Protein AF-A0A8I1SYQ8-F1 (afdb_monomer_lite)

Radius of gyration: 30.35 Å; chains: 1; bounding box: 49×100×115 Å

Sequence (509 aa):
MSGQTAGELPPHRWAMCGLIFFILLAAAALLSGCGGGGAAPLALASPTSTQTFALAVSTSGNGSVTSSSGGIQCGSSCDGRFSSGSQVSLQATPATGYFFTGWSGACSGFAASCTVTMGQAQSVSATFSTQPAGVAVVSGRLLVAGTRTPFVPEGFNTNGVLYPEAYAATLCPLATPLSAQVVQWLEQAQAALTAPPLPGLAYNASFQAMVQDWHANTVRIHVSQGALQYEYAHGLSSYTDMARSVIAQARAAGLMVIVDMQAEIYGCTPDENGKMQKLPDINTEQAWKQILDPALTSDPGIILGIFNEPDASLACNLGSYTQPDWAAWETGCGAQPDQGMLTVGQYLRSLAPNNVLFFNGQGVDFGFDGFTVPNGMPSNAAYAVHPFSYVANSSESASISRWDAEFGSFEQSGHAVVATAWDEDFECPDDPNQTITDEFLQTYLPQHSMGMIAYAWDGPYFGGGYLVNSYDYTGNTANYQLVDPDPSGCPQNGARELQQLFLTQSAAQ

InterPro domains:
  IPR001547 Glycoside hydrolase, family 5 [PF00150] (205-457)
  IPR017853 Glycoside hydrolase superfamily [SSF51445] (138-478)
  IPR044060 Bacterial repeat domain [PF18998] (55-130)

Secondary structure (DSSP, 8-state):
---------------------------------------------------EEEEEEEEESSEEEEETTSS-EETTB-EEEEETT-EEEEEEEEPTTEEEEEEEES--BS-SEEEEE-SS-EEEEEEEEEPPS-EEEETTEEEETTSS-B---EEEEESTTTS-GGGHHHHGGGSSPPPHHHHHHHHHHHHHHTSPPPTTSSS-HHHHHHHHTS---EEEEEEEHHHHHHHHHHT--HHHHHHHHHHHHHHHHT-EEEEEEE-SGGGTPPPBTTB---S--HHHHHHHHHH--HHHHH-TTEEEE--SS--HHHHTT-SS--S--HHHHHH-BTTBTT-SHHHHHHHHHHH-SSSEEEEE--SGGG--TT--PPTT--TTEEEEE--TT--STT-HHHHHHHHIIIIIHHHHTT--EEEEEE-----SS--TTHHHHHIIIIIIHHHTT-EEEES-TTPPP-SS--S---S--TT--S------S-TTS---HHHHHHHHHHHHHHTT-

pLDDT: mean 79.86, std 19.46, range [28.05, 98.69]

Foldseek 3Di:
DDDDDDDDDDDDDDDDDDDDDDDDDDDDDDDDDDDDDDPPDPPPPDPPPQDKAKEFEAEAAAWWKAWPVGADTRVPGRMGIDGAQDKIKMAIGGAFQKFWQFKDWQFTDQARITIHGDNHHTYMYTYIDGFQQFWFADQQFIARPPDPHGDAAAAAEALLLLAPVVCCVPQQVLFDHDDPVQVVLSPVSLCQLQDQDDVNARAGPLLVCGCRVLVGQAYEYEHQLQVLLVCLVVVHCPSLVSSVSSVVRNVRSVHQYEDAYEQDNNNSHHADVNHGDQFFAVSLLSSCVRNDDCVQLVRNSYEYESHPAHELCRQAVVDDCDDDDVQCQQQNHDPGRRGHQNNSQVVVCVRRVGYAYEYFAYDAQSFQQVHDDDPNRRSSYAYEGANQVQQDPLDLVRSLVVCCRRHLVVLVVRHHYEHQEYKDQPPWPCDSNVVSLCCVLVPVCVVSSYHHHYYHQSGDDDDGIDLHDQDPDPPDDSDSPPDPVDPPDTPPPSNVSSSVSSSVVSVVD

Organism: Thiomonas arsenitoxydans (strain DSM 22701 / CIP 110005 / 3As) (NCBI:txid426114)

Structure (mmCIF, N/CA/C/O backbone):
data_AF-A0A8I1SYQ8-F1
#
_entry.id   AF-A0A8I1SYQ8-F1
#
loop_
_atom_site.group_PDB
_atom_site.id
_atom_site.type_symbol
_atom_site.label_atom_id
_atom_site.label_alt_id
_atom_site.label_comp_id
_atom_site.label_asym_id
_atom_site.label_entity_id
_atom_site.label_seq_id
_atom_site.pdbx_PDB_ins_code
_atom_site.Cartn_x
_atom_site.Cartn_y
_atom_site.Cartn_z
_atom_site.occupancy
_atom_site.B_iso_or_equiv
_atom_site.auth_seq_id
_atom_site.auth_comp_id
_atom_site.auth_asym_id
_atom_site.auth_atom_id
_atom_site.pdbx_PDB_model_num
ATOM 1 N N . MET A 1 1 ? 4.248 -71.287 13.952 1.00 38.56 1 MET A N 1
ATOM 2 C CA . MET A 1 1 ? 5.424 -70.715 14.641 1.00 38.56 1 MET A CA 1
ATOM 3 C C . MET A 1 1 ? 5.042 -69.276 14.986 1.00 38.56 1 MET A C 1
ATOM 5 O O . MET A 1 1 ? 4.951 -68.479 14.071 1.00 38.56 1 MET A O 1
ATOM 9 N N . SER A 1 2 ? 4.343 -69.028 16.102 1.00 36.94 2 SER A N 1
ATOM 10 C CA . SER A 1 2 ? 4.886 -68.679 17.439 1.00 36.94 2 SER A CA 1
ATOM 11 C C . SER A 1 2 ? 5.841 -67.469 17.384 1.00 36.94 2 SER A C 1
ATOM 13 O O . SER A 1 2 ? 6.863 -67.576 16.723 1.00 36.94 2 SER A O 1
ATOM 15 N N . GLY A 1 3 ? 5.607 -66.333 18.050 1.00 35.28 3 GLY A N 1
ATOM 16 C CA . GLY A 1 3 ? 4.666 -66.069 19.137 1.00 35.28 3 GLY A CA 1
ATOM 17 C C . GLY A 1 3 ? 4.433 -64.579 19.429 1.00 35.28 3 GLY A C 1
ATOM 18 O O . GLY A 1 3 ? 5.048 -63.696 18.840 1.00 35.28 3 GLY A O 1
ATOM 19 N N . GLN A 1 4 ? 3.469 -64.379 20.327 1.00 40.06 4 GLN A N 1
ATOM 20 C CA . GLN A 1 4 ? 2.938 -63.137 20.889 1.00 40.06 4 GLN A CA 1
ATOM 21 C C . GLN A 1 4 ? 3.864 -62.529 21.955 1.00 40.06 4 GLN A C 1
ATOM 23 O O . GLN A 1 4 ? 4.548 -63.285 22.635 1.00 40.06 4 GLN A O 1
ATOM 28 N N . THR A 1 5 ? 3.707 -61.228 22.229 1.00 39.19 5 THR A N 1
ATOM 29 C CA . THR A 1 5 ? 3.418 -60.718 23.590 1.00 39.19 5 THR A CA 1
ATOM 30 C C . THR A 1 5 ? 2.649 -59.397 23.515 1.00 39.19 5 THR A C 1
ATOM 32 O O . THR A 1 5 ? 2.922 -58.561 22.659 1.00 39.19 5 THR A O 1
ATOM 35 N N . ALA A 1 6 ? 1.671 -59.266 24.411 1.00 38.72 6 ALA A N 1
ATOM 36 C CA . ALA A 1 6 ? 0.659 -58.221 24.520 1.00 38.72 6 ALA A CA 1
ATOM 37 C C . ALA A 1 6 ? 0.980 -57.199 25.629 1.00 38.72 6 ALA A C 1
ATOM 39 O O . ALA A 1 6 ? 1.792 -57.482 26.510 1.00 38.72 6 ALA A O 1
ATOM 40 N N . GLY A 1 7 ? 0.265 -56.067 25.628 1.00 31.98 7 GLY A N 1
ATOM 41 C CA . GLY A 1 7 ? 0.209 -55.130 26.753 1.00 31.98 7 GLY A CA 1
ATOM 42 C C . GLY A 1 7 ? -0.634 -53.878 26.478 1.00 31.98 7 GLY A C 1
ATOM 43 O O . GLY A 1 7 ? -0.073 -52.804 26.308 1.00 31.98 7 GLY A O 1
ATOM 44 N N . GLU A 1 8 ? -1.965 -54.015 26.454 1.00 33.97 8 GLU A N 1
ATOM 45 C CA . GLU A 1 8 ? -2.935 -52.910 26.578 1.00 33.97 8 GLU A CA 1
ATOM 46 C C . GLU A 1 8 ? -3.493 -52.861 28.015 1.00 33.97 8 GLU A C 1
ATOM 48 O O . GLU A 1 8 ? -3.765 -53.907 28.608 1.00 33.97 8 GLU A O 1
ATOM 53 N N . LEU A 1 9 ? -3.723 -51.656 28.553 1.00 36.47 9 LEU A N 1
ATOM 54 C CA . LEU A 1 9 ? -4.536 -51.409 29.754 1.00 36.47 9 LEU A CA 1
ATOM 55 C C . LEU A 1 9 ? -5.575 -50.298 29.469 1.00 36.47 9 LEU A C 1
ATOM 57 O O . LEU A 1 9 ? -5.178 -49.231 28.998 1.00 36.47 9 LEU A O 1
ATOM 61 N N . PRO A 1 10 ? -6.878 -50.514 29.758 1.00 41.03 10 PRO A N 1
ATOM 62 C CA . PRO A 1 10 ? -7.958 -49.536 29.583 1.00 41.03 10 PRO A CA 1
ATOM 63 C C . PRO A 1 10 ? -8.425 -48.915 30.940 1.00 41.03 10 PRO A C 1
ATOM 65 O O . PRO A 1 10 ? -7.805 -49.171 31.974 1.00 41.03 10 PRO A O 1
ATOM 68 N N . PRO A 1 11 ? -9.467 -48.046 30.959 1.00 51.75 11 PRO A N 1
ATOM 69 C CA . PRO A 1 11 ? -9.603 -46.926 31.898 1.00 51.75 11 PRO A CA 1
ATOM 70 C C . PRO A 1 11 ? -10.519 -47.199 33.105 1.00 51.75 11 PRO A C 1
ATOM 72 O O . PRO A 1 11 ? -11.376 -48.080 33.075 1.00 51.75 11 PRO A O 1
ATOM 75 N N . HIS A 1 12 ? -10.424 -46.354 34.140 1.00 33.47 12 HIS A N 1
ATOM 76 C CA . HIS A 1 12 ? -11.338 -46.371 35.288 1.00 33.47 12 HIS A CA 1
ATOM 77 C C . HIS A 1 12 ? -12.078 -45.039 35.494 1.00 33.47 12 HIS A C 1
ATOM 79 O O . HIS A 1 12 ? -11.480 -43.989 35.705 1.00 33.47 12 HIS A O 1
ATOM 85 N N . ARG A 1 13 ? -13.415 -45.139 35.482 1.00 40.19 13 ARG A N 1
ATOM 86 C CA . ARG A 1 13 ? -14.410 -44.214 36.049 1.00 40.19 13 ARG A CA 1
ATOM 87 C C . ARG A 1 13 ? -14.991 -44.840 37.325 1.00 40.19 13 ARG A C 1
ATOM 89 O O . ARG A 1 13 ? -15.405 -45.986 37.230 1.00 40.19 13 ARG A O 1
ATOM 96 N N . TRP A 1 14 ? -15.133 -44.078 38.416 1.00 32.50 14 TRP A N 1
ATOM 97 C CA . TRP A 1 14 ? -16.116 -44.225 39.523 1.00 32.50 14 TRP A CA 1
ATOM 98 C C . TRP A 1 14 ? -16.230 -42.825 40.178 1.00 32.50 14 TRP A C 1
ATOM 100 O O . TRP A 1 14 ? -15.202 -42.218 40.445 1.00 32.50 14 TRP A O 1
ATOM 110 N N . ALA A 1 15 ? -17.360 -42.109 40.178 1.00 31.75 15 ALA A N 1
ATOM 111 C CA . ALA A 1 15 ? -18.638 -42.279 40.892 1.00 31.75 15 ALA A CA 1
ATOM 112 C C . ALA A 1 15 ? -18.628 -41.828 42.379 1.00 31.75 15 ALA A C 1
ATOM 114 O O . ALA A 1 15 ? -17.816 -42.268 43.182 1.00 31.75 15 ALA A O 1
ATOM 115 N N . MET A 1 16 ? -19.582 -40.926 42.649 1.00 32.91 16 MET A N 1
ATOM 116 C CA . MET A 1 16 ? -20.016 -40.158 43.835 1.00 32.91 16 MET A CA 1
ATOM 117 C C . MET A 1 16 ? -19.995 -40.788 45.247 1.00 32.91 16 MET A C 1
ATOM 119 O O . MET A 1 16 ? -20.219 -41.983 45.396 1.00 32.91 16 MET A O 1
ATOM 123 N N . CYS A 1 17 ? -19.893 -39.906 46.262 1.00 28.17 17 CYS A N 1
ATOM 124 C CA . CYS A 1 17 ? -20.686 -39.772 47.520 1.00 28.17 17 CYS A CA 1
ATOM 125 C C . CYS A 1 17 ? -19.871 -38.858 48.474 1.00 28.17 17 CYS A C 1
ATOM 127 O O . CYS A 1 17 ? -18.682 -39.084 48.633 1.00 28.17 17 CYS A O 1
ATOM 129 N N . GLY A 1 18 ? -20.326 -37.758 49.084 1.00 32.12 18 GLY A N 1
ATOM 130 C CA . GLY A 1 18 ? -21.606 -37.460 49.719 1.00 32.12 18 GLY A CA 1
ATOM 131 C C . GLY A 1 18 ? -21.468 -37.626 51.242 1.00 32.12 18 GLY A C 1
ATOM 132 O O . GLY A 1 18 ? -21.542 -38.758 51.693 1.00 32.12 18 GLY A O 1
ATOM 133 N N . LEU A 1 19 ? -21.250 -36.544 52.011 1.00 31.09 19 LEU A N 1
ATOM 134 C CA . LEU A 1 19 ? -22.015 -36.202 53.230 1.00 31.09 19 LEU A CA 1
ATOM 135 C C . LEU A 1 19 ? -21.476 -34.953 53.963 1.00 31.09 19 LEU A C 1
ATOM 137 O O . LEU A 1 19 ? -20.301 -34.839 54.296 1.00 31.09 19 LEU A O 1
ATOM 141 N N . ILE A 1 20 ? -22.419 -34.064 54.260 1.00 38.88 20 ILE A N 1
ATOM 142 C CA . ILE A 1 20 ? -22.391 -32.949 55.212 1.00 38.88 20 ILE A CA 1
ATOM 143 C C . ILE A 1 20 ? -22.628 -33.510 56.623 1.00 38.88 20 ILE A C 1
ATOM 145 O O . ILE A 1 20 ? -23.515 -34.345 56.750 1.00 38.88 20 ILE A O 1
ATOM 149 N N . PHE A 1 21 ? -21.958 -33.005 57.671 1.00 29.23 21 PHE A N 1
ATOM 150 C CA . PHE A 1 21 ? -22.567 -32.853 59.008 1.00 29.23 21 PHE A CA 1
ATOM 151 C C . PHE A 1 21 ? -21.810 -31.844 59.898 1.00 29.23 21 PHE A C 1
ATOM 153 O O . PHE A 1 21 ? -20.596 -31.914 60.066 1.00 29.23 21 PHE A O 1
ATOM 160 N N . PHE A 1 22 ? -22.579 -30.909 60.465 1.00 38.12 22 PHE A N 1
ATOM 161 C CA . PHE A 1 22 ? -22.246 -30.013 61.581 1.00 38.12 22 PHE A CA 1
ATOM 162 C C . PHE A 1 22 ? -22.040 -30.798 62.890 1.00 38.12 22 PHE A C 1
ATOM 164 O O . PHE A 1 22 ? -22.678 -31.831 63.049 1.00 38.12 22 PHE A O 1
ATOM 171 N N . ILE A 1 23 ? -21.281 -30.248 63.855 1.00 32.75 23 ILE A N 1
ATOM 172 C CA . ILE A 1 23 ? -21.649 -30.162 65.291 1.00 32.75 23 ILE A CA 1
ATOM 173 C C . ILE A 1 23 ? -20.675 -29.222 66.038 1.00 32.75 23 ILE A C 1
ATOM 175 O O . ILE A 1 23 ? -19.459 -29.390 66.014 1.00 32.75 23 ILE A O 1
ATOM 179 N N . LEU A 1 24 ? -21.265 -28.229 66.711 1.00 38.53 24 LEU A N 1
ATOM 180 C CA . LEU A 1 24 ? -20.707 -27.399 67.784 1.00 38.53 24 LEU A CA 1
ATOM 181 C C . LEU A 1 24 ? -20.687 -28.186 69.102 1.00 38.53 24 LEU A C 1
ATOM 183 O O . LEU A 1 24 ? -21.690 -28.822 69.414 1.00 38.53 24 LEU A O 1
ATOM 187 N N . LEU A 1 25 ? -19.655 -28.021 69.939 1.00 34.00 25 LEU A N 1
ATOM 188 C CA . LEU A 1 25 ? -19.829 -27.970 71.399 1.00 34.00 25 LEU A CA 1
ATOM 189 C C . LEU A 1 25 ? -18.604 -27.379 72.111 1.00 34.00 25 LEU A C 1
ATOM 191 O O . LEU A 1 25 ? -17.455 -27.664 71.788 1.00 34.00 25 LEU A O 1
ATOM 195 N N . ALA A 1 26 ? -18.919 -26.514 73.070 1.00 37.50 26 ALA A N 1
ATOM 196 C CA . ALA A 1 26 ? -18.028 -25.706 73.882 1.00 37.50 26 ALA A CA 1
ATOM 197 C C . ALA A 1 26 ? -17.372 -26.492 75.029 1.00 37.50 26 ALA A C 1
ATOM 199 O O . ALA A 1 26 ? -17.959 -27.433 75.560 1.00 37.50 26 ALA A O 1
ATOM 200 N N . ALA A 1 27 ? -16.222 -26.005 75.500 1.00 36.09 27 ALA A N 1
ATOM 201 C CA . ALA A 1 27 ? -15.746 -26.257 76.855 1.00 36.09 27 ALA A CA 1
ATOM 202 C C . ALA A 1 27 ? -15.050 -25.004 77.405 1.00 36.09 27 ALA A C 1
ATOM 204 O O . ALA A 1 27 ? -14.107 -24.480 76.815 1.00 36.09 27 ALA A O 1
ATOM 205 N N . ALA A 1 28 ? -15.564 -24.524 78.536 1.00 39.91 28 ALA A N 1
ATOM 206 C CA . ALA A 1 28 ? -15.007 -23.446 79.335 1.00 39.91 28 ALA A CA 1
ATOM 207 C C . ALA A 1 28 ? -13.883 -23.972 80.241 1.00 39.91 28 ALA A C 1
ATOM 209 O O . ALA A 1 28 ? -14.021 -25.039 80.839 1.00 39.91 28 ALA A O 1
ATOM 210 N N . ALA A 1 29 ? -12.825 -23.182 80.417 1.00 38.41 29 ALA A N 1
ATOM 211 C CA . ALA A 1 29 ? -11.901 -23.315 81.537 1.00 38.41 29 ALA A CA 1
ATOM 212 C C . ALA A 1 29 ? -11.542 -21.918 82.064 1.00 38.41 29 ALA A C 1
ATOM 214 O O . ALA A 1 29 ? -10.911 -21.113 81.383 1.00 38.41 29 ALA A O 1
ATOM 215 N N . LEU A 1 30 ? -12.002 -21.644 83.286 1.00 41.25 30 LEU A N 1
ATOM 216 C CA . LEU A 1 30 ? -11.589 -20.533 84.138 1.00 41.25 30 LEU A CA 1
ATOM 217 C C . LEU A 1 30 ? -10.181 -20.809 84.666 1.00 41.25 30 LEU A C 1
ATOM 219 O O . LEU A 1 30 ? -9.977 -21.858 85.268 1.00 41.25 30 LEU A O 1
ATOM 223 N N . LEU A 1 31 ? -9.265 -19.847 84.543 1.00 39.88 31 LEU A N 1
ATOM 224 C CA . LEU A 1 31 ? -8.139 -19.679 85.463 1.00 39.88 31 LEU A CA 1
ATOM 225 C C . LEU A 1 31 ? -7.791 -18.189 85.573 1.00 39.88 31 LEU A C 1
ATOM 227 O O . LEU A 1 31 ? -7.632 -17.468 84.592 1.00 39.88 31 LEU A O 1
ATOM 231 N N . SER A 1 32 ? -7.760 -17.754 86.824 1.00 45.62 32 SER A N 1
ATOM 232 C CA . SER A 1 32 ? -7.561 -16.410 87.348 1.00 45.62 32 SER A CA 1
ATOM 233 C C . SER A 1 32 ? -6.145 -15.873 87.131 1.00 45.62 32 SER A C 1
ATOM 235 O O . SER A 1 32 ? -5.176 -16.530 87.508 1.00 45.62 32 SER A O 1
ATOM 237 N N . GLY A 1 33 ? -6.041 -14.629 86.661 1.00 36.66 33 GLY A N 1
ATOM 238 C CA . GLY A 1 33 ? -4.808 -13.842 86.675 1.00 36.66 33 GLY A CA 1
ATOM 239 C C . GLY A 1 33 ? -5.122 -12.348 86.624 1.00 36.66 33 GLY A C 1
ATOM 240 O O . GLY A 1 33 ? -5.523 -11.830 85.589 1.00 36.66 33 GLY A O 1
ATOM 241 N N . CYS A 1 34 ? -4.980 -11.672 87.764 1.00 45.97 34 CYS A N 1
ATOM 242 C CA . CYS A 1 34 ? -5.089 -10.221 87.907 1.00 45.97 34 CYS A CA 1
ATOM 243 C C . CYS A 1 34 ? -3.946 -9.520 87.153 1.00 45.97 34 CYS A C 1
ATOM 245 O O . CYS A 1 34 ? -2.781 -9.834 87.383 1.00 45.97 34 CYS A O 1
ATOM 247 N N . GLY A 1 35 ? -4.268 -8.523 86.329 1.00 36.66 35 GLY A N 1
ATOM 248 C CA . GLY A 1 35 ? -3.289 -7.633 85.706 1.00 36.66 35 GLY A CA 1
ATOM 249 C C . GLY A 1 35 ? -3.997 -6.524 84.941 1.00 36.66 35 GLY A C 1
ATOM 250 O O . GLY A 1 35 ? -4.502 -6.748 83.849 1.00 36.66 35 GLY A O 1
ATOM 251 N N . GLY A 1 36 ? -4.102 -5.346 85.557 1.00 52.09 36 GLY A N 1
ATOM 252 C CA . GLY A 1 36 ? -4.782 -4.189 84.990 1.00 52.09 36 GLY A CA 1
ATOM 253 C C . GLY A 1 36 ? -4.110 -3.666 83.720 1.00 52.09 36 GLY A C 1
ATOM 254 O O . GLY A 1 36 ? -2.901 -3.465 83.674 1.00 52.09 36 GLY A O 1
ATOM 255 N N . GLY A 1 37 ? -4.932 -3.396 82.715 1.00 43.00 37 GLY A N 1
ATOM 256 C CA . GLY A 1 37 ? -4.594 -2.672 81.497 1.00 43.00 37 GLY A CA 1
ATOM 257 C C . GLY A 1 37 ? -5.902 -2.423 80.762 1.00 43.00 37 GLY A C 1
ATOM 258 O O . GLY A 1 37 ? -6.629 -3.374 80.489 1.00 43.00 37 GLY A O 1
ATOM 259 N N . GLY A 1 38 ? -6.264 -1.154 80.569 1.00 45.66 38 GLY A N 1
ATOM 260 C CA . GLY A 1 38 ? -7.577 -0.748 80.075 1.00 45.66 38 GLY A CA 1
ATOM 261 C C . GLY A 1 38 ? -7.993 -1.514 78.821 1.00 45.66 38 GLY A C 1
ATOM 262 O O . GLY A 1 38 ? -7.244 -1.582 77.849 1.00 45.66 38 GLY A O 1
ATOM 263 N N . ALA A 1 39 ? -9.201 -2.074 78.849 1.00 45.78 39 ALA A N 1
ATOM 264 C CA . ALA A 1 39 ? -9.848 -2.567 77.649 1.00 45.78 39 ALA A CA 1
ATOM 265 C C . ALA A 1 39 ? -10.083 -1.368 76.722 1.00 45.78 39 ALA A C 1
ATOM 267 O O . ALA A 1 39 ? -11.024 -0.596 76.910 1.00 45.78 39 ALA A O 1
ATOM 268 N N . ALA A 1 40 ? -9.210 -1.196 75.728 1.00 59.28 40 ALA A N 1
ATOM 269 C CA . ALA A 1 40 ? -9.610 -0.507 74.517 1.00 59.28 40 ALA A CA 1
ATOM 270 C C . ALA A 1 40 ? -10.809 -1.290 73.957 1.00 59.28 40 ALA A C 1
ATOM 272 O O . ALA A 1 40 ? -10.735 -2.523 73.883 1.00 59.28 40 ALA A O 1
ATOM 273 N N . PRO A 1 41 ? -11.930 -0.633 73.621 1.00 54.59 41 PRO A N 1
ATOM 274 C CA . PRO A 1 41 ? -13.026 -1.336 72.987 1.00 54.59 41 PRO A CA 1
ATOM 275 C C . PRO A 1 41 ? -12.478 -1.998 71.722 1.00 54.59 41 PRO A C 1
ATOM 277 O O . PRO A 1 41 ? -11.809 -1.346 70.918 1.00 54.59 41 PRO A O 1
ATOM 280 N N . LEU A 1 42 ? -12.743 -3.296 71.558 1.00 51.69 42 LEU A N 1
ATOM 281 C CA . LEU A 1 42 ? -12.664 -3.945 70.257 1.00 51.69 42 LEU A CA 1
ATOM 282 C C . LEU A 1 42 ? -13.645 -3.192 69.359 1.00 51.69 42 LEU A C 1
ATOM 284 O O . LEU A 1 42 ? -14.845 -3.464 69.359 1.00 51.69 42 LEU A O 1
ATOM 288 N N . ALA A 1 43 ? -13.141 -2.184 68.651 1.00 56.97 43 ALA A N 1
ATOM 289 C CA . ALA A 1 43 ? -13.848 -1.588 67.546 1.00 56.97 43 ALA A CA 1
ATOM 290 C C . ALA A 1 43 ? -14.017 -2.714 66.528 1.00 56.97 43 ALA A C 1
ATOM 292 O O . ALA A 1 43 ? -13.070 -3.103 65.847 1.00 56.97 43 ALA A O 1
ATOM 293 N N . LEU A 1 44 ? -15.224 -3.274 66.462 1.00 54.91 44 LEU A N 1
ATOM 294 C CA . LEU A 1 44 ? -15.691 -3.915 65.247 1.00 54.91 44 LEU A CA 1
ATOM 295 C C . LEU A 1 44 ? -15.524 -2.849 64.166 1.00 54.91 44 LEU A C 1
ATOM 297 O O . LEU A 1 44 ? -16.308 -1.900 64.109 1.00 54.91 44 LEU A O 1
ATOM 301 N N . ALA A 1 45 ? -14.453 -2.949 63.377 1.00 56.97 45 ALA A N 1
ATOM 302 C CA . ALA A 1 45 ? -14.358 -2.204 62.141 1.00 56.97 45 ALA A CA 1
ATOM 303 C C . ALA A 1 45 ? -15.630 -2.569 61.377 1.00 56.97 45 ALA A C 1
ATOM 305 O O . ALA A 1 45 ? -15.818 -3.718 60.976 1.00 56.97 45 ALA A O 1
ATOM 306 N N . SER A 1 46 ? -16.560 -1.617 61.292 1.00 59.91 46 SER A N 1
ATOM 307 C CA . SER A 1 46 ? -17.703 -1.764 60.402 1.00 59.91 46 SER A CA 1
ATOM 308 C C . SER A 1 46 ? -17.109 -2.074 59.032 1.00 59.91 46 SER A C 1
ATOM 310 O O . SER A 1 46 ? -16.152 -1.382 58.669 1.00 59.91 46 SER A O 1
ATOM 312 N N . PRO A 1 47 ? -17.577 -3.099 58.295 1.00 58.69 47 PRO A N 1
ATOM 313 C CA . PRO A 1 47 ? -17.094 -3.297 56.942 1.00 58.69 47 PRO A CA 1
ATOM 314 C C . PRO A 1 47 ? -17.337 -1.978 56.218 1.00 58.69 47 PRO A C 1
ATOM 316 O O . PRO A 1 47 ? -18.480 -1.539 56.076 1.00 58.69 47 PRO A O 1
ATOM 319 N N . THR A 1 48 ? -16.259 -1.286 55.861 1.00 60.72 48 THR A N 1
ATOM 320 C CA . THR A 1 48 ? -16.329 -0.099 55.028 1.00 60.72 48 THR A CA 1
ATOM 321 C C . THR A 1 48 ? -16.918 -0.581 53.718 1.00 60.72 48 THR A C 1
ATOM 323 O O . THR A 1 48 ? -16.236 -1.215 52.919 1.00 60.72 48 THR A O 1
ATOM 326 N N . SER A 1 49 ? -18.220 -0.360 53.537 1.00 67.81 49 SER A N 1
ATOM 327 C CA . SER A 1 49 ? -18.901 -0.632 52.280 1.00 67.81 49 SER A CA 1
ATOM 328 C C . SER A 1 49 ? -18.234 0.243 51.231 1.00 67.81 49 SER A C 1
ATOM 330 O O . SER A 1 49 ? -18.526 1.435 51.142 1.00 67.81 49 SER A O 1
ATOM 332 N N . THR A 1 50 ? -17.303 -0.328 50.471 1.00 81.00 50 THR A N 1
ATOM 333 C CA . THR A 1 50 ? -16.681 0.363 49.350 1.00 81.00 50 THR A CA 1
ATOM 334 C C . THR A 1 50 ? -17.795 0.689 48.368 1.00 81.00 50 THR A C 1
ATOM 336 O O . THR A 1 50 ? -18.432 -0.210 47.820 1.00 81.00 50 THR A O 1
ATOM 339 N N . GLN A 1 51 ? -18.101 1.976 48.209 1.00 92.38 51 GLN A N 1
ATOM 340 C CA . GLN A 1 51 ? -19.124 2.393 47.264 1.00 92.38 51 GLN A CA 1
ATOM 341 C C . GLN A 1 51 ? -18.693 1.956 45.864 1.00 92.38 51 GLN A C 1
ATOM 343 O O . GLN A 1 51 ? -17.566 2.231 45.457 1.00 92.38 51 GLN A O 1
ATOM 348 N N . THR A 1 52 ? -19.578 1.259 45.150 1.00 94.25 52 THR A N 1
ATOM 349 C CA . THR A 1 52 ? -19.338 0.826 43.772 1.00 94.25 52 THR A CA 1
ATOM 350 C C . THR A 1 52 ? -20.325 1.479 42.819 1.00 94.25 52 THR A C 1
ATOM 352 O O . THR A 1 52 ? -21.499 1.678 43.147 1.00 94.25 52 THR A O 1
ATOM 355 N N . PHE A 1 53 ? -19.851 1.766 41.614 1.00 96.38 53 PHE A N 1
ATOM 356 C CA . PHE A 1 53 ? -20.635 2.325 40.526 1.00 96.38 53 PHE A CA 1
ATOM 357 C C . PHE A 1 53 ? -20.678 1.366 39.342 1.00 96.38 53 PHE A C 1
ATOM 359 O O . PHE A 1 53 ? -19.724 0.629 39.099 1.00 96.38 53 PHE A O 1
ATOM 366 N N . ALA A 1 54 ? -21.806 1.360 38.633 1.00 96.25 54 ALA A N 1
ATOM 367 C CA . ALA A 1 54 ? -21.978 0.555 37.431 1.00 96.25 54 ALA A CA 1
ATOM 368 C C . ALA A 1 54 ? -21.311 1.241 36.232 1.00 96.25 54 ALA A C 1
ATOM 370 O O . ALA A 1 54 ? -21.499 2.439 36.028 1.00 96.25 54 ALA A O 1
ATOM 371 N N . LEU A 1 55 ? -20.574 0.475 35.439 1.00 96.81 55 LEU A N 1
ATOM 372 C CA . LEU A 1 55 ? -20.089 0.866 34.123 1.00 96.81 55 LEU A CA 1
ATOM 373 C C . LEU A 1 55 ? -20.754 -0.048 33.100 1.00 96.81 55 LEU A C 1
ATOM 375 O O . LEU A 1 55 ? -20.571 -1.263 33.158 1.00 96.81 55 LEU A O 1
ATOM 379 N N . ALA A 1 56 ? -21.533 0.538 32.197 1.00 96.31 56 ALA A N 1
ATOM 380 C CA . ALA A 1 56 ? -22.127 -0.168 31.068 1.00 96.31 56 ALA A CA 1
ATOM 381 C C . ALA A 1 56 ? -21.338 0.143 29.795 1.00 96.31 56 ALA A C 1
ATOM 383 O O . ALA A 1 56 ? -21.047 1.304 29.508 1.00 96.31 56 ALA A O 1
ATOM 384 N N . VAL A 1 57 ? -21.015 -0.883 29.024 1.00 96.62 57 VAL A N 1
ATOM 385 C CA . VAL A 1 57 ? -20.352 -0.765 27.731 1.00 96.62 57 VAL A CA 1
ATOM 386 C C . VAL A 1 57 ? -21.304 -1.256 26.650 1.00 96.62 57 VAL A C 1
ATOM 388 O O . VAL A 1 57 ? -22.020 -2.240 26.815 1.00 96.62 57 VAL A O 1
ATOM 391 N N . SER A 1 58 ? -21.334 -0.544 25.536 1.00 94.38 58 SER A N 1
ATOM 392 C CA . SER A 1 58 ? -22.049 -0.949 24.331 1.00 94.38 58 SER A CA 1
ATOM 393 C C . SER A 1 58 ? -21.086 -0.990 23.156 1.00 94.38 58 SER A C 1
ATOM 395 O O . SER A 1 58 ? -20.057 -0.315 23.157 1.00 94.38 58 SER A O 1
ATOM 397 N N . THR A 1 59 ? -21.404 -1.825 22.176 1.00 94.00 59 THR A N 1
ATOM 398 C CA . THR A 1 59 ? -20.644 -1.968 20.939 1.00 94.00 59 THR A CA 1
ATOM 399 C C . THR A 1 59 ? -21.582 -1.734 19.758 1.00 94.00 59 THR A C 1
ATOM 401 O O . THR A 1 59 ? -22.722 -2.203 19.759 1.00 94.00 59 THR A O 1
ATOM 404 N N . SER A 1 60 ? -21.122 -0.981 18.763 1.00 91.56 60 SER A N 1
ATOM 405 C CA . SER A 1 60 ? -21.771 -0.822 17.460 1.00 91.56 60 SER A CA 1
ATOM 406 C C . SER A 1 60 ? -20.850 -1.402 16.393 1.00 91.56 60 SER A C 1
ATOM 408 O O . SER A 1 60 ? -19.651 -1.151 16.440 1.00 91.56 60 SER A O 1
ATOM 410 N N . GLY A 1 61 ? -21.381 -2.184 15.455 1.00 88.31 61 GLY A N 1
ATOM 411 C CA . GLY A 1 61 ? -20.562 -2.990 14.545 1.00 88.31 61 GLY A CA 1
ATOM 412 C C . GLY A 1 61 ? -20.009 -4.255 15.208 1.00 88.31 61 GLY A C 1
ATOM 413 O O . GLY A 1 61 ? -20.542 -4.712 16.221 1.00 88.31 61 GLY A O 1
ATOM 414 N N . ASN A 1 62 ? -18.976 -4.858 14.613 1.00 87.31 62 ASN A N 1
ATOM 415 C CA . ASN A 1 62 ? -18.428 -6.133 15.074 1.00 87.31 62 ASN A CA 1
ATOM 416 C C . ASN A 1 62 ? -17.035 -5.958 15.694 1.00 87.31 62 ASN A C 1
ATOM 418 O O . ASN A 1 62 ? -16.082 -5.534 15.042 1.00 87.31 62 ASN A O 1
ATOM 422 N N . GLY A 1 63 ? -16.938 -6.297 16.973 1.00 88.38 63 GLY A N 1
ATOM 423 C CA . GLY A 1 63 ? -15.740 -6.165 17.785 1.00 88.38 63 GLY A CA 1
ATOM 424 C C . GLY A 1 63 ? -16.037 -6.504 19.241 1.00 88.38 63 GLY A C 1
ATOM 425 O O . GLY A 1 63 ? -17.180 -6.777 19.620 1.00 88.38 63 GLY A O 1
ATOM 426 N N . SER A 1 64 ? -14.999 -6.494 20.065 1.00 90.62 64 SER A N 1
ATOM 427 C CA . SER A 1 64 ? -15.082 -6.779 21.496 1.00 90.62 64 SER A CA 1
ATOM 428 C C . SER A 1 64 ? -14.470 -5.649 22.315 1.00 90.62 64 SER A C 1
ATOM 430 O O . SER A 1 64 ? -13.655 -4.872 21.820 1.00 90.62 64 SER A O 1
ATOM 432 N N . VAL A 1 65 ? -14.897 -5.548 23.574 1.00 93.44 65 VAL A N 1
ATOM 433 C CA . VAL A 1 65 ? -14.324 -4.617 24.549 1.00 93.44 65 VAL A CA 1
ATOM 434 C C . VAL A 1 65 ? -14.054 -5.361 25.845 1.00 93.44 65 VAL A C 1
ATOM 436 O O . VAL A 1 65 ? -14.968 -5.972 26.400 1.00 93.44 65 VAL A O 1
ATOM 439 N N . THR A 1 66 ? -12.827 -5.283 26.349 1.00 93.06 66 THR A N 1
ATOM 440 C CA . THR A 1 66 ? -12.414 -5.915 27.612 1.00 93.06 66 THR A CA 1
ATOM 441 C C . THR A 1 66 ? -11.898 -4.891 28.614 1.00 93.06 66 THR A C 1
ATOM 443 O O . THR A 1 66 ? -11.259 -3.926 28.208 1.00 93.06 66 THR A O 1
ATOM 446 N N . SER A 1 67 ? -12.116 -5.105 29.914 1.00 92.69 67 SER A N 1
ATOM 447 C CA . SER A 1 67 ? -11.482 -4.304 30.972 1.00 92.69 67 SER A CA 1
ATOM 448 C C . SER A 1 67 ? -10.233 -4.977 31.552 1.00 92.69 67 SER A C 1
ATOM 450 O O . SER A 1 67 ? -10.235 -6.177 31.830 1.00 92.69 67 SER A O 1
ATOM 452 N N . SER A 1 68 ? -9.183 -4.197 31.828 1.00 79.75 68 SER A N 1
ATOM 453 C CA . SER A 1 68 ? -7.931 -4.701 32.422 1.00 79.75 68 SER A CA 1
ATOM 454 C C . SER A 1 68 ? -8.098 -5.252 33.846 1.00 79.75 68 SER A C 1
ATOM 456 O O . SER A 1 68 ? -7.384 -6.165 34.252 1.00 79.75 68 SER A O 1
ATOM 458 N N . SER A 1 69 ? -9.067 -4.732 34.605 1.00 78.19 69 SER A N 1
ATOM 459 C CA . SER A 1 69 ? -9.419 -5.188 35.957 1.00 78.19 69 SER A CA 1
ATOM 460 C C . SER A 1 69 ? -10.336 -6.420 35.978 1.00 78.19 69 SER A C 1
ATOM 462 O O . SER A 1 69 ? -10.692 -6.900 37.057 1.00 78.19 69 SER A O 1
ATOM 464 N N . GLY A 1 70 ? -10.722 -6.941 34.806 1.00 70.50 70 GLY A N 1
ATOM 465 C CA . GLY A 1 70 ? -11.772 -7.946 34.667 1.00 70.50 70 GLY A CA 1
ATOM 466 C C . GLY A 1 70 ? -13.173 -7.368 34.901 1.00 70.50 70 GLY A C 1
ATOM 467 O O . GLY A 1 70 ? -13.346 -6.220 35.312 1.00 70.50 70 GLY A O 1
ATOM 468 N N . GLY A 1 71 ? -14.205 -8.155 34.595 1.00 80.69 71 GLY A N 1
ATOM 469 C CA . GLY A 1 71 ? -15.608 -7.785 34.824 1.00 80.69 71 GLY A CA 1
ATOM 470 C C . GLY A 1 71 ? -16.348 -7.199 33.619 1.00 80.69 71 GLY A C 1
ATOM 471 O O . GLY A 1 71 ? -17.572 -7.247 33.622 1.00 80.69 71 GLY A O 1
ATOM 472 N N . ILE A 1 72 ? -15.653 -6.726 32.579 1.00 89.50 72 ILE A N 1
ATOM 473 C CA . ILE A 1 72 ? -16.259 -6.390 31.282 1.00 89.50 72 ILE A CA 1
ATOM 474 C C . ILE A 1 72 ? -15.570 -7.204 30.186 1.00 89.50 72 ILE A C 1
ATOM 476 O O . ILE A 1 72 ? -14.351 -7.142 30.030 1.00 89.50 72 ILE A O 1
ATOM 480 N N . GLN A 1 73 ? -16.372 -7.948 29.426 1.00 90.56 73 GLN A N 1
ATOM 481 C CA . GLN A 1 73 ? -15.986 -8.649 28.206 1.00 90.56 73 GLN A CA 1
ATOM 482 C C . GLN A 1 73 ? -17.183 -8.624 27.250 1.00 90.56 73 GLN A C 1
ATOM 484 O O . GLN A 1 73 ? -18.030 -9.525 27.237 1.00 90.56 73 GLN A O 1
ATOM 489 N N . CYS A 1 74 ? -17.277 -7.547 26.474 1.00 86.19 74 CYS A N 1
ATOM 490 C CA . CYS A 1 74 ? -18.373 -7.343 25.540 1.00 86.19 74 CYS A CA 1
ATOM 491 C C . CYS A 1 74 ? -18.337 -8.432 24.466 1.00 86.19 74 CYS A C 1
ATOM 493 O O . CYS A 1 74 ? -17.352 -8.577 23.746 1.00 86.19 74 CYS A O 1
ATOM 495 N N . GLY A 1 75 ? -19.401 -9.232 24.439 1.00 71.12 75 GLY A N 1
ATOM 496 C CA . GLY A 1 75 ? -19.474 -10.543 23.791 1.00 71.12 75 GLY A CA 1
ATOM 497 C C . GLY A 1 75 ? -20.140 -11.574 24.710 1.00 71.12 75 GLY A C 1
ATOM 498 O O . GLY A 1 75 ? -20.929 -12.392 24.245 1.00 71.12 75 GLY A O 1
ATOM 499 N N . SER A 1 76 ? -19.901 -11.477 26.025 1.00 76.88 76 SER A N 1
ATOM 500 C CA . SER A 1 76 ? -20.558 -12.290 27.062 1.00 76.88 76 SER A CA 1
ATOM 501 C C . SER A 1 76 ? -21.156 -11.460 28.207 1.00 76.88 76 SER A C 1
ATOM 503 O O . SER A 1 76 ? -22.276 -11.743 28.624 1.00 76.88 76 SER A O 1
ATOM 505 N N . SER A 1 77 ? -20.452 -10.428 28.692 1.00 87.19 77 SER A N 1
ATOM 506 C CA . SER A 1 77 ? -20.925 -9.492 29.726 1.00 87.19 77 SER A CA 1
ATOM 507 C C . SER A 1 77 ? -20.446 -8.077 29.423 1.00 87.19 77 SER A C 1
ATOM 509 O O . SER A 1 77 ? -19.243 -7.809 29.425 1.00 87.19 77 SER A O 1
ATOM 511 N N . CYS A 1 78 ? -21.385 -7.165 29.176 1.00 93.50 78 CYS A N 1
ATOM 512 C CA . CYS A 1 78 ? -21.083 -5.794 28.762 1.00 93.50 78 CYS A CA 1
ATOM 513 C C . CYS A 1 78 ? -21.221 -4.767 29.898 1.00 93.50 78 CYS A C 1
ATOM 515 O O . CYS A 1 78 ? -21.134 -3.569 29.656 1.00 93.50 78 CYS A O 1
ATOM 517 N N . ASP A 1 79 ? -21.434 -5.202 31.138 1.00 93.69 79 ASP A N 1
ATOM 518 C CA . ASP A 1 79 ? -21.516 -4.325 32.303 1.00 93.69 79 ASP A CA 1
ATOM 519 C C . ASP A 1 79 ? -20.749 -4.894 33.502 1.00 93.69 79 ASP A C 1
ATOM 521 O O . ASP A 1 79 ? -20.567 -6.104 33.634 1.00 93.69 79 ASP A O 1
ATOM 525 N N . GLY A 1 80 ? -20.275 -3.996 34.370 1.00 93.12 80 GLY A N 1
ATOM 526 C CA . GLY A 1 80 ? -19.541 -4.336 35.587 1.00 93.12 80 GLY A CA 1
ATOM 527 C C . GLY A 1 80 ? -19.713 -3.286 36.684 1.00 93.12 80 GLY A C 1
ATOM 528 O O . GLY A 1 80 ? -20.163 -2.165 36.433 1.00 93.12 80 GLY A O 1
ATOM 529 N N . ARG A 1 81 ? -19.362 -3.632 37.931 1.00 94.12 81 ARG A N 1
ATOM 530 C CA . ARG A 1 81 ? -19.353 -2.690 39.064 1.00 94.12 81 ARG A CA 1
ATOM 531 C C . ARG A 1 81 ? -17.941 -2.489 39.587 1.00 94.12 81 ARG A C 1
ATOM 533 O O . ARG A 1 81 ? -17.255 -3.456 39.899 1.00 94.12 81 ARG A O 1
ATOM 540 N N . PHE A 1 82 ? -17.558 -1.231 39.756 1.00 93.38 82 PHE A N 1
ATOM 541 C CA . PHE A 1 82 ? -16.200 -0.836 40.119 1.00 93.38 82 PHE A CA 1
ATOM 542 C C . PHE A 1 82 ? -16.215 0.138 41.294 1.00 93.38 82 PHE A C 1
ATOM 544 O O . PHE A 1 82 ? -17.157 0.916 41.453 1.00 93.38 82 PHE A O 1
ATOM 551 N N . SER A 1 83 ? -15.189 0.082 42.142 1.00 94.06 83 SER A N 1
ATOM 552 C CA . SER A 1 83 ? -15.074 0.938 43.326 1.00 94.06 83 SER A CA 1
ATOM 553 C C . SER A 1 83 ? -14.997 2.419 42.954 1.00 94.06 83 SER A C 1
ATOM 555 O O . SER A 1 83 ? -14.366 2.793 41.966 1.00 94.06 83 SER A O 1
ATOM 557 N N . SER A 1 84 ? -15.599 3.274 43.774 1.00 94.81 84 SER A N 1
ATOM 558 C CA . SER A 1 84 ? -1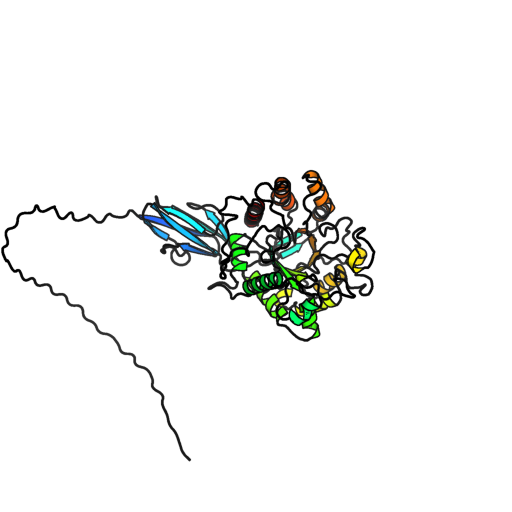5.495 4.727 43.646 1.00 94.81 84 SER A CA 1
ATOM 559 C C . SER A 1 84 ? -14.030 5.173 43.608 1.00 94.81 84 SER A C 1
ATOM 561 O O . SER A 1 84 ? -13.229 4.742 44.435 1.00 94.81 84 SER A O 1
ATOM 563 N N . GLY A 1 85 ? -13.689 6.049 42.665 1.00 91.50 85 GLY A N 1
ATOM 564 C CA . GLY A 1 85 ? -12.337 6.564 42.439 1.00 91.50 85 GLY A CA 1
ATOM 565 C C . GLY A 1 85 ? -11.401 5.613 41.688 1.00 91.50 85 GLY A C 1
ATOM 566 O O . GLY A 1 85 ? -10.274 6.002 41.396 1.00 91.50 85 GLY A O 1
ATOM 567 N N . SER A 1 86 ? -11.836 4.391 41.358 1.00 92.94 86 SER A N 1
ATOM 568 C CA . SER A 1 86 ? -11.027 3.483 40.538 1.00 92.94 86 SER A CA 1
ATOM 569 C C . SER A 1 86 ? -10.974 3.936 39.078 1.00 92.94 86 SER A C 1
ATOM 571 O O . SER A 1 86 ? -11.924 4.529 38.560 1.00 92.94 86 SER A O 1
ATOM 573 N N . GLN A 1 87 ? -9.854 3.638 38.424 1.00 93.56 87 GLN A N 1
ATOM 574 C CA . GLN A 1 87 ? -9.680 3.785 36.985 1.00 93.56 87 GLN A CA 1
ATOM 575 C C . GLN A 1 87 ? -9.876 2.420 36.323 1.00 93.56 87 GLN A C 1
ATOM 577 O O . GLN A 1 87 ? -9.208 1.450 36.682 1.00 93.56 87 GLN A O 1
ATOM 582 N N . VAL A 1 88 ? -10.806 2.341 35.377 1.00 93.81 88 VAL A N 1
ATOM 583 C CA . VAL A 1 88 ? -11.072 1.145 34.575 1.00 93.81 88 VAL A CA 1
ATOM 584 C C . VAL A 1 88 ? -10.522 1.397 33.181 1.00 93.81 88 VAL A C 1
ATOM 586 O O . VAL A 1 88 ? -11.034 2.262 32.476 1.00 93.81 88 VAL A O 1
ATOM 589 N N . SER A 1 89 ? -9.483 0.660 32.790 1.00 93.31 89 SER A N 1
ATOM 590 C CA . SER A 1 89 ? -8.974 0.704 31.418 1.00 93.31 89 SER A CA 1
ATOM 591 C C . SER A 1 89 ? -9.733 -0.309 30.566 1.00 93.31 89 SER A C 1
ATOM 593 O O . SER A 1 89 ? -9.763 -1.499 30.890 1.00 93.31 89 SER A O 1
ATOM 595 N N . LEU A 1 90 ? -10.399 0.188 29.529 1.00 94.19 90 LEU A N 1
ATOM 596 C CA . LEU A 1 90 ? -11.111 -0.560 28.504 1.00 94.19 90 LEU A CA 1
ATOM 597 C C . LEU A 1 90 ? -10.227 -0.670 27.265 1.00 94.19 90 LEU A C 1
ATOM 599 O O . LEU A 1 90 ? -9.604 0.309 26.869 1.00 94.19 90 LEU A O 1
ATOM 603 N N . GLN A 1 91 ? -10.232 -1.835 26.632 1.00 90.94 91 GLN A N 1
ATOM 604 C CA . GLN A 1 91 ? -9.552 -2.100 25.371 1.00 90.94 91 GLN A CA 1
ATOM 605 C C . GLN A 1 91 ? -10.582 -2.543 24.337 1.00 90.94 91 GLN A C 1
ATOM 607 O O . GLN A 1 91 ? -11.260 -3.547 24.555 1.00 90.94 91 GLN A O 1
ATOM 612 N N . ALA A 1 92 ? -10.692 -1.814 23.229 1.00 88.44 92 ALA A N 1
ATOM 613 C CA . ALA A 1 92 ? -11.430 -2.237 22.049 1.00 88.44 92 ALA A CA 1
ATOM 614 C C . ALA A 1 92 ? -10.558 -3.157 21.185 1.00 88.44 92 ALA A C 1
ATOM 616 O O . ALA A 1 92 ? -9.350 -2.961 21.040 1.00 88.44 92 ALA A O 1
ATOM 617 N N . THR A 1 93 ? -11.177 -4.180 20.609 1.00 85.31 93 THR A N 1
ATOM 618 C CA . THR A 1 93 ? -10.543 -5.086 19.650 1.00 85.31 93 THR A CA 1
ATOM 619 C C . THR A 1 93 ? -11.548 -5.380 18.545 1.00 85.31 93 THR A C 1
ATOM 621 O O . THR A 1 93 ? -12.522 -6.101 18.795 1.00 85.31 93 THR A O 1
ATOM 624 N N . PRO A 1 94 ? -11.369 -4.807 17.345 1.00 82.81 94 PRO A N 1
ATOM 625 C CA . PRO A 1 94 ? -12.231 -5.085 16.206 1.00 82.81 94 PRO A CA 1
ATOM 626 C C . PRO A 1 94 ? -12.206 -6.559 15.823 1.00 82.81 94 PRO A C 1
ATOM 628 O O . PRO A 1 94 ? -11.210 -7.257 16.020 1.00 82.81 94 PRO A O 1
ATOM 631 N N . ALA A 1 95 ? -13.319 -7.032 15.272 1.00 83.12 95 ALA A N 1
ATOM 632 C CA . ALA A 1 95 ? -13.344 -8.332 14.623 1.00 83.12 95 ALA A CA 1
ATOM 633 C C . ALA A 1 95 ? -12.567 -8.284 13.294 1.00 83.12 95 ALA A C 1
ATOM 635 O O . ALA A 1 95 ? -12.322 -7.217 12.736 1.00 83.12 95 ALA A O 1
ATOM 636 N N . THR A 1 96 ? -12.221 -9.449 12.748 1.00 73.38 96 THR A N 1
ATOM 637 C CA . THR A 1 96 ? -11.616 -9.560 11.411 1.00 73.38 96 THR A CA 1
ATOM 638 C C . THR A 1 96 ? -12.460 -8.840 10.352 1.00 73.38 96 THR A C 1
ATOM 640 O O . THR A 1 96 ? -13.667 -9.071 10.268 1.00 73.38 96 THR A O 1
ATOM 643 N N . GLY A 1 97 ? -11.821 -7.989 9.540 1.00 72.12 97 GLY A N 1
ATOM 644 C CA . GLY A 1 97 ? -12.485 -7.167 8.520 1.00 72.12 97 GLY A CA 1
ATOM 645 C C . GLY A 1 97 ? -13.188 -5.917 9.065 1.00 72.12 97 GLY A C 1
ATOM 646 O O . GLY A 1 97 ? -13.927 -5.267 8.326 1.00 72.12 97 GLY A O 1
ATOM 647 N N . TYR A 1 98 ? -12.984 -5.585 10.342 1.00 78.75 98 TYR A N 1
ATOM 648 C CA . TYR A 1 98 ? -13.475 -4.364 10.974 1.00 78.75 98 TYR A CA 1
ATOM 649 C C . TYR A 1 98 ? -12.316 -3.544 11.546 1.00 78.75 98 TYR A C 1
ATOM 651 O O . TYR A 1 98 ? -11.274 -4.083 11.913 1.00 78.75 98 TYR A O 1
ATOM 659 N N . PHE A 1 99 ? -12.534 -2.243 11.699 1.00 75.81 99 PHE A N 1
ATOM 660 C CA . PHE A 1 99 ? -11.640 -1.330 12.406 1.00 75.81 99 PHE A CA 1
ATOM 661 C C . PHE A 1 99 ? -12.404 -0.553 13.481 1.00 75.81 99 PHE A C 1
ATOM 663 O O . PHE A 1 99 ? -13.630 -0.427 13.425 1.00 75.81 99 PHE A O 1
ATOM 670 N N . PHE A 1 100 ? -11.683 -0.081 14.498 1.00 79.25 100 PHE A N 1
ATOM 671 C CA . PHE A 1 100 ? -12.252 0.708 15.583 1.00 79.25 100 PHE A CA 1
ATOM 672 C C . PHE A 1 100 ? -12.351 2.174 15.154 1.00 79.25 100 PHE A C 1
ATOM 674 O O . PHE A 1 100 ? -11.357 2.766 14.746 1.00 79.25 100 PHE A O 1
ATOM 681 N N . THR A 1 101 ? -13.543 2.761 15.256 1.00 78.88 101 THR A N 1
ATOM 682 C CA . THR A 1 101 ? -13.806 4.145 14.826 1.00 78.88 101 THR A CA 1
ATOM 683 C C . THR A 1 101 ? -13.974 5.114 15.988 1.00 78.88 101 THR A C 1
ATOM 685 O O . THR A 1 101 ? -14.293 6.281 15.773 1.00 78.88 101 THR A O 1
ATOM 688 N N . GLY A 1 102 ? -13.796 4.651 17.226 1.00 80.94 102 GLY A N 1
ATOM 689 C CA . GLY A 1 102 ? -13.735 5.514 18.398 1.00 80.94 102 GLY A CA 1
ATOM 690 C C . GLY A 1 102 ? -14.762 5.229 19.489 1.00 80.94 102 GLY A C 1
ATOM 691 O O . GLY A 1 102 ? -15.705 4.437 19.357 1.00 80.94 102 GLY A O 1
ATOM 692 N N . TRP A 1 103 ? -14.526 5.907 20.609 1.00 90.88 103 TRP A N 1
ATOM 693 C CA . TRP A 1 103 ? -15.328 5.865 21.820 1.00 90.88 103 TRP A CA 1
ATOM 694 C C . TRP A 1 103 ? -16.324 7.025 21.892 1.00 90.88 103 TRP A C 1
ATOM 696 O O . TRP A 1 103 ? -16.050 8.138 21.443 1.00 90.88 103 TRP A O 1
ATOM 706 N N . SER A 1 104 ? -17.454 6.794 22.558 1.00 91.44 104 SER A N 1
ATOM 707 C CA . SER A 1 104 ? -18.378 7.849 22.993 1.00 91.44 104 SER A CA 1
ATOM 708 C C . SER A 1 104 ? -18.953 7.577 24.391 1.00 91.44 104 SER A C 1
ATOM 710 O O . SER A 1 104 ? -18.817 6.477 24.939 1.00 91.44 104 SER A O 1
ATOM 712 N N . GLY A 1 105 ? -19.600 8.585 24.988 1.00 93.94 105 GLY A N 1
ATOM 713 C CA . GLY A 1 105 ? -20.154 8.524 26.344 1.00 93.94 105 GLY A CA 1
ATOM 714 C C . GLY A 1 105 ? -19.167 9.043 27.391 1.00 93.94 105 GLY A C 1
ATOM 715 O O . GLY A 1 105 ? -18.698 10.171 27.295 1.00 93.94 105 GLY A O 1
ATOM 716 N N . ALA A 1 106 ? -18.869 8.234 28.409 1.00 92.19 106 ALA A N 1
ATOM 717 C CA . ALA A 1 106 ? -17.872 8.563 29.433 1.00 92.19 106 ALA A CA 1
ATOM 718 C C . ALA A 1 106 ? -16.415 8.462 28.938 1.00 92.19 106 ALA A C 1
ATOM 720 O O . ALA A 1 106 ? -15.493 8.870 29.640 1.00 92.19 106 ALA A O 1
ATOM 721 N N . CYS A 1 107 ? -16.237 7.932 27.728 1.00 88.50 107 CYS A N 1
ATOM 722 C CA . CYS A 1 107 ? -15.008 7.936 26.953 1.00 88.50 107 CYS A CA 1
ATOM 723 C C . CYS A 1 107 ? -15.214 8.755 25.680 1.00 88.50 107 CYS A C 1
ATOM 725 O O . CYS A 1 107 ? -16.323 8.814 25.148 1.00 88.50 107 CYS A O 1
ATOM 727 N N . SER A 1 108 ? -14.131 9.309 25.150 1.00 82.62 108 SER A N 1
ATOM 728 C CA . SER A 1 108 ? -14.088 9.931 23.828 1.00 82.62 108 SER A CA 1
ATOM 729 C C . SER A 1 108 ? -12.711 9.731 23.212 1.00 82.62 108 SER A C 1
ATOM 731 O O . SER A 1 108 ? -11.731 9.580 23.942 1.00 82.62 108 SER A O 1
ATOM 733 N N . GLY A 1 109 ? -12.636 9.795 21.888 1.00 73.69 109 GLY A N 1
ATOM 734 C CA . GLY A 1 109 ? -11.389 9.661 21.141 1.00 73.69 109 GLY A CA 1
ATOM 735 C C . GLY A 1 109 ? -11.262 8.305 20.460 1.00 73.69 109 GLY A C 1
ATOM 736 O O . GLY A 1 109 ? -12.142 7.449 20.570 1.00 73.69 109 GLY A O 1
ATOM 737 N N . PHE A 1 110 ? -10.168 8.141 19.728 1.00 66.31 110 PHE A N 1
ATOM 738 C CA . PHE A 1 110 ? -10.010 7.064 18.752 1.00 66.31 110 PHE A CA 1
ATOM 739 C C . PHE A 1 110 ? -8.993 6.000 19.156 1.00 66.31 110 PHE A C 1
ATOM 741 O O . PHE A 1 110 ? -8.987 4.920 18.576 1.00 66.31 110 PHE A O 1
ATOM 748 N N . ALA A 1 111 ? -8.198 6.268 20.196 1.00 70.19 111 ALA A N 1
ATOM 749 C CA . ALA A 1 111 ? -7.285 5.283 20.753 1.00 70.19 111 ALA A CA 1
ATOM 750 C C . ALA A 1 111 ? -8.050 4.015 21.154 1.00 70.19 111 ALA A C 1
ATOM 752 O O . ALA A 1 111 ? -9.080 4.082 21.835 1.00 70.19 111 ALA A O 1
ATOM 753 N N . ALA A 1 112 ? -7.527 2.850 20.771 1.00 76.44 112 ALA A N 1
ATOM 754 C CA . ALA A 1 112 ? -8.160 1.568 21.068 1.00 76.44 112 ALA A CA 1
ATOM 755 C C . ALA A 1 112 ? -8.312 1.319 22.583 1.00 76.44 112 ALA A C 1
ATOM 757 O O . ALA A 1 112 ? -9.196 0.571 23.000 1.00 76.44 112 ALA A O 1
ATOM 758 N N . SER A 1 113 ? -7.504 1.980 23.420 1.00 84.44 113 SER A N 1
ATOM 759 C CA . SER A 1 113 ? -7.670 2.001 24.874 1.00 84.44 113 SER A CA 1
ATOM 760 C C . SER A 1 113 ? -8.429 3.243 25.358 1.00 84.44 113 SER A C 1
ATOM 762 O O . SER A 1 113 ? -8.109 4.357 24.947 1.00 84.44 113 SER A O 1
ATOM 764 N N . CYS A 1 114 ? -9.348 3.085 26.314 1.00 89.50 114 CYS A N 1
ATOM 765 C CA . CYS A 1 114 ? -9.943 4.198 27.057 1.00 89.50 114 CYS A CA 1
ATOM 766 C C . CYS A 1 114 ? -9.889 3.965 28.570 1.00 89.50 114 CYS A C 1
ATOM 768 O O . CYS A 1 114 ? -10.303 2.916 29.055 1.00 89.50 114 CYS A O 1
ATOM 770 N N . THR A 1 115 ? -9.465 4.974 29.336 1.00 93.31 115 THR A N 1
ATOM 771 C CA . THR A 1 115 ? -9.521 4.932 30.805 1.00 93.31 115 THR A CA 1
ATOM 772 C C . THR A 1 115 ? -10.717 5.710 31.345 1.00 93.31 115 THR A C 1
ATOM 774 O O . THR A 1 115 ? -10.841 6.915 31.142 1.00 93.31 115 THR A O 1
ATOM 777 N N . VAL A 1 116 ? -11.561 5.024 32.111 1.00 94.31 116 VAL A N 1
ATOM 778 C CA . VAL A 1 116 ? -12.758 5.573 32.752 1.00 94.31 116 VAL A CA 1
ATOM 779 C C . VAL A 1 116 ? -12.523 5.734 34.252 1.00 94.31 116 VAL A C 1
ATOM 781 O O . VAL A 1 116 ? -12.231 4.760 34.943 1.00 94.31 116 VAL A O 1
ATOM 784 N N . THR A 1 117 ? -12.687 6.947 34.790 1.00 94.88 117 THR A N 1
ATOM 785 C CA . THR A 1 117 ? -12.623 7.182 36.246 1.00 94.88 117 THR A CA 1
ATOM 786 C C . THR A 1 117 ? -14.013 7.082 36.876 1.00 94.88 117 THR A C 1
ATOM 788 O O . THR A 1 117 ? -14.913 7.872 36.580 1.00 94.88 117 THR A O 1
ATOM 791 N N . MET A 1 118 ? -14.187 6.132 37.795 1.00 95.25 118 MET A N 1
ATOM 792 C CA . MET A 1 118 ? -15.488 5.761 38.353 1.00 95.25 118 MET A CA 1
ATOM 793 C C . MET A 1 118 ? -15.876 6.624 39.558 1.00 95.25 118 MET A C 1
ATOM 795 O O . MET A 1 118 ? -15.637 6.255 40.702 1.00 95.25 118 MET A O 1
ATOM 799 N N . GLY A 1 119 ? -16.507 7.773 39.317 1.00 94.69 119 GLY A N 1
ATOM 800 C CA . GLY A 1 119 ? -17.109 8.617 40.370 1.00 94.69 119 GLY A CA 1
ATOM 801 C C . GLY A 1 119 ? -18.634 8.503 40.490 1.00 94.69 119 GLY A C 1
ATOM 802 O O . GLY A 1 119 ? -19.224 9.028 41.429 1.00 94.69 119 GLY A O 1
ATOM 803 N N . GLN A 1 120 ? -19.270 7.849 39.520 1.00 95.56 120 GLN A N 1
ATOM 804 C CA . GLN A 1 120 ? -20.717 7.664 39.399 1.00 95.56 120 GLN A CA 1
ATOM 805 C C . GLN A 1 120 ? -21.002 6.532 38.407 1.00 95.56 120 GLN A C 1
ATOM 807 O O . GLN A 1 120 ? -20.070 6.002 37.799 1.00 95.56 120 GLN A O 1
ATOM 812 N N . ALA A 1 121 ? -22.273 6.157 38.232 1.00 97.31 121 ALA A N 1
ATOM 813 C CA . ALA A 1 121 ? -22.641 5.235 37.160 1.00 97.31 121 ALA A CA 1
ATOM 814 C C . ALA A 1 121 ? -22.351 5.873 35.793 1.00 97.31 121 ALA A C 1
ATOM 816 O O . ALA A 1 121 ? -22.666 7.045 35.582 1.00 97.31 121 ALA A O 1
ATOM 817 N N . GLN A 1 122 ? -21.737 5.118 34.887 1.00 97.56 122 GLN A N 1
ATOM 818 C CA . GLN A 1 122 ? -21.269 5.622 33.598 1.00 97.56 122 GLN A CA 1
ATOM 819 C C . GLN A 1 122 ? -21.603 4.655 32.464 1.00 97.56 122 GLN A C 1
ATOM 821 O O . GLN A 1 122 ? -21.876 3.470 32.679 1.00 97.56 122 GLN A O 1
ATOM 826 N N . SER A 1 123 ? -21.603 5.179 31.241 1.00 96.56 123 SER A N 1
ATOM 827 C CA . SER A 1 123 ? -21.825 4.393 30.032 1.00 96.56 123 SER A CA 1
ATOM 828 C C . SER A 1 123 ? -20.834 4.791 28.951 1.00 96.56 123 SER A C 1
ATOM 830 O O . SER A 1 123 ? -20.573 5.977 28.757 1.00 96.56 123 SER A O 1
ATOM 832 N N . VAL A 1 124 ? -20.290 3.794 28.263 1.00 96.62 124 VAL A N 1
ATOM 833 C CA . VAL A 1 124 ? -19.321 3.943 27.177 1.00 96.62 124 VAL A CA 1
ATOM 834 C C . VAL A 1 124 ? -19.825 3.173 25.961 1.00 96.62 124 VAL A C 1
ATOM 836 O O . VAL A 1 124 ? -20.412 2.100 26.098 1.00 96.62 124 VAL A O 1
ATOM 839 N N . SER A 1 125 ? -19.608 3.707 24.765 1.00 95.19 125 SER A N 1
ATOM 840 C CA . SER A 1 125 ? -19.868 2.997 23.514 1.00 95.19 125 SER A CA 1
ATOM 841 C C . SER A 1 125 ? -18.602 2.925 22.671 1.00 95.19 125 SER A C 1
ATOM 843 O O . SER A 1 125 ? -17.944 3.946 22.479 1.00 95.19 125 SER A O 1
ATOM 845 N N . ALA A 1 126 ? -18.275 1.727 22.188 1.00 93.06 126 ALA A N 1
ATOM 846 C CA . ALA A 1 126 ? -17.258 1.470 21.174 1.00 93.06 126 ALA A CA 1
ATOM 847 C C . ALA A 1 126 ? -17.925 1.312 19.808 1.00 93.06 126 ALA A C 1
ATOM 849 O O . ALA A 1 126 ? -18.871 0.533 19.674 1.00 93.06 126 ALA A O 1
ATOM 850 N N . THR A 1 127 ? -17.409 1.991 18.787 1.00 89.81 127 THR A N 1
ATOM 851 C CA . THR A 1 127 ? -17.904 1.835 17.414 1.00 89.81 127 THR A CA 1
ATOM 852 C C . THR A 1 127 ? -16.864 1.135 16.547 1.00 89.81 127 THR A C 1
ATOM 854 O O . THR A 1 127 ? -15.674 1.429 16.622 1.00 89.81 127 THR A O 1
ATOM 857 N N . PHE A 1 128 ? -17.330 0.180 15.750 1.00 86.44 128 PHE A N 1
ATOM 858 C CA . PHE A 1 128 ? -16.553 -0.598 14.799 1.00 86.44 128 PHE A CA 1
ATOM 859 C C . PHE A 1 128 ? -17.198 -0.492 13.415 1.00 86.44 128 PHE A C 1
ATOM 861 O O . PHE A 1 128 ? -18.411 -0.673 13.286 1.00 86.44 128 PHE A O 1
ATOM 868 N N . SER A 1 129 ? -16.392 -0.277 12.380 1.00 81.12 129 SER A N 1
ATOM 869 C CA . SER A 1 129 ? -16.845 -0.205 10.984 1.00 81.12 129 SER A CA 1
ATOM 870 C C . SER A 1 129 ? -16.177 -1.285 10.145 1.00 81.12 129 SER A C 1
ATOM 872 O O . SER A 1 129 ? -15.067 -1.712 10.449 1.00 81.12 129 SER A O 1
ATOM 874 N N . THR A 1 130 ? -16.865 -1.769 9.111 1.00 79.38 130 THR A N 1
ATOM 875 C CA . THR A 1 130 ? -16.301 -2.738 8.159 1.00 79.38 130 THR A CA 1
ATOM 876 C C . THR A 1 130 ? -15.267 -2.061 7.274 1.00 79.38 130 THR A C 1
ATOM 878 O O . THR A 1 130 ? -15.555 -0.995 6.734 1.00 79.38 130 THR A O 1
ATOM 881 N N . GLN A 1 131 ? -14.127 -2.706 7.037 1.00 76.12 131 GLN A N 1
ATOM 882 C CA . GLN A 1 131 ? -13.257 -2.301 5.936 1.00 76.12 131 GLN A CA 1
ATOM 883 C C . GLN A 1 131 ? -13.878 -2.723 4.590 1.00 76.12 131 GLN A C 1
ATOM 885 O O . GLN A 1 131 ? -14.549 -3.762 4.520 1.00 76.12 131 GLN A O 1
ATOM 890 N N . PRO A 1 132 ? -13.700 -1.931 3.515 1.00 81.31 132 PRO A N 1
ATOM 891 C CA . PRO A 1 132 ? -14.131 -2.312 2.176 1.00 81.31 132 PRO A CA 1
ATOM 892 C C . PRO A 1 132 ? -13.603 -3.692 1.775 1.00 81.31 132 PRO A C 1
ATOM 894 O O . PRO A 1 132 ? -12.452 -4.028 2.025 1.00 81.31 132 PRO A O 1
ATOM 897 N N . ALA A 1 133 ? -14.424 -4.496 1.096 1.00 84.06 133 ALA A N 1
ATOM 898 C CA . ALA A 1 133 ? -13.968 -5.795 0.594 1.00 84.06 133 ALA A CA 1
ATOM 899 C C . ALA A 1 133 ? -13.017 -5.661 -0.612 1.00 84.06 133 ALA A C 1
ATOM 901 O O . ALA A 1 133 ? -12.272 -6.593 -0.903 1.00 84.06 133 ALA A O 1
ATOM 902 N N . GLY A 1 134 ? -13.035 -4.515 -1.303 1.00 92.81 134 GLY A N 1
ATOM 903 C CA . GLY A 1 134 ? -12.165 -4.230 -2.436 1.00 92.81 134 GLY A CA 1
ATOM 904 C C . GLY A 1 134 ? -12.376 -2.841 -3.031 1.00 92.81 134 GLY A C 1
ATOM 905 O O . GLY A 1 134 ? -13.257 -2.089 -2.600 1.00 92.81 134 GLY A O 1
ATOM 906 N N . VAL A 1 135 ? -11.596 -2.535 -4.064 1.00 95.81 135 VAL A N 1
ATOM 907 C CA . VAL A 1 135 ? -11.563 -1.246 -4.761 1.00 95.81 135 VAL A CA 1
ATOM 908 C C . VAL A 1 135 ? -11.738 -1.413 -6.266 1.00 95.81 135 VAL A C 1
ATOM 910 O O . VAL A 1 135 ? -11.465 -2.467 -6.837 1.00 95.81 135 VAL A O 1
ATOM 913 N N . ALA A 1 136 ? -12.216 -0.364 -6.927 1.00 96.44 136 ALA A N 1
ATOM 914 C CA . ALA A 1 136 ? -12.335 -0.316 -8.377 1.00 96.44 136 ALA A CA 1
ATOM 915 C C . ALA A 1 136 ? -12.110 1.105 -8.893 1.00 96.44 136 ALA A C 1
ATOM 917 O O . ALA A 1 136 ? -12.453 2.077 -8.220 1.00 96.44 136 ALA A O 1
ATOM 918 N N . VAL A 1 137 ? -11.607 1.223 -10.122 1.00 96.25 137 VAL A N 1
ATOM 919 C CA . VAL A 1 137 ? -11.593 2.503 -10.837 1.00 96.25 137 VAL A CA 1
ATOM 920 C C . VAL A 1 137 ? -12.857 2.621 -11.678 1.00 96.25 137 VAL A C 1
ATOM 922 O O . VAL A 1 137 ? -13.152 1.758 -12.507 1.00 96.25 137 VAL A O 1
ATOM 925 N N . VAL A 1 138 ? -13.608 3.702 -11.480 1.00 93.75 138 VAL A N 1
ATOM 926 C CA . VAL A 1 138 ? -14.811 4.017 -12.257 1.00 93.75 138 VAL A CA 1
ATOM 927 C C . VAL A 1 138 ? -14.740 5.469 -12.690 1.00 93.75 138 VAL A C 1
ATOM 929 O O . VAL A 1 138 ? -14.654 6.363 -11.853 1.00 93.75 138 VAL A O 1
ATOM 932 N N . SER A 1 139 ? -14.784 5.703 -14.004 1.00 90.38 139 SER A N 1
ATOM 933 C CA . SER A 1 139 ? -14.694 7.053 -14.582 1.00 90.38 139 SER A CA 1
ATOM 934 C C . SER A 1 139 ? -13.491 7.841 -14.046 1.00 90.38 139 SER A C 1
ATOM 936 O O . SER A 1 139 ? -13.624 9.012 -13.707 1.00 90.38 139 SER A O 1
ATOM 938 N N . GLY A 1 140 ? -12.344 7.159 -13.927 1.00 90.00 140 GLY A N 1
ATOM 939 C CA . GLY A 1 140 ? -11.093 7.752 -13.460 1.00 90.00 140 GLY A CA 1
ATOM 940 C C . GLY A 1 140 ? -11.077 8.134 -11.979 1.00 90.00 140 GLY A C 1
ATOM 941 O O . GLY A 1 140 ? -10.275 8.961 -11.584 1.00 90.00 140 GLY A O 1
ATOM 942 N N . ARG A 1 141 ? -11.939 7.541 -11.146 1.00 92.81 141 ARG A N 1
ATOM 943 C CA . ARG A 1 141 ? -11.915 7.699 -9.684 1.00 92.81 141 ARG A CA 1
ATOM 944 C C . ARG A 1 141 ? -11.752 6.358 -8.997 1.00 92.81 141 ARG A C 1
ATOM 946 O O . ARG A 1 141 ? -12.344 5.378 -9.451 1.00 92.81 141 ARG A O 1
ATOM 953 N N . LEU A 1 142 ? -11.013 6.331 -7.892 1.00 94.88 142 LEU A N 1
ATOM 954 C CA . LEU A 1 142 ? -10.891 5.151 -7.044 1.00 94.88 142 LEU A CA 1
ATOM 955 C C . LEU A 1 142 ? -12.075 5.089 -6.074 1.00 94.88 142 LEU A C 1
ATOM 957 O O . LEU A 1 142 ? -12.330 6.027 -5.321 1.00 94.88 142 LEU A O 1
ATOM 961 N N . LEU A 1 143 ? -12.839 4.001 -6.137 1.00 94.25 143 LEU A N 1
ATOM 962 C CA . LEU A 1 143 ? -14.064 3.804 -5.367 1.00 94.25 143 LEU A CA 1
ATOM 963 C C . LEU A 1 143 ? -14.023 2.473 -4.622 1.00 94.25 143 LEU A C 1
ATOM 965 O O . LEU A 1 143 ? -13.391 1.514 -5.071 1.00 94.25 143 LEU A O 1
ATOM 969 N N . VAL A 1 144 ? -14.803 2.376 -3.547 1.00 92.81 144 VAL A N 1
ATOM 970 C CA . VAL A 1 144 ? -15.132 1.086 -2.937 1.00 92.81 144 VAL A CA 1
ATOM 971 C C . VAL A 1 144 ? -15.875 0.234 -3.969 1.00 92.81 144 VAL A C 1
ATOM 973 O O . VAL A 1 144 ? -16.897 0.660 -4.527 1.00 92.81 144 VAL A O 1
ATOM 976 N N . ALA A 1 145 ? -15.365 -0.971 -4.230 1.00 91.88 145 ALA A N 1
ATOM 977 C CA . ALA A 1 145 ? -15.842 -1.840 -5.300 1.00 91.88 145 ALA A CA 1
ATOM 978 C C . ALA A 1 145 ? -17.358 -2.083 -5.212 1.00 91.88 145 ALA A C 1
ATOM 980 O O . ALA A 1 145 ? -17.901 -2.437 -4.167 1.00 91.88 145 ALA A O 1
ATOM 981 N N . GLY A 1 146 ? -18.054 -1.896 -6.338 1.00 89.19 146 GLY A N 1
ATOM 982 C CA . GLY A 1 146 ? -19.508 -2.075 -6.428 1.00 89.19 146 GLY A CA 1
ATOM 983 C C . GLY A 1 146 ? -20.344 -0.919 -5.866 1.00 89.19 146 GLY A C 1
ATOM 984 O O . GLY A 1 146 ? -21.572 -1.017 -5.852 1.00 89.19 146 GLY A O 1
ATOM 985 N N . THR A 1 147 ? -19.721 0.181 -5.437 1.00 90.81 147 THR A N 1
ATOM 986 C CA . THR A 1 147 ? -20.412 1.344 -4.861 1.00 90.81 147 THR A CA 1
ATOM 987 C C . THR A 1 147 ? -20.073 2.642 -5.606 1.00 90.81 147 THR A C 1
ATOM 989 O O . THR A 1 147 ? -19.400 2.636 -6.636 1.00 90.81 147 THR A O 1
ATOM 992 N N . ARG A 1 148 ? -20.583 3.773 -5.100 1.00 89.56 148 ARG A N 1
ATOM 993 C CA . ARG A 1 148 ? -20.184 5.127 -5.520 1.00 89.56 148 ARG A CA 1
ATOM 994 C C . ARG A 1 148 ? -19.366 5.858 -4.453 1.00 89.56 148 ARG A C 1
ATOM 996 O O . ARG A 1 148 ? -19.122 7.051 -4.605 1.00 89.56 148 ARG A O 1
ATOM 1003 N N . THR A 1 149 ? -19.009 5.166 -3.376 1.00 89.62 149 THR A N 1
ATOM 1004 C CA . THR A 1 149 ? -18.250 5.736 -2.267 1.00 89.62 149 THR A CA 1
ATOM 1005 C C . THR A 1 149 ? -16.794 5.878 -2.704 1.00 89.62 149 THR A C 1
ATOM 1007 O O . THR A 1 149 ? -16.215 4.875 -3.133 1.00 89.62 149 THR A O 1
ATOM 1010 N N . PRO A 1 150 ? -16.210 7.090 -2.657 1.00 90.69 150 PRO A N 1
ATOM 1011 C CA . PRO A 1 150 ? -14.784 7.277 -2.887 1.00 90.69 150 PRO A CA 1
ATOM 1012 C C . PRO A 1 150 ? -13.961 6.399 -1.950 1.00 90.69 150 PRO A C 1
ATOM 1014 O O . PRO A 1 150 ? -14.328 6.216 -0.793 1.00 90.69 150 PRO A O 1
ATOM 1017 N N . PHE A 1 151 ? -12.863 5.857 -2.457 1.00 92.50 151 PHE A N 1
ATOM 1018 C CA . PHE A 1 151 ? -11.873 5.178 -1.639 1.00 92.50 151 PHE A CA 1
ATOM 1019 C C . PHE A 1 151 ? -10.579 5.978 -1.690 1.00 92.50 151 PHE A C 1
ATOM 1021 O O . PHE A 1 151 ? -10.041 6.191 -2.777 1.00 92.50 151 PHE A O 1
ATOM 1028 N N . VAL A 1 152 ? -10.098 6.401 -0.523 1.00 93.62 152 VAL A N 1
ATOM 1029 C CA . VAL A 1 152 ? -8.845 7.144 -0.388 1.00 93.62 152 VAL A CA 1
ATOM 1030 C C . VAL A 1 152 ? -7.828 6.242 0.319 1.00 93.62 152 VAL A C 1
ATOM 1032 O O . VAL A 1 152 ? -8.048 5.912 1.486 1.00 93.62 152 VAL A O 1
ATOM 1035 N N . PRO A 1 153 ? -6.773 5.774 -0.380 1.00 94.56 153 PRO A N 1
ATOM 1036 C CA . PRO A 1 153 ? -5.756 4.912 0.212 1.00 94.56 153 PRO A CA 1
ATOM 1037 C C . PRO A 1 153 ? -4.963 5.632 1.300 1.00 94.56 153 PRO A C 1
ATOM 1039 O O . PRO A 1 153 ? -4.434 6.713 1.066 1.00 94.56 153 PRO A O 1
ATOM 1042 N N . GLU A 1 154 ? -4.846 5.011 2.465 1.00 92.31 154 GLU A N 1
ATOM 1043 C CA . GLU A 1 154 ? -4.158 5.570 3.625 1.00 92.31 154 GLU A CA 1
ATOM 1044 C C . GLU A 1 154 ? -3.358 4.481 4.324 1.00 92.31 154 GLU A C 1
ATOM 1046 O O . GLU A 1 154 ? -3.917 3.461 4.746 1.00 92.31 154 GLU A O 1
ATOM 1051 N N . GLY A 1 155 ? -2.050 4.685 4.446 1.00 91.69 155 GLY A N 1
ATOM 1052 C CA . GLY A 1 155 ? -1.205 3.793 5.225 1.00 91.69 155 GLY A CA 1
ATOM 1053 C C . GLY A 1 155 ? 0.263 3.892 4.870 1.00 91.69 155 GLY A C 1
ATOM 1054 O O . GLY A 1 155 ? 0.798 4.991 4.760 1.00 91.69 155 GLY A O 1
ATOM 1055 N N . PHE A 1 156 ? 0.925 2.741 4.744 1.00 88.88 156 PHE A N 1
ATOM 1056 C CA . PHE A 1 156 ? 2.387 2.673 4.734 1.00 88.88 156 PHE A CA 1
ATOM 1057 C C . PHE A 1 156 ? 2.957 1.714 3.697 1.00 88.88 156 PHE A C 1
ATOM 1059 O O . PHE A 1 156 ? 2.330 0.715 3.333 1.00 88.88 156 PHE A O 1
ATOM 1066 N N . ASN A 1 157 ? 4.194 1.999 3.298 1.00 87.62 157 ASN A N 1
ATOM 1067 C CA . ASN A 1 157 ? 5.058 1.081 2.567 1.00 87.62 157 ASN A CA 1
ATOM 1068 C C . ASN A 1 157 ? 5.763 0.109 3.525 1.00 87.62 157 ASN A C 1
ATOM 1070 O O . ASN A 1 157 ? 6.118 0.487 4.646 1.00 87.62 157 ASN A O 1
ATOM 1074 N N . THR A 1 158 ? 6.041 -1.110 3.053 1.00 84.75 158 THR A N 1
ATOM 1075 C CA . THR A 1 158 ? 6.898 -2.084 3.749 1.00 84.75 158 THR A CA 1
ATOM 1076 C C . THR A 1 158 ? 8.124 -2.472 2.921 1.00 84.75 158 THR A C 1
ATOM 1078 O O . THR A 1 158 ? 7.981 -2.882 1.767 1.00 84.75 158 THR A O 1
ATOM 1081 N N . ASN A 1 159 ? 9.307 -2.438 3.530 1.00 81.56 159 ASN A N 1
ATOM 1082 C CA . ASN A 1 159 ? 10.599 -2.786 2.942 1.00 81.56 159 ASN A CA 1
ATOM 1083 C C . ASN A 1 159 ? 11.106 -4.175 3.359 1.00 81.56 159 ASN A C 1
ATOM 1085 O O . ASN A 1 159 ? 11.936 -4.745 2.654 1.00 81.56 159 ASN A O 1
ATOM 1089 N N . GLY A 1 160 ? 10.607 -4.765 4.451 1.00 83.12 160 GLY A N 1
ATOM 1090 C CA . GLY A 1 160 ? 11.028 -6.102 4.882 1.00 83.12 160 GLY A CA 1
ATOM 1091 C C . GLY A 1 160 ? 10.742 -7.183 3.834 1.00 83.12 160 GLY A C 1
ATOM 1092 O O . GLY A 1 160 ? 11.548 -8.087 3.632 1.00 83.12 160 GLY A O 1
ATOM 1093 N N . VAL A 1 161 ? 9.628 -7.073 3.101 1.00 90.38 161 VAL A N 1
ATOM 1094 C CA . VAL A 1 161 ? 9.295 -8.011 2.009 1.00 90.38 161 VAL A CA 1
ATOM 1095 C C . VAL A 1 161 ? 10.209 -7.824 0.801 1.00 90.38 161 VAL A C 1
ATOM 1097 O O . VAL A 1 161 ? 10.513 -8.796 0.115 1.00 90.38 161 VAL A O 1
ATOM 1100 N N . LEU A 1 162 ? 10.690 -6.607 0.548 1.00 89.81 162 LEU A N 1
ATOM 1101 C CA . LEU A 1 162 ? 11.552 -6.312 -0.591 1.00 89.81 162 LEU A CA 1
ATOM 1102 C C . LEU A 1 162 ? 12.890 -7.053 -0.501 1.00 89.81 162 LEU A C 1
ATOM 1104 O O . LEU A 1 162 ? 13.402 -7.497 -1.522 1.00 89.81 162 LEU A O 1
ATOM 1108 N N . TYR A 1 163 ? 13.445 -7.225 0.700 1.00 89.94 163 TYR A N 1
ATOM 1109 C CA . TYR A 1 163 ? 14.720 -7.916 0.873 1.00 89.94 163 TYR A CA 1
ATOM 1110 C C . TYR A 1 163 ? 14.586 -9.438 0.692 1.00 89.94 163 TYR A C 1
ATOM 1112 O O . TYR A 1 163 ? 13.875 -10.094 1.457 1.00 89.94 163 TYR A O 1
ATOM 1120 N N . PRO A 1 164 ? 15.278 -10.060 -0.278 1.00 91.50 164 PRO A N 1
ATOM 1121 C CA . PRO A 1 164 ? 15.104 -11.480 -0.547 1.00 91.50 164 PRO A CA 1
ATOM 1122 C C . PRO A 1 164 ? 16.042 -12.341 0.308 1.00 91.50 164 PRO A C 1
ATOM 1124 O O . PRO A 1 164 ? 16.966 -12.954 -0.223 1.00 91.50 164 PRO A O 1
ATOM 1127 N N . GLU A 1 165 ? 15.802 -12.416 1.622 1.00 91.44 165 GLU A N 1
ATOM 1128 C CA . GLU A 1 165 ? 16.661 -13.121 2.596 1.00 91.44 165 GLU A CA 1
ATOM 1129 C C . GLU A 1 165 ? 17.064 -14.532 2.122 1.00 91.44 165 GLU A C 1
ATOM 1131 O O . GLU A 1 165 ? 18.249 -14.871 2.080 1.00 91.44 165 GLU A O 1
ATOM 1136 N N . ALA A 1 166 ? 16.095 -15.324 1.646 1.00 91.38 166 ALA A N 1
ATOM 1137 C CA . ALA A 1 166 ? 16.315 -16.689 1.154 1.00 91.38 166 ALA A CA 1
ATOM 1138 C C . ALA A 1 166 ? 17.333 -16.793 -0.003 1.00 91.38 166 ALA A C 1
ATOM 1140 O O . ALA A 1 166 ? 17.946 -17.845 -0.196 1.00 91.38 166 ALA A O 1
ATOM 1141 N N . TYR A 1 167 ? 17.521 -15.713 -0.765 1.00 91.88 167 TYR A N 1
ATOM 1142 C CA . TYR A 1 167 ? 18.408 -15.642 -1.928 1.00 91.88 167 TYR A CA 1
ATOM 1143 C C . TYR A 1 167 ? 19.485 -14.571 -1.788 1.00 91.88 167 TYR A C 1
ATOM 1145 O O . TYR A 1 167 ? 20.200 -14.288 -2.754 1.00 91.88 167 TYR A O 1
ATOM 1153 N N . ALA A 1 168 ? 19.650 -14.002 -0.592 1.00 88.94 168 ALA A N 1
ATOM 1154 C CA . ALA A 1 168 ? 20.525 -12.866 -0.379 1.00 88.94 168 ALA A CA 1
ATOM 1155 C C . ALA A 1 168 ? 21.965 -13.166 -0.804 1.00 88.94 168 ALA A C 1
ATOM 1157 O O . ALA A 1 168 ? 22.571 -12.384 -1.526 1.00 88.94 168 ALA A O 1
ATOM 1158 N N . ALA A 1 169 ? 22.492 -14.343 -0.456 1.00 87.81 169 ALA A N 1
ATOM 1159 C CA . ALA A 1 169 ? 23.843 -14.763 -0.833 1.00 87.81 169 ALA A CA 1
ATOM 1160 C C . ALA A 1 169 ? 24.039 -14.977 -2.348 1.00 87.81 169 ALA A C 1
ATOM 1162 O O . ALA A 1 169 ? 25.176 -15.005 -2.818 1.00 87.81 169 ALA A O 1
ATOM 1163 N N . THR A 1 170 ? 22.957 -15.152 -3.109 1.00 87.00 170 THR A N 1
ATOM 1164 C CA . THR A 1 170 ? 22.994 -15.367 -4.562 1.00 87.00 170 THR A CA 1
ATOM 1165 C C . THR A 1 170 ? 22.805 -14.063 -5.328 1.00 87.00 170 THR A C 1
ATOM 1167 O O . THR A 1 170 ? 23.505 -13.834 -6.310 1.00 87.00 170 THR A O 1
ATOM 1170 N N . LEU A 1 171 ? 21.878 -13.216 -4.879 1.00 86.25 171 LEU A N 1
ATOM 1171 C CA . LEU A 1 171 ? 21.439 -12.031 -5.614 1.00 86.25 171 LEU A CA 1
ATOM 1172 C C . LEU A 1 171 ? 22.123 -10.747 -5.123 1.00 86.25 171 LEU A C 1
ATOM 1174 O O . LEU A 1 171 ? 22.581 -9.942 -5.929 1.00 86.25 171 LEU A O 1
ATOM 1178 N N . CYS A 1 172 ? 22.281 -10.566 -3.809 1.00 83.31 172 CYS A N 1
ATOM 1179 C CA . CYS A 1 172 ? 22.773 -9.305 -3.244 1.00 83.31 172 CYS A CA 1
ATOM 1180 C C . CYS A 1 172 ? 24.264 -9.010 -3.501 1.00 83.31 172 CYS A C 1
ATOM 1182 O O . CYS A 1 172 ? 24.591 -7.838 -3.668 1.00 83.31 172 CYS A O 1
ATOM 1184 N N . PRO A 1 173 ? 25.189 -9.993 -3.594 1.00 80.50 173 PRO A N 1
ATOM 1185 C CA . PRO A 1 173 ? 26.574 -9.719 -3.987 1.00 80.50 173 PRO A CA 1
ATOM 1186 C C . PRO A 1 173 ? 26.735 -9.166 -5.407 1.00 80.50 173 PRO A C 1
ATOM 1188 O O . PRO A 1 173 ? 27.805 -8.657 -5.734 1.00 80.50 173 PRO A O 1
ATOM 1191 N N . LEU A 1 174 ? 25.713 -9.316 -6.257 1.00 67.50 174 LEU A N 1
ATOM 1192 C CA . LEU A 1 174 ? 25.697 -8.811 -7.631 1.00 67.50 174 LEU A CA 1
ATOM 1193 C C . LEU A 1 174 ? 25.159 -7.374 -7.726 1.00 67.50 174 LEU A C 1
ATOM 1195 O O . LEU A 1 174 ? 25.298 -6.752 -8.776 1.00 67.50 174 LEU A O 1
ATOM 1199 N N . ALA A 1 175 ? 24.561 -6.859 -6.648 1.00 67.62 175 ALA A N 1
ATOM 1200 C CA . ALA A 1 175 ? 24.052 -5.498 -6.531 1.00 67.62 175 ALA A CA 1
ATOM 1201 C C . ALA A 1 175 ? 25.034 -4.604 -5.747 1.00 67.62 175 ALA A C 1
ATOM 1203 O O . ALA A 1 175 ? 26.056 -5.065 -5.230 1.00 67.62 175 ALA A O 1
ATOM 1204 N N . THR A 1 176 ? 24.724 -3.308 -5.626 1.00 69.06 176 THR A N 1
ATOM 1205 C CA . THR A 1 176 ? 25.476 -2.400 -4.740 1.00 69.06 176 THR A CA 1
ATOM 1206 C C . THR A 1 176 ? 25.363 -2.905 -3.290 1.00 69.06 176 THR A C 1
ATOM 1208 O O . THR A 1 176 ? 24.249 -2.936 -2.765 1.00 69.06 176 THR A O 1
ATOM 1211 N N . PRO A 1 177 ? 26.464 -3.322 -2.624 1.00 70.75 177 PRO A N 1
ATOM 1212 C CA . PRO A 1 177 ? 26.365 -4.052 -1.362 1.00 70.75 177 PRO A CA 1
ATOM 1213 C C . PRO A 1 177 ? 25.756 -3.202 -0.245 1.00 70.75 177 PRO A C 1
ATOM 1215 O O . PRO A 1 177 ? 26.292 -2.149 0.107 1.00 70.75 177 PRO A O 1
ATOM 1218 N N . LEU A 1 178 ? 24.669 -3.693 0.353 1.00 79.25 178 LEU A N 1
ATOM 1219 C CA . LEU A 1 178 ? 24.109 -3.125 1.578 1.00 79.25 178 LEU A CA 1
ATOM 1220 C C . LEU A 1 178 ? 25.084 -3.315 2.750 1.00 79.25 178 LEU A C 1
ATOM 1222 O O . LEU A 1 178 ? 25.839 -4.290 2.806 1.00 79.25 178 LEU A O 1
ATOM 1226 N N . SER A 1 179 ? 25.059 -2.394 3.716 1.00 82.12 179 SER A N 1
ATOM 1227 C CA . SER A 1 179 ? 25.824 -2.569 4.953 1.00 82.12 179 SER A CA 1
ATOM 1228 C C . SER A 1 179 ? 25.255 -3.733 5.776 1.00 82.12 179 SER A C 1
ATOM 1230 O O . SER A 1 179 ? 24.061 -4.028 5.717 1.00 82.12 179 SER A O 1
ATOM 1232 N N . ALA A 1 180 ? 26.092 -4.377 6.593 1.00 83.50 180 ALA A N 1
ATOM 1233 C CA . ALA A 1 180 ? 25.647 -5.482 7.449 1.00 83.50 180 ALA A CA 1
ATOM 1234 C C . ALA A 1 180 ? 24.519 -5.071 8.416 1.00 83.50 180 ALA A C 1
ATOM 1236 O O . ALA A 1 180 ? 23.632 -5.866 8.706 1.00 83.50 180 ALA A O 1
ATOM 1237 N N . GLN A 1 181 ? 24.537 -3.821 8.884 1.00 79.94 181 GLN A N 1
ATOM 1238 C CA . GLN A 1 181 ? 23.492 -3.274 9.748 1.00 79.94 181 GLN A CA 1
ATOM 1239 C C . GLN A 1 181 ? 22.148 -3.167 9.018 1.00 79.94 181 GLN A C 1
ATOM 1241 O O . GLN A 1 181 ? 21.109 -3.507 9.568 1.00 79.94 181 GLN A O 1
ATOM 1246 N N . VAL A 1 182 ? 22.178 -2.738 7.759 1.00 78.81 182 VAL A N 1
ATOM 1247 C CA . VAL A 1 182 ? 20.980 -2.575 6.927 1.00 78.81 182 VAL A CA 1
ATOM 1248 C C . VAL A 1 182 ? 20.359 -3.918 6.590 1.00 78.81 182 VAL A C 1
ATOM 1250 O O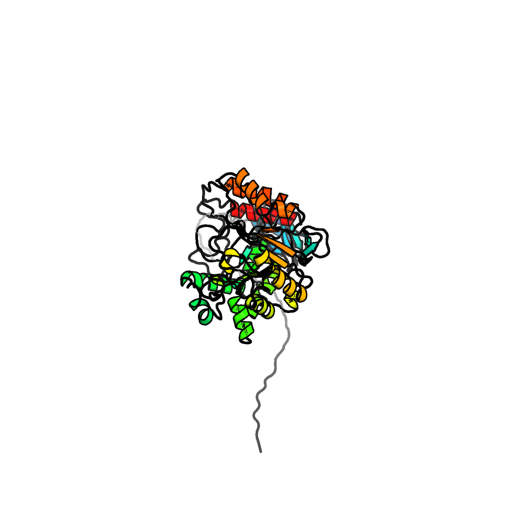 . VAL A 1 182 ? 19.144 -4.060 6.676 1.00 78.81 182 VAL A O 1
ATOM 1253 N N . VAL A 1 183 ? 21.188 -4.918 6.292 1.00 82.25 183 VAL A N 1
ATOM 1254 C CA . VAL A 1 183 ? 20.730 -6.302 6.127 1.00 82.25 183 VAL A CA 1
ATOM 1255 C C . VAL A 1 183 ? 20.030 -6.794 7.393 1.00 82.25 183 VAL A C 1
ATOM 1257 O O . VAL A 1 183 ? 18.895 -7.249 7.317 1.00 82.25 183 VAL A O 1
ATOM 1260 N N . GLN A 1 184 ? 20.653 -6.619 8.561 1.00 81.25 184 GLN A N 1
ATOM 1261 C CA . GLN A 1 184 ? 20.069 -7.049 9.832 1.00 81.25 184 GLN A CA 1
ATOM 1262 C C . GLN A 1 184 ? 18.700 -6.402 10.104 1.00 81.25 184 GLN A C 1
ATOM 1264 O O . GLN A 1 184 ? 17.792 -7.059 10.610 1.00 81.25 184 GLN A O 1
ATOM 1269 N N . TRP A 1 185 ? 18.542 -5.118 9.786 1.00 78.50 185 TRP A N 1
ATOM 1270 C CA . TRP A 1 185 ? 17.266 -4.419 9.935 1.00 78.50 185 TRP A CA 1
ATOM 1271 C C . TRP A 1 185 ? 16.185 -4.968 8.997 1.00 78.50 185 TRP A C 1
ATOM 1273 O O . TRP A 1 185 ? 15.070 -5.229 9.444 1.00 78.50 185 TRP A O 1
ATOM 1283 N N . LEU A 1 186 ? 16.521 -5.219 7.730 1.00 81.25 186 LEU A N 1
ATOM 1284 C CA . LEU A 1 186 ? 15.588 -5.795 6.756 1.00 81.25 186 LEU A CA 1
ATOM 1285 C C . LEU A 1 186 ? 15.164 -7.225 7.132 1.00 81.25 186 LEU A C 1
ATOM 1287 O O . LEU A 1 186 ? 13.986 -7.560 7.023 1.00 81.25 186 LEU A O 1
ATOM 1291 N N . GLU A 1 187 ? 16.089 -8.045 7.635 1.00 84.38 187 GLU A N 1
ATOM 1292 C CA . GLU A 1 187 ? 15.791 -9.389 8.157 1.00 84.38 187 GLU A CA 1
ATOM 1293 C C . GLU A 1 187 ? 14.828 -9.325 9.353 1.00 84.38 187 GLU A C 1
ATOM 1295 O O . GLU A 1 187 ? 13.864 -10.086 9.436 1.00 84.38 187 GLU A O 1
ATOM 1300 N N . GLN A 1 188 ? 15.030 -8.378 10.274 1.00 80.00 188 GLN A N 1
ATOM 1301 C CA . GLN A 1 188 ? 14.118 -8.186 11.404 1.00 80.00 188 GLN A CA 1
ATOM 1302 C C . GLN A 1 188 ? 12.726 -7.737 10.947 1.00 80.00 188 GLN A C 1
ATOM 1304 O O . GLN A 1 188 ? 11.728 -8.213 11.490 1.00 80.00 188 GLN A O 1
ATOM 1309 N N . ALA A 1 189 ? 12.654 -6.839 9.964 1.00 80.69 189 ALA A N 1
ATOM 1310 C CA . ALA A 1 189 ? 11.399 -6.362 9.392 1.00 80.69 189 ALA A CA 1
ATOM 1311 C C . ALA A 1 189 ? 10.619 -7.507 8.737 1.00 80.69 189 ALA A C 1
ATOM 1313 O O . ALA A 1 189 ? 9.438 -7.720 9.030 1.00 80.69 189 ALA A O 1
ATOM 1314 N N . GLN A 1 190 ? 11.307 -8.314 7.926 1.00 87.12 190 GLN A N 1
ATOM 1315 C CA . GLN A 1 190 ? 10.736 -9.504 7.309 1.00 87.12 190 GLN A CA 1
ATOM 1316 C C . GLN A 1 190 ? 10.251 -10.512 8.354 1.00 87.12 190 GLN A C 1
ATOM 1318 O O . GLN A 1 190 ? 9.122 -10.997 8.259 1.00 87.12 190 GLN A O 1
ATOM 1323 N N . ALA A 1 191 ? 11.058 -10.804 9.377 1.00 84.75 191 ALA A N 1
ATOM 1324 C CA . ALA A 1 191 ? 10.688 -11.728 10.448 1.00 84.75 191 ALA A CA 1
ATOM 1325 C C . ALA A 1 191 ? 9.410 -11.289 11.176 1.00 84.75 191 ALA A C 1
ATOM 1327 O O . ALA A 1 191 ? 8.594 -12.118 11.581 1.00 84.75 191 ALA A O 1
ATOM 1328 N N . ALA A 1 192 ? 9.214 -9.984 11.327 1.00 81.00 192 ALA A N 1
ATOM 1329 C CA . ALA A 1 192 ? 8.064 -9.447 12.022 1.00 81.00 192 ALA A CA 1
ATOM 1330 C C . ALA A 1 192 ? 6.794 -9.444 11.142 1.00 81.00 192 ALA A C 1
ATOM 1332 O O . ALA A 1 192 ? 5.730 -9.850 11.610 1.00 81.00 192 ALA A O 1
ATOM 1333 N N . LEU A 1 193 ? 6.913 -9.132 9.844 1.00 85.62 193 LEU A N 1
ATOM 1334 C CA . LEU A 1 193 ? 5.817 -9.262 8.868 1.00 85.62 193 LEU A CA 1
ATOM 1335 C C . LEU A 1 193 ? 5.421 -10.717 8.577 1.00 85.62 193 LEU A C 1
ATOM 1337 O O . LEU A 1 193 ? 4.283 -10.998 8.200 1.00 85.62 193 LEU A O 1
ATOM 1341 N N . THR A 1 194 ? 6.344 -11.657 8.755 1.00 88.88 194 THR A N 1
ATOM 1342 C CA . THR A 1 194 ? 6.105 -13.097 8.563 1.00 88.88 194 THR A CA 1
ATOM 1343 C C . THR A 1 194 ? 5.776 -13.826 9.863 1.00 88.88 194 THR A C 1
ATOM 1345 O O . THR A 1 194 ? 5.559 -15.041 9.851 1.00 88.88 194 THR A O 1
ATOM 1348 N N . ALA A 1 195 ? 5.693 -13.099 10.982 1.00 86.62 195 ALA A N 1
ATOM 1349 C CA . ALA A 1 195 ? 5.362 -13.672 12.273 1.00 86.62 195 ALA A CA 1
ATOM 1350 C C . ALA A 1 195 ? 4.004 -14.403 12.230 1.00 86.62 195 ALA A C 1
ATOM 1352 O O . ALA A 1 195 ? 3.113 -14.030 11.457 1.00 86.62 195 ALA A O 1
ATOM 1353 N N . PRO A 1 196 ? 3.814 -15.440 13.068 1.00 87.19 196 PRO A N 1
ATOM 1354 C CA . PRO A 1 196 ? 2.537 -16.130 13.155 1.00 87.19 196 PRO A CA 1
ATOM 1355 C C . PRO A 1 196 ? 1.386 -15.175 13.510 1.00 87.19 196 PRO A C 1
ATOM 1357 O O . PRO A 1 196 ? 1.597 -14.214 14.259 1.00 87.19 196 PRO A O 1
ATOM 1360 N N . PRO A 1 197 ? 0.155 -15.474 13.057 1.00 86.00 197 PRO A N 1
ATOM 1361 C CA . PRO A 1 197 ? -1.023 -14.723 13.459 1.00 86.00 197 PRO A CA 1
ATOM 1362 C C . PRO A 1 197 ? -1.190 -14.631 14.977 1.00 86.00 197 PRO A C 1
ATOM 1364 O O . PRO A 1 197 ? -0.893 -15.577 15.717 1.00 86.00 197 PRO A O 1
ATOM 1367 N N . LEU A 1 198 ? -1.720 -13.500 15.439 1.00 75.75 198 LEU A N 1
ATOM 1368 C CA . LEU A 1 198 ? -2.050 -13.305 16.846 1.00 75.75 198 LEU A CA 1
ATOM 1369 C C . LEU A 1 198 ? -3.183 -14.247 17.292 1.00 75.75 198 LEU A C 1
ATOM 1371 O O . LEU A 1 198 ? -4.055 -14.594 16.493 1.00 75.75 198 LEU A O 1
ATOM 1375 N N . PRO A 1 199 ? -3.236 -14.648 18.576 1.00 78.75 199 PRO A N 1
ATOM 1376 C CA . PRO A 1 199 ? -4.313 -15.493 19.081 1.00 78.75 199 PRO A CA 1
ATOM 1377 C C . PRO A 1 199 ? -5.703 -14.911 18.789 1.00 78.75 199 PRO A C 1
ATOM 1379 O O . PRO A 1 199 ? -6.043 -13.823 19.247 1.00 78.75 199 PRO A O 1
ATOM 1382 N N . GLY A 1 200 ? -6.522 -15.660 18.047 1.00 75.56 200 GLY A N 1
ATOM 1383 C CA . GLY A 1 200 ? -7.880 -15.246 17.674 1.00 75.56 200 GLY A CA 1
ATOM 1384 C C . GLY A 1 200 ? -7.965 -14.321 16.455 1.00 75.56 200 GLY A C 1
ATOM 1385 O O . GLY A 1 200 ? -9.074 -13.965 16.067 1.00 75.56 200 GLY A O 1
ATOM 1386 N N . LEU A 1 201 ? -6.834 -13.977 15.833 1.00 76.25 201 LEU A N 1
ATOM 1387 C CA . LEU A 1 201 ? -6.754 -13.185 14.608 1.00 76.25 201 LEU A CA 1
ATOM 1388 C C . LEU A 1 201 ? -6.061 -13.987 13.498 1.00 76.25 201 LEU A C 1
ATOM 1390 O O . LEU A 1 201 ? -5.372 -14.974 13.746 1.00 76.25 201 LEU A O 1
ATOM 1394 N N . ALA A 1 202 ? -6.263 -13.561 12.254 1.00 82.88 202 ALA A N 1
ATOM 1395 C CA . ALA A 1 202 ? -5.669 -14.182 11.067 1.00 82.88 202 ALA A CA 1
ATOM 1396 C C . ALA A 1 202 ? -4.407 -13.446 10.566 1.00 82.88 202 ALA A C 1
ATOM 1398 O O . ALA A 1 202 ? -3.901 -13.758 9.493 1.00 82.88 202 ALA A O 1
ATOM 1399 N N . TYR A 1 203 ? -3.907 -12.479 11.337 1.00 85.75 203 TYR A N 1
ATOM 1400 C CA . TYR A 1 203 ? -2.798 -11.597 10.977 1.00 85.75 203 TYR A CA 1
ATOM 1401 C C . TYR A 1 203 ? -1.898 -11.301 12.186 1.00 85.75 203 TYR A C 1
ATOM 1403 O O . TYR A 1 203 ? -2.296 -11.502 13.340 1.00 85.75 203 TYR A O 1
ATOM 1411 N N . ASN A 1 204 ? -0.666 -10.875 11.909 1.00 84.38 204 ASN A N 1
ATOM 1412 C CA . ASN A 1 204 ? 0.365 -10.567 12.901 1.00 84.38 204 ASN A CA 1
ATOM 1413 C C . ASN A 1 204 ? 0.169 -9.198 13.593 1.00 84.38 204 ASN A C 1
ATOM 1415 O O . ASN A 1 204 ? -0.725 -8.414 13.268 1.00 84.38 204 ASN A O 1
ATOM 1419 N N . ALA A 1 205 ? 1.045 -8.903 14.555 1.00 79.12 205 ALA A N 1
ATOM 1420 C CA . ALA A 1 205 ? 1.023 -7.650 15.307 1.00 79.12 205 ALA A CA 1
ATOM 1421 C C . ALA A 1 205 ? 1.318 -6.401 14.459 1.00 79.12 205 ALA A C 1
ATOM 1423 O O . ALA A 1 205 ? 0.786 -5.337 14.763 1.00 79.12 205 ALA A O 1
ATOM 1424 N N . SER A 1 206 ? 2.110 -6.512 13.391 1.00 81.19 206 SER A N 1
ATOM 1425 C CA . SER A 1 206 ? 2.446 -5.392 12.503 1.00 81.19 206 SER A CA 1
ATOM 1426 C C . SER A 1 206 ? 1.192 -4.844 11.824 1.00 81.19 206 SER A C 1
ATOM 1428 O O . SER A 1 206 ? 0.923 -3.647 11.877 1.00 81.19 206 SER A O 1
ATOM 1430 N N . PHE A 1 207 ? 0.373 -5.730 11.249 1.00 84.06 207 PHE A N 1
ATOM 1431 C CA . PHE A 1 207 ? -0.883 -5.327 10.613 1.00 84.06 207 PHE A CA 1
ATOM 1432 C C . PHE A 1 207 ? -1.953 -4.932 11.627 1.00 84.06 207 PHE A C 1
ATOM 1434 O O . PHE A 1 207 ? -2.782 -4.070 11.336 1.00 84.06 207 PHE A O 1
ATOM 1441 N N . GLN A 1 208 ? -1.921 -5.505 12.836 1.00 78.75 208 GLN A N 1
ATOM 1442 C CA . GLN A 1 208 ? -2.762 -5.012 13.921 1.00 78.75 208 GLN A CA 1
ATOM 1443 C C . GLN A 1 208 ? -2.452 -3.545 14.227 1.00 78.75 208 GLN A C 1
ATOM 1445 O O . GLN A 1 208 ? -3.385 -2.753 14.287 1.00 78.75 208 GLN A O 1
ATOM 1450 N N . ALA A 1 209 ? -1.178 -3.180 14.365 1.00 76.31 209 ALA A N 1
ATOM 1451 C CA . ALA A 1 209 ? -0.776 -1.808 14.659 1.00 76.31 209 ALA A CA 1
ATOM 1452 C C . ALA A 1 209 ? -1.168 -0.833 13.536 1.00 76.31 209 ALA A C 1
ATOM 1454 O O . ALA A 1 209 ? -1.735 0.224 13.807 1.00 76.31 209 ALA A O 1
ATOM 1455 N N . MET A 1 210 ? -0.966 -1.210 12.266 1.00 81.69 210 MET A N 1
ATOM 1456 C CA . MET A 1 210 ? -1.396 -0.386 11.125 1.00 81.69 210 MET A CA 1
ATOM 1457 C C . MET A 1 210 ? -2.900 -0.073 11.168 1.00 81.69 210 MET A C 1
ATOM 1459 O O . MET A 1 210 ? -3.300 1.076 11.005 1.00 81.69 210 MET A O 1
ATOM 1463 N N . VAL A 1 211 ? -3.745 -1.076 11.427 1.00 78.69 211 VAL A N 1
ATOM 1464 C CA . VAL A 1 211 ? -5.205 -0.884 11.436 1.00 78.69 211 VAL A CA 1
ATOM 1465 C C . VAL A 1 211 ? -5.694 -0.208 12.719 1.00 78.69 211 VAL A C 1
ATOM 1467 O O . VAL A 1 211 ? -6.580 0.641 12.664 1.00 78.69 211 VAL A O 1
ATOM 1470 N N . GLN A 1 212 ? -5.182 -0.611 13.883 1.00 74.81 212 GLN A N 1
ATOM 1471 C CA . GLN A 1 212 ? -5.723 -0.176 15.177 1.00 74.81 212 GLN A CA 1
ATOM 1472 C C . GLN A 1 212 ? -5.155 1.147 15.654 1.00 74.81 212 GLN A C 1
ATOM 1474 O O . GLN A 1 212 ? -5.897 1.944 16.223 1.00 74.81 212 GLN A O 1
ATOM 1479 N N . ASP A 1 213 ? -3.858 1.350 15.452 1.00 74.31 213 ASP A N 1
ATOM 1480 C CA . ASP A 1 213 ? -3.160 2.499 16.011 1.00 74.31 213 ASP A CA 1
ATOM 1481 C C . ASP A 1 213 ? -3.077 3.611 14.974 1.00 74.31 213 ASP A C 1
ATOM 1483 O O . ASP A 1 213 ? -3.249 4.776 15.307 1.00 74.31 213 ASP A O 1
ATOM 1487 N N . TRP A 1 214 ? -2.868 3.263 13.705 1.00 78.81 214 TRP A N 1
ATOM 1488 C CA . TRP A 1 214 ? -2.747 4.248 12.629 1.00 78.81 214 TRP A CA 1
ATOM 1489 C C . TRP A 1 214 ? -4.014 4.455 11.824 1.00 78.81 214 TRP A C 1
ATOM 1491 O O . TRP A 1 214 ? -4.082 5.409 11.059 1.00 78.81 214 TRP A O 1
ATOM 1501 N N . HIS A 1 215 ? -5.019 3.598 12.007 1.00 79.50 215 HIS A N 1
ATOM 1502 C CA . HIS A 1 215 ? -6.260 3.660 11.239 1.00 79.50 215 HIS A CA 1
ATOM 1503 C C . HIS A 1 215 ? -6.011 3.551 9.727 1.00 79.50 215 HIS A C 1
ATOM 1505 O O . HIS A 1 215 ? -6.795 4.043 8.922 1.00 79.50 215 HIS A O 1
ATOM 1511 N N . ALA A 1 216 ? -4.922 2.876 9.343 1.00 86.88 216 ALA A N 1
ATOM 1512 C CA . ALA A 1 216 ? -4.600 2.623 7.954 1.00 86.88 216 ALA A CA 1
ATOM 1513 C C . ALA A 1 216 ? -5.649 1.694 7.331 1.00 86.88 216 ALA A C 1
ATOM 1515 O O . ALA A 1 216 ? -6.116 0.724 7.942 1.00 86.88 216 ALA A O 1
ATOM 1516 N N . ASN A 1 217 ? -5.979 1.976 6.077 1.00 91.25 217 ASN A N 1
ATOM 1517 C CA . ASN A 1 217 ? -6.869 1.165 5.255 1.00 91.25 217 ASN A CA 1
ATOM 1518 C C . ASN A 1 217 ? -6.121 0.461 4.111 1.00 91.25 217 ASN A C 1
ATOM 1520 O O . ASN A 1 217 ? -6.688 -0.422 3.468 1.00 91.25 217 ASN A O 1
ATOM 1524 N N . THR A 1 218 ? -4.861 0.831 3.866 1.00 95.00 218 THR A N 1
ATOM 1525 C CA . THR A 1 218 ? -4.032 0.321 2.774 1.00 95.00 218 THR A CA 1
ATOM 1526 C C . THR A 1 218 ? -2.613 0.041 3.259 1.00 95.00 218 THR A C 1
ATOM 1528 O O . THR A 1 218 ? -2.054 0.782 4.058 1.00 95.00 218 THR A O 1
ATOM 1531 N N . VAL A 1 219 ? -1.999 -1.021 2.749 1.00 95.19 219 VAL A N 1
ATOM 1532 C CA . VAL A 1 219 ? -0.554 -1.246 2.851 1.00 95.19 219 VAL A CA 1
ATOM 1533 C C . VAL A 1 219 ? 0.018 -1.460 1.461 1.00 95.19 219 VAL A C 1
ATOM 1535 O O . VAL A 1 219 ? -0.581 -2.137 0.623 1.00 95.19 219 VAL A O 1
ATOM 1538 N N . ARG A 1 220 ? 1.187 -0.886 1.206 1.00 96.62 220 ARG A N 1
ATOM 1539 C CA . ARG A 1 220 ? 1.946 -1.121 -0.017 1.00 96.62 220 ARG A CA 1
ATOM 1540 C C . ARG A 1 220 ? 3.140 -2.006 0.293 1.00 96.62 220 ARG A C 1
ATOM 1542 O O . ARG A 1 220 ? 3.984 -1.688 1.124 1.00 96.62 220 ARG A O 1
ATOM 1549 N N . ILE A 1 221 ? 3.176 -3.151 -0.368 1.00 95.69 221 ILE A N 1
ATOM 1550 C CA . ILE A 1 221 ? 4.180 -4.186 -0.181 1.00 95.69 221 ILE A CA 1
ATOM 1551 C C . ILE A 1 221 ? 5.083 -4.179 -1.407 1.00 95.69 221 ILE A C 1
ATOM 1553 O O . ILE A 1 221 ? 4.682 -4.630 -2.483 1.00 95.69 221 ILE A O 1
ATOM 1557 N N . HIS A 1 222 ? 6.306 -3.684 -1.227 1.00 93.12 222 HIS A N 1
ATOM 1558 C CA . HIS A 1 222 ? 7.352 -3.801 -2.234 1.00 93.12 222 HIS A CA 1
ATOM 1559 C C . HIS A 1 222 ? 7.788 -5.262 -2.358 1.00 93.12 222 HIS A C 1
ATOM 1561 O O . HIS A 1 222 ? 8.161 -5.895 -1.365 1.00 93.12 222 HIS A O 1
ATOM 1567 N N . VAL A 1 223 ? 7.780 -5.791 -3.579 1.00 95.31 223 VAL A N 1
ATOM 1568 C CA . VAL A 1 223 ? 8.294 -7.130 -3.885 1.00 95.31 223 VAL A CA 1
ATOM 1569 C C . VAL A 1 223 ? 9.524 -7.039 -4.784 1.00 95.31 223 VAL A C 1
ATOM 1571 O O . VAL A 1 223 ? 9.578 -6.231 -5.709 1.00 95.31 223 VAL A O 1
ATOM 1574 N N . SER A 1 224 ? 10.527 -7.874 -4.511 1.00 94.25 224 SER A N 1
ATOM 1575 C CA . SER A 1 224 ? 11.762 -7.936 -5.292 1.00 94.25 224 SER A CA 1
ATOM 1576 C C . SER A 1 224 ? 11.504 -8.591 -6.637 1.00 94.25 224 SER A C 1
ATOM 1578 O O . SER A 1 224 ? 11.234 -9.794 -6.727 1.00 94.25 224 SER A O 1
ATOM 1580 N N . GLN A 1 225 ? 11.675 -7.810 -7.698 1.00 93.56 225 GLN A N 1
ATOM 1581 C CA . GLN A 1 225 ? 11.658 -8.341 -9.048 1.00 93.56 225 GLN A CA 1
ATOM 1582 C C . GLN A 1 225 ? 12.770 -9.372 -9.253 1.00 93.56 225 GLN A C 1
ATOM 1584 O O . GLN A 1 225 ? 12.512 -10.440 -9.804 1.00 93.56 225 GLN A O 1
ATOM 1589 N N . GLY A 1 226 ? 13.993 -9.079 -8.794 1.00 90.75 226 GLY A N 1
ATOM 1590 C CA . GLY A 1 226 ? 15.144 -9.968 -8.959 1.00 90.75 226 GLY A CA 1
ATOM 1591 C C . GLY A 1 226 ? 14.919 -11.345 -8.334 1.00 90.75 226 GLY A C 1
ATOM 1592 O O . GLY A 1 226 ? 15.218 -12.362 -8.955 1.00 90.75 226 GLY A O 1
ATOM 1593 N N . ALA A 1 227 ? 14.331 -11.403 -7.138 1.00 94.19 227 ALA A N 1
ATOM 1594 C CA . ALA A 1 227 ? 14.030 -12.667 -6.475 1.00 94.19 227 ALA A CA 1
ATOM 1595 C C . ALA A 1 227 ? 12.912 -13.441 -7.176 1.00 94.19 227 ALA A C 1
ATOM 1597 O O . ALA A 1 227 ? 13.075 -14.629 -7.444 1.00 94.19 227 ALA A O 1
ATOM 1598 N N . LEU A 1 228 ? 11.810 -12.777 -7.531 1.00 96.44 228 LEU A N 1
ATOM 1599 C CA . LEU A 1 228 ? 10.699 -13.421 -8.236 1.00 96.44 228 LEU A CA 1
ATOM 1600 C C . LEU A 1 228 ? 11.115 -13.933 -9.618 1.00 96.44 228 LEU A C 1
ATOM 1602 O O . LEU A 1 228 ? 10.762 -15.047 -10.002 1.00 96.44 228 LEU A O 1
ATOM 1606 N N . GLN A 1 229 ? 11.900 -13.153 -10.360 1.00 94.00 229 GLN A N 1
ATOM 1607 C CA . GLN A 1 229 ? 12.442 -13.581 -11.645 1.00 94.00 229 GLN A CA 1
ATOM 1608 C C . GLN A 1 229 ? 13.431 -14.742 -11.480 1.00 94.00 229 GLN A C 1
ATOM 1610 O O . GLN A 1 229 ? 13.378 -15.706 -12.249 1.00 94.00 229 GLN A O 1
ATOM 1615 N N . TYR A 1 230 ? 14.288 -14.703 -10.457 1.00 93.88 230 TYR A N 1
ATOM 1616 C CA . TYR A 1 230 ? 15.188 -15.811 -10.158 1.00 93.88 230 TYR A CA 1
ATOM 1617 C C . TYR A 1 230 ? 14.405 -17.094 -9.863 1.00 93.88 230 TYR A C 1
ATOM 1619 O O . TYR A 1 230 ? 14.709 -18.147 -10.426 1.00 93.88 230 TYR A O 1
ATOM 1627 N N . GLU A 1 231 ? 13.364 -17.020 -9.038 1.00 97.44 231 GLU A N 1
ATOM 1628 C CA . GLU A 1 231 ? 12.509 -18.166 -8.738 1.00 97.44 231 GLU A CA 1
ATOM 1629 C C . GLU A 1 231 ? 11.786 -18.702 -9.974 1.00 97.44 231 GLU A C 1
ATOM 1631 O O . GLU A 1 231 ? 11.792 -19.917 -10.192 1.00 97.44 231 GLU A O 1
ATOM 1636 N N . TYR A 1 232 ? 11.258 -17.811 -10.819 1.00 97.25 232 TYR A N 1
ATOM 1637 C CA . TYR A 1 232 ? 10.625 -18.166 -12.089 1.00 97.25 232 TYR A CA 1
ATOM 1638 C C . TYR A 1 232 ? 11.558 -18.986 -12.983 1.00 97.25 232 TYR A C 1
ATOM 1640 O O . TYR A 1 232 ? 11.187 -20.047 -13.489 1.00 97.25 232 TYR A O 1
ATOM 1648 N N . ALA A 1 233 ? 12.797 -18.516 -13.156 1.00 96.44 233 ALA A N 1
ATOM 1649 C CA . ALA A 1 233 ? 13.781 -19.147 -14.030 1.00 96.44 233 ALA A CA 1
ATOM 1650 C C . ALA A 1 233 ? 14.284 -20.504 -13.503 1.00 96.44 233 ALA A C 1
ATOM 1652 O O . ALA A 1 233 ? 14.759 -21.329 -14.288 1.00 96.44 233 ALA A O 1
ATOM 1653 N N . HIS A 1 234 ? 14.176 -20.749 -12.193 1.00 96.56 234 HIS A N 1
ATOM 1654 C CA . HIS A 1 234 ? 14.727 -21.937 -11.534 1.00 96.56 234 HIS A CA 1
ATOM 1655 C C . HIS A 1 234 ? 13.663 -22.897 -10.978 1.00 96.56 234 HIS A C 1
ATOM 1657 O O . HIS A 1 234 ? 14.020 -23.957 -10.464 1.00 96.56 234 HIS A O 1
ATOM 1663 N N . GLY A 1 235 ? 12.372 -22.567 -11.091 1.00 97.38 235 GLY A N 1
ATOM 1664 C CA . GLY A 1 235 ? 11.280 -23.380 -10.550 1.00 97.38 235 GLY A CA 1
ATOM 1665 C C . GLY A 1 235 ? 11.281 -23.445 -9.019 1.00 97.38 235 GLY A C 1
ATOM 1666 O O . GLY A 1 235 ? 11.063 -24.515 -8.451 1.00 97.38 235 GLY A O 1
ATOM 1667 N N . LEU A 1 236 ? 11.579 -22.320 -8.363 1.00 97.94 236 LEU A N 1
ATOM 1668 C CA . LEU A 1 236 ? 11.595 -22.166 -6.902 1.00 97.94 236 LEU A CA 1
ATOM 1669 C C . LEU A 1 236 ? 10.381 -21.341 -6.428 1.00 97.94 236 LEU A C 1
ATOM 1671 O O . LEU A 1 236 ? 9.637 -20.806 -7.251 1.00 97.94 236 LEU A O 1
ATOM 1675 N N . SER A 1 237 ? 10.154 -21.260 -5.112 1.00 97.94 237 SER A N 1
ATOM 1676 C CA . SER A 1 237 ? 9.022 -20.496 -4.555 1.00 97.94 237 SER A CA 1
ATOM 1677 C C . SER A 1 237 ? 9.195 -19.971 -3.126 1.00 97.94 237 SER A C 1
ATOM 1679 O O . SER A 1 237 ? 8.262 -19.368 -2.612 1.00 97.94 237 SER A O 1
ATOM 1681 N N . SER A 1 238 ? 10.333 -20.175 -2.456 1.00 97.62 238 SER A N 1
ATOM 1682 C CA . SER A 1 238 ? 10.506 -19.788 -1.047 1.00 97.62 238 SER A CA 1
ATOM 1683 C C . SER A 1 238 ? 10.200 -18.307 -0.770 1.00 97.62 238 SER A C 1
ATOM 1685 O O . SER A 1 238 ? 9.530 -17.992 0.212 1.00 97.62 238 SER A O 1
ATOM 1687 N N . TYR A 1 239 ? 10.674 -17.396 -1.623 1.00 97.56 239 TYR A N 1
ATOM 1688 C CA . TYR A 1 239 ? 10.388 -15.964 -1.534 1.00 97.56 239 TYR A CA 1
ATOM 1689 C C . TYR A 1 239 ? 8.946 -15.656 -1.951 1.00 97.56 239 TYR A C 1
ATOM 1691 O O . TYR A 1 239 ? 8.248 -14.929 -1.246 1.00 97.56 239 TYR A O 1
ATOM 1699 N N . THR A 1 240 ? 8.467 -16.253 -3.046 1.00 98.50 240 THR A N 1
ATOM 1700 C CA . THR A 1 240 ? 7.073 -16.118 -3.502 1.00 98.50 240 THR A CA 1
ATOM 1701 C C . THR A 1 240 ? 6.067 -16.504 -2.415 1.00 98.50 240 THR A C 1
ATOM 1703 O O . THR A 1 240 ? 5.104 -15.778 -2.172 1.00 98.50 240 THR A O 1
ATOM 1706 N N . ASP A 1 241 ? 6.288 -17.634 -1.745 1.00 98.06 241 ASP A N 1
ATOM 1707 C CA . ASP A 1 241 ? 5.412 -18.165 -0.702 1.00 98.06 241 ASP A CA 1
ATOM 1708 C C . ASP A 1 241 ? 5.417 -17.251 0.532 1.00 98.06 241 ASP A C 1
ATOM 1710 O O . ASP A 1 241 ? 4.364 -16.998 1.124 1.00 98.06 241 ASP A O 1
ATOM 1714 N N . MET A 1 242 ? 6.580 -16.687 0.877 1.00 97.50 242 MET A N 1
ATOM 1715 C CA . MET A 1 242 ? 6.707 -15.668 1.920 1.00 97.50 242 MET A CA 1
ATOM 1716 C C . MET A 1 242 ? 5.916 -14.403 1.560 1.00 97.50 242 MET A C 1
ATOM 1718 O O . MET A 1 242 ? 5.047 -13.994 2.332 1.00 97.50 242 MET A O 1
ATOM 1722 N N . ALA A 1 243 ? 6.135 -13.829 0.374 1.00 97.94 243 ALA A N 1
ATOM 1723 C CA . ALA A 1 243 ? 5.454 -12.611 -0.061 1.00 97.94 243 ALA A CA 1
ATOM 1724 C C . ALA A 1 243 ? 3.926 -12.798 -0.099 1.00 97.94 243 ALA A C 1
ATOM 1726 O O . ALA A 1 243 ? 3.183 -11.975 0.439 1.00 97.94 243 ALA A O 1
ATOM 1727 N N . ARG A 1 244 ? 3.440 -13.922 -0.647 1.00 98.19 244 ARG A N 1
ATOM 1728 C CA . ARG A 1 244 ? 2.006 -14.266 -0.656 1.00 98.19 244 ARG A CA 1
ATOM 1729 C C . ARG A 1 244 ? 1.433 -14.438 0.750 1.00 98.19 244 ARG A C 1
ATOM 1731 O O . ARG A 1 244 ? 0.305 -14.015 0.990 1.00 98.19 244 ARG A O 1
ATOM 1738 N N . SER A 1 245 ? 2.189 -15.022 1.681 1.00 96.31 245 SER A N 1
ATOM 1739 C CA . SER A 1 245 ? 1.781 -15.134 3.088 1.00 96.31 245 SER A CA 1
ATOM 1740 C C . SER A 1 245 ? 1.593 -13.757 3.731 1.00 96.31 245 SER A C 1
ATOM 1742 O O . SER A 1 245 ? 0.566 -13.512 4.363 1.00 96.31 245 SER A O 1
ATOM 1744 N N . VAL A 1 246 ? 2.530 -12.826 3.518 1.00 95.94 246 VAL A N 1
ATOM 1745 C CA . VAL A 1 246 ? 2.425 -11.454 4.043 1.00 95.94 246 VAL A CA 1
ATOM 1746 C C . VAL A 1 246 ? 1.232 -10.715 3.423 1.00 95.94 246 VAL A C 1
ATOM 1748 O O . VAL A 1 246 ? 0.440 -10.120 4.153 1.00 95.94 246 VAL A O 1
ATOM 1751 N N . ILE A 1 247 ? 1.035 -10.825 2.102 1.00 97.69 247 ILE A N 1
ATOM 1752 C CA . ILE A 1 247 ? -0.130 -10.264 1.393 1.00 97.69 247 ILE A CA 1
ATOM 1753 C C . ILE A 1 247 ? -1.440 -10.816 1.975 1.00 97.69 247 ILE A C 1
ATOM 1755 O O . ILE A 1 247 ? -2.363 -10.054 2.262 1.00 97.69 247 ILE A O 1
ATOM 1759 N N . ALA A 1 248 ? -1.525 -12.129 2.199 1.00 95.00 248 ALA A N 1
ATOM 1760 C CA . ALA A 1 248 ? -2.711 -12.760 2.769 1.00 95.00 248 ALA A CA 1
ATOM 1761 C C . ALA A 1 248 ? -2.996 -12.282 4.201 1.00 95.00 248 ALA A C 1
ATOM 1763 O O . ALA A 1 248 ? -4.155 -12.049 4.544 1.00 95.00 248 ALA A O 1
ATOM 1764 N N . GLN A 1 249 ? -1.964 -12.089 5.028 1.00 92.88 249 GLN A N 1
ATOM 1765 C CA . GLN A 1 249 ? -2.125 -11.533 6.373 1.00 92.88 249 GLN A CA 1
ATOM 1766 C C . GLN A 1 249 ? -2.597 -10.073 6.341 1.00 92.88 249 GLN A C 1
ATOM 1768 O O . GLN A 1 249 ? -3.512 -9.724 7.084 1.00 92.88 249 GLN A O 1
ATOM 1773 N N . ALA A 1 250 ? -2.054 -9.240 5.450 1.00 94.06 250 ALA A N 1
ATOM 1774 C CA . ALA A 1 250 ? -2.523 -7.868 5.266 1.00 94.06 250 ALA A CA 1
ATOM 1775 C C . ALA A 1 250 ? -4.004 -7.822 4.848 1.00 94.06 250 ALA A C 1
ATOM 1777 O O . ALA A 1 250 ? -4.808 -7.114 5.456 1.00 94.06 250 ALA A O 1
ATOM 1778 N N . ARG A 1 251 ? -4.400 -8.654 3.875 1.00 94.31 251 ARG A N 1
ATOM 1779 C CA . ARG A 1 251 ? -5.808 -8.801 3.468 1.00 94.31 251 ARG A CA 1
ATOM 1780 C C . ARG A 1 251 ? -6.694 -9.321 4.592 1.00 94.31 251 ARG A C 1
ATOM 1782 O O . ARG A 1 251 ? -7.822 -8.860 4.737 1.00 94.31 251 ARG A O 1
ATOM 1789 N N . ALA A 1 252 ? -6.195 -10.234 5.422 1.00 89.44 252 ALA A N 1
ATOM 1790 C CA . ALA A 1 252 ? -6.916 -10.733 6.588 1.00 89.44 252 ALA A CA 1
ATOM 1791 C C . ALA A 1 252 ? -7.066 -9.677 7.699 1.00 89.44 252 ALA A C 1
ATOM 1793 O O . ALA A 1 252 ? -8.038 -9.726 8.452 1.00 89.44 252 ALA A O 1
ATOM 1794 N N . ALA A 1 253 ? -6.151 -8.707 7.784 1.00 86.88 253 ALA A N 1
ATOM 1795 C CA . ALA A 1 253 ? -6.325 -7.506 8.603 1.00 86.88 253 ALA A CA 1
ATOM 1796 C C . ALA A 1 253 ? -7.377 -6.541 8.023 1.00 86.88 253 ALA A C 1
ATOM 1798 O O . ALA A 1 253 ? -7.845 -5.661 8.737 1.00 86.88 253 ALA A O 1
ATOM 1799 N N . GLY A 1 254 ? -7.781 -6.771 6.766 1.00 88.25 254 GLY A N 1
ATOM 1800 C CA . GLY A 1 254 ? -8.786 -6.040 5.993 1.00 88.25 254 GLY A CA 1
ATOM 1801 C C . GLY A 1 254 ? -8.210 -4.914 5.119 1.00 88.25 254 GLY A C 1
ATOM 1802 O O . GLY A 1 254 ? -8.949 -4.309 4.340 1.00 88.25 254 GLY A O 1
ATOM 1803 N N . LEU A 1 255 ? -6.897 -4.674 5.196 1.00 92.56 255 LEU A N 1
ATOM 1804 C CA . LEU A 1 255 ? -6.195 -3.646 4.429 1.00 92.56 255 LEU A CA 1
ATOM 1805 C C . LEU A 1 255 ? -6.307 -3.922 2.931 1.00 92.56 255 LEU A C 1
ATOM 1807 O O . LEU A 1 255 ? -6.159 -5.070 2.505 1.00 92.56 255 LEU A O 1
ATOM 1811 N N . MET A 1 256 ? -6.501 -2.890 2.113 1.00 95.75 256 MET A N 1
ATOM 1812 C CA . MET A 1 256 ? -6.184 -2.987 0.688 1.00 95.75 256 MET A CA 1
ATOM 1813 C C . MET A 1 256 ? -4.677 -3.185 0.544 1.00 95.75 256 MET A C 1
ATOM 1815 O O . MET A 1 256 ? -3.899 -2.621 1.313 1.00 95.75 256 MET A O 1
ATOM 1819 N N . VAL A 1 257 ? -4.252 -3.995 -0.420 1.00 98.06 257 VAL A N 1
ATOM 1820 C CA . VAL A 1 257 ? -2.829 -4.287 -0.608 1.00 98.06 257 VAL A CA 1
ATOM 1821 C C . VAL A 1 257 ? -2.400 -3.838 -1.987 1.00 98.06 257 VAL A C 1
ATOM 1823 O O . VAL A 1 257 ? -2.884 -4.362 -2.989 1.00 98.06 257 VAL A O 1
ATOM 1826 N N . ILE A 1 258 ? -1.468 -2.892 -2.030 1.00 98.50 258 ILE A N 1
ATOM 1827 C CA . ILE A 1 258 ? -0.730 -2.554 -3.244 1.00 98.50 258 ILE A CA 1
ATOM 1828 C C . ILE A 1 258 ? 0.473 -3.494 -3.297 1.00 98.50 258 ILE A C 1
ATOM 1830 O O . ILE A 1 258 ? 1.413 -3.339 -2.525 1.00 98.50 258 ILE A O 1
ATOM 1834 N N . VAL A 1 259 ? 0.430 -4.493 -4.175 1.00 98.38 259 VAL A N 1
ATOM 1835 C CA . VAL A 1 259 ? 1.602 -5.316 -4.495 1.00 98.38 259 VAL A CA 1
ATOM 1836 C C . VAL A 1 259 ? 2.380 -4.560 -5.556 1.00 98.38 259 VAL A C 1
ATOM 1838 O O . VAL A 1 259 ? 1.867 -4.374 -6.659 1.00 98.38 259 VAL A O 1
ATOM 1841 N N . ASP A 1 260 ? 3.576 -4.095 -5.222 1.00 96.69 260 ASP A N 1
ATOM 1842 C CA . ASP A 1 260 ? 4.320 -3.165 -6.065 1.00 96.69 260 ASP A CA 1
ATOM 1843 C C . ASP A 1 260 ? 5.684 -3.739 -6.453 1.00 96.69 260 ASP A C 1
ATOM 1845 O O . ASP A 1 260 ? 6.470 -4.154 -5.597 1.00 96.69 260 ASP A O 1
ATOM 1849 N N . MET A 1 261 ? 5.934 -3.833 -7.760 1.00 95.69 261 MET A N 1
ATOM 1850 C CA . MET A 1 261 ? 7.140 -4.465 -8.292 1.00 95.69 261 MET A CA 1
ATOM 1851 C C . MET A 1 261 ? 8.340 -3.518 -8.208 1.00 95.69 261 MET A C 1
ATOM 1853 O O . MET A 1 261 ? 8.346 -2.462 -8.839 1.00 95.69 261 MET A O 1
ATOM 1857 N N . GLN A 1 262 ? 9.390 -3.931 -7.498 1.00 90.62 262 GLN A N 1
ATOM 1858 C CA . GLN A 1 262 ? 10.574 -3.109 -7.247 1.00 90.62 262 GLN A CA 1
ATOM 1859 C C . GLN A 1 262 ? 11.850 -3.772 -7.784 1.00 90.62 262 GLN A C 1
ATOM 1861 O O . GLN A 1 262 ? 12.119 -4.947 -7.518 1.00 90.62 262 GLN A O 1
ATOM 1866 N N . ALA A 1 263 ? 12.698 -2.992 -8.459 1.00 81.00 263 ALA A N 1
ATOM 1867 C CA . ALA A 1 263 ? 14.008 -3.429 -8.956 1.00 81.00 263 ALA A CA 1
ATOM 1868 C C . ALA A 1 263 ? 15.207 -2.770 -8.232 1.00 81.00 263 ALA A C 1
ATOM 1870 O O . ALA A 1 263 ? 16.343 -2.885 -8.680 1.00 81.00 263 ALA A O 1
ATOM 1871 N N . GLU A 1 264 ? 14.975 -2.085 -7.112 1.00 74.31 264 GLU A N 1
ATOM 1872 C CA . GLU A 1 264 ? 15.978 -1.234 -6.458 1.00 74.31 264 GLU A CA 1
ATOM 1873 C C . GLU A 1 264 ? 16.953 -1.967 -5.521 1.00 74.31 264 GLU A C 1
ATOM 1875 O O . GLU A 1 264 ? 16.911 -3.188 -5.362 1.00 74.31 264 GLU A O 1
ATOM 1880 N N . ILE A 1 265 ? 17.836 -1.192 -4.873 1.00 68.38 265 ILE A N 1
ATOM 1881 C CA . ILE A 1 265 ? 18.991 -1.656 -4.090 1.00 68.38 265 ILE A CA 1
ATOM 1882 C C . ILE A 1 265 ? 18.641 -2.686 -3.003 1.00 68.38 265 ILE A C 1
ATOM 1884 O O . ILE A 1 265 ? 19.395 -3.636 -2.802 1.00 68.38 265 ILE A O 1
ATOM 1888 N N . TYR A 1 266 ? 17.488 -2.557 -2.338 1.00 72.25 266 TYR A N 1
ATOM 1889 C CA . TYR A 1 266 ? 17.052 -3.514 -1.312 1.00 72.25 266 TYR A CA 1
ATOM 1890 C C . TYR A 1 266 ? 16.523 -4.823 -1.902 1.00 72.25 266 TYR A C 1
ATOM 1892 O O . TYR A 1 266 ? 16.586 -5.860 -1.248 1.00 72.25 266 TYR A O 1
ATOM 1900 N N . GLY A 1 267 ? 16.044 -4.791 -3.148 1.00 75.62 267 GLY A N 1
ATOM 1901 C CA . GLY A 1 267 ? 15.544 -5.962 -3.860 1.00 75.62 267 GLY A CA 1
ATOM 1902 C C . GLY A 1 267 ? 16.649 -6.895 -4.347 1.00 75.62 267 GLY A C 1
ATOM 1903 O O . GLY A 1 267 ? 16.345 -7.994 -4.807 1.00 75.62 267 GLY A O 1
ATOM 1904 N N . CYS A 1 268 ? 17.917 -6.481 -4.238 1.00 78.12 268 CYS A N 1
ATOM 1905 C CA . CYS A 1 268 ? 19.077 -7.232 -4.714 1.00 78.12 268 CYS A CA 1
ATOM 1906 C C . CYS A 1 268 ? 18.993 -7.604 -6.202 1.00 78.12 268 CYS A C 1
ATOM 1908 O O . CYS A 1 268 ? 19.451 -8.668 -6.617 1.00 78.12 268 CYS A O 1
ATOM 1910 N N . THR A 1 269 ? 18.397 -6.729 -7.010 1.00 76.69 269 THR A N 1
ATOM 1911 C CA . THR A 1 269 ? 18.301 -6.920 -8.458 1.00 76.69 269 THR A CA 1
ATOM 1912 C C . THR A 1 269 ? 19.666 -6.633 -9.095 1.00 76.69 269 THR A C 1
ATOM 1914 O O . THR A 1 269 ? 20.226 -5.564 -8.841 1.00 76.69 269 THR A O 1
ATOM 1917 N N . PRO A 1 270 ? 20.236 -7.560 -9.889 1.00 65.94 270 PRO A N 1
ATOM 1918 C CA . PRO A 1 270 ? 21.485 -7.310 -10.598 1.00 65.94 270 PRO A CA 1
ATOM 1919 C C . PRO A 1 270 ? 21.347 -6.153 -11.588 1.00 65.94 270 PRO A C 1
ATOM 1921 O O . PRO A 1 270 ? 20.331 -6.027 -12.268 1.00 65.94 270 PRO A O 1
ATOM 1924 N N . ASP A 1 271 ? 22.401 -5.355 -11.716 1.00 66.62 271 ASP A N 1
ATOM 1925 C CA . ASP A 1 271 ? 22.482 -4.321 -12.741 1.00 66.62 271 ASP A CA 1
ATOM 1926 C C . ASP A 1 271 ? 22.478 -4.944 -14.153 1.00 66.62 271 ASP A C 1
ATOM 1928 O O . ASP A 1 271 ? 23.355 -5.742 -14.505 1.00 66.62 271 ASP A O 1
ATOM 1932 N N . GLU A 1 272 ? 21.551 -4.530 -15.015 1.00 59.28 272 GLU A N 1
ATOM 1933 C CA . GLU A 1 272 ? 21.563 -4.893 -16.429 1.00 59.28 272 GLU A CA 1
ATOM 1934 C C . GLU A 1 272 ? 22.619 -4.067 -17.172 1.00 59.28 272 GLU A C 1
ATOM 1936 O O . GLU A 1 272 ? 22.562 -2.840 -17.233 1.00 59.28 272 GLU A O 1
ATOM 1941 N N . ASN A 1 273 ? 23.623 -4.730 -17.756 1.00 61.47 273 ASN A N 1
ATOM 1942 C CA . ASN A 1 273 ? 24.755 -4.065 -18.422 1.00 61.47 273 ASN A CA 1
ATOM 1943 C C . ASN A 1 273 ? 25.496 -3.044 -17.527 1.00 61.47 273 ASN A C 1
ATOM 1945 O O . ASN A 1 273 ? 26.078 -2.081 -18.032 1.00 61.47 273 ASN A O 1
ATOM 1949 N N . GLY A 1 274 ? 25.488 -3.252 -16.205 1.00 60.81 274 GLY A N 1
ATOM 1950 C CA . GLY A 1 274 ? 26.105 -2.340 -15.238 1.00 60.81 274 GLY A CA 1
ATOM 1951 C C . GLY A 1 274 ? 25.264 -1.100 -14.910 1.00 60.81 274 GLY A C 1
ATOM 1952 O O . GLY A 1 274 ? 25.825 -0.107 -14.447 1.00 60.81 274 GLY A O 1
ATOM 1953 N N . LYS A 1 275 ? 23.950 -1.129 -15.180 1.00 64.88 275 LYS A N 1
ATOM 1954 C CA . LYS A 1 275 ? 22.982 -0.118 -14.744 1.00 64.88 275 LYS A CA 1
ATOM 1955 C C . LYS A 1 275 ? 21.779 -0.760 -14.055 1.00 64.88 275 LYS A C 1
ATOM 1957 O O . LYS A 1 275 ? 21.282 -1.782 -14.514 1.00 64.88 275 LYS A O 1
ATOM 1962 N N . MET A 1 276 ? 21.276 -0.114 -13.008 1.00 72.38 276 MET A N 1
ATOM 1963 C CA . MET A 1 276 ? 20.032 -0.514 -12.353 1.00 72.38 276 MET A CA 1
ATOM 1964 C C . MET A 1 276 ? 18.872 -0.473 -13.354 1.00 72.38 276 MET A C 1
ATOM 1966 O O . MET A 1 276 ? 18.767 0.463 -14.154 1.00 72.38 276 MET A O 1
ATOM 1970 N N . GLN A 1 277 ? 17.989 -1.467 -13.294 1.00 79.25 277 GLN A N 1
ATOM 1971 C CA . GLN A 1 277 ? 16.775 -1.467 -14.095 1.00 79.25 277 GLN A CA 1
ATOM 1972 C C . GLN A 1 277 ? 15.830 -0.356 -13.626 1.00 79.25 277 GLN A C 1
ATOM 1974 O O . GLN A 1 277 ? 15.455 -0.294 -12.456 1.00 79.25 277 GLN A O 1
ATOM 1979 N N . LYS A 1 278 ? 15.439 0.514 -14.557 1.00 86.81 278 LYS A N 1
ATOM 1980 C CA . LYS A 1 278 ? 14.563 1.667 -14.300 1.00 86.81 278 LYS A CA 1
ATOM 1981 C C . LYS A 1 278 ? 13.366 1.747 -15.250 1.00 86.81 278 LYS A C 1
ATOM 1983 O O . LYS A 1 278 ? 12.660 2.739 -15.264 1.00 86.81 278 LYS A O 1
ATOM 1988 N N . LEU A 1 279 ? 13.103 0.704 -16.029 1.00 89.81 279 LEU A N 1
ATOM 1989 C CA . LEU A 1 279 ? 11.836 0.509 -16.734 1.00 89.81 279 LEU A CA 1
ATOM 1990 C C . LEU A 1 279 ? 11.448 -0.970 -16.642 1.00 89.81 279 LEU A C 1
ATOM 1992 O O . LEU A 1 279 ? 12.346 -1.804 -16.469 1.00 89.81 279 LEU A O 1
ATOM 1996 N N . PRO A 1 280 ? 10.153 -1.309 -16.779 1.00 91.69 280 PRO A N 1
ATOM 1997 C CA . PRO A 1 280 ? 9.743 -2.694 -16.940 1.00 91.69 280 PRO A CA 1
ATOM 1998 C C . PRO A 1 280 ? 10.499 -3.379 -18.079 1.00 91.69 280 PRO A C 1
ATOM 2000 O O . PRO A 1 280 ? 10.884 -2.751 -19.058 1.00 91.69 280 PRO A O 1
ATOM 2003 N N . ASP A 1 281 ? 10.705 -4.677 -17.955 1.00 86.69 281 ASP A N 1
ATOM 2004 C CA . ASP A 1 281 ? 11.331 -5.507 -18.973 1.00 86.69 281 ASP A CA 1
ATOM 2005 C C . ASP A 1 281 ? 10.713 -6.919 -18.969 1.00 86.69 281 ASP A C 1
ATOM 2007 O O . ASP A 1 281 ? 9.761 -7.230 -18.242 1.00 86.69 281 ASP A O 1
ATOM 2011 N N . ILE A 1 282 ? 11.298 -7.826 -19.752 1.00 87.19 282 ILE A N 1
ATOM 2012 C CA . ILE A 1 282 ? 10.870 -9.225 -19.752 1.00 87.19 282 ILE A CA 1
ATOM 2013 C C . ILE A 1 282 ? 11.044 -9.901 -18.379 1.00 87.19 282 ILE A C 1
ATOM 2015 O O . ILE A 1 282 ? 10.302 -10.833 -18.058 1.00 87.19 282 ILE A O 1
ATOM 2019 N N . ASN A 1 283 ? 11.998 -9.455 -17.556 1.00 89.31 283 ASN A N 1
ATOM 2020 C CA . ASN A 1 283 ? 12.194 -9.958 -16.201 1.00 89.31 283 ASN A CA 1
ATOM 2021 C C . ASN A 1 283 ? 11.057 -9.498 -15.277 1.00 89.31 283 ASN A C 1
ATOM 2023 O O . ASN A 1 283 ? 10.588 -10.293 -14.462 1.00 89.31 283 ASN A O 1
ATOM 2027 N N . THR A 1 284 ? 10.537 -8.282 -15.458 1.00 92.81 284 THR A N 1
ATOM 2028 C CA . THR A 1 284 ? 9.325 -7.788 -14.789 1.00 92.81 284 THR A CA 1
ATOM 2029 C C . THR A 1 284 ? 8.123 -8.681 -15.093 1.00 92.81 284 THR A C 1
ATOM 2031 O O . THR A 1 284 ? 7.424 -9.116 -14.177 1.00 92.81 284 THR A O 1
ATOM 2034 N N . GLU A 1 285 ? 7.891 -9.035 -16.362 1.00 93.19 285 GLU A N 1
ATOM 2035 C CA . GLU A 1 285 ? 6.811 -9.968 -16.714 1.00 93.19 285 GLU A CA 1
ATOM 2036 C C . GLU A 1 285 ? 6.978 -11.345 -16.055 1.00 93.19 285 GLU A C 1
ATOM 2038 O O . GLU A 1 285 ? 5.994 -11.953 -15.628 1.00 93.19 285 GLU A O 1
ATOM 2043 N N . GLN A 1 286 ? 8.205 -11.874 -16.011 1.00 94.50 286 GLN A N 1
ATOM 2044 C CA . GLN A 1 286 ? 8.504 -13.162 -15.379 1.00 94.50 286 GLN A CA 1
ATOM 2045 C C . GLN A 1 286 ? 8.265 -13.119 -13.870 1.00 94.50 286 GLN A C 1
ATOM 2047 O O . GLN A 1 286 ? 7.636 -14.027 -13.327 1.00 94.50 286 GLN A O 1
ATOM 2052 N N . ALA A 1 287 ? 8.682 -12.040 -13.210 1.00 96.31 287 ALA A N 1
ATOM 2053 C CA . ALA A 1 287 ? 8.412 -11.811 -11.799 1.00 96.31 287 ALA A CA 1
ATOM 2054 C C . ALA A 1 287 ? 6.901 -11.767 -11.511 1.00 96.31 287 ALA A C 1
ATOM 2056 O O . ALA A 1 287 ? 6.419 -12.422 -10.585 1.00 96.31 287 ALA A O 1
ATOM 2057 N N . TRP A 1 288 ? 6.122 -11.085 -12.356 1.00 97.88 288 TRP A N 1
ATOM 2058 C CA . TRP A 1 288 ? 4.663 -11.091 -12.247 1.00 97.88 288 TRP A CA 1
ATOM 2059 C C . TRP A 1 288 ? 4.048 -12.476 -12.468 1.00 97.88 288 TRP A C 1
ATOM 2061 O O . TRP A 1 288 ? 3.160 -12.874 -11.715 1.00 97.88 288 TRP A O 1
ATOM 2071 N N . LYS A 1 289 ? 4.534 -13.245 -13.453 1.00 96.81 289 LYS A N 1
ATOM 2072 C CA . LYS A 1 289 ? 4.107 -14.643 -13.673 1.00 96.81 289 LYS A CA 1
ATOM 2073 C C . LYS A 1 289 ? 4.372 -15.520 -12.451 1.00 96.81 289 LYS A C 1
ATOM 2075 O O . LYS A 1 289 ? 3.584 -16.421 -12.184 1.00 96.81 289 LYS A O 1
ATOM 2080 N N . GLN A 1 290 ? 5.465 -15.269 -11.737 1.00 98.19 290 GLN A N 1
ATOM 2081 C CA . GLN A 1 290 ? 5.837 -16.022 -10.547 1.00 98.19 290 GLN A CA 1
ATOM 2082 C C . GLN A 1 290 ? 4.898 -15.740 -9.368 1.00 98.19 290 GLN A C 1
ATOM 2084 O O . GLN A 1 290 ? 4.397 -16.681 -8.748 1.00 98.19 290 GLN A O 1
ATOM 2089 N N . ILE A 1 291 ? 4.645 -14.462 -9.054 1.00 98.31 291 ILE A N 1
ATOM 2090 C CA . ILE A 1 291 ? 3.879 -14.089 -7.855 1.00 98.31 291 ILE A CA 1
ATOM 2091 C C . ILE A 1 291 ? 2.363 -14.151 -8.045 1.00 98.31 291 ILE A C 1
ATOM 2093 O O . ILE A 1 291 ? 1.647 -14.447 -7.086 1.00 98.31 291 ILE A O 1
ATOM 2097 N N . LEU A 1 292 ? 1.835 -13.943 -9.252 1.00 98.19 292 LEU A N 1
ATOM 2098 C CA . LEU A 1 292 ? 0.387 -13.965 -9.466 1.00 98.19 292 LEU A CA 1
ATOM 2099 C C . LEU A 1 292 ? -0.187 -15.382 -9.399 1.00 98.19 292 LEU A C 1
ATOM 2101 O O . LEU A 1 292 ? 0.341 -16.329 -9.977 1.00 98.19 292 LEU A O 1
ATOM 2105 N N . ASP A 1 293 ? -1.314 -15.507 -8.707 1.00 96.62 293 ASP A N 1
ATOM 2106 C CA . ASP A 1 293 ? -2.144 -16.705 -8.658 1.00 96.62 293 ASP A CA 1
ATOM 2107 C C . ASP A 1 293 ? -3.640 -16.310 -8.631 1.00 96.62 293 ASP A C 1
ATOM 2109 O O . ASP A 1 293 ? -3.977 -15.117 -8.618 1.00 96.62 293 ASP A O 1
ATOM 2113 N N . PRO A 1 294 ? -4.578 -17.275 -8.640 1.00 96.69 294 PRO A N 1
ATOM 2114 C CA . PRO A 1 294 ? -6.000 -16.964 -8.539 1.00 96.69 294 PRO A CA 1
ATOM 2115 C C . PRO A 1 294 ? -6.399 -16.223 -7.257 1.00 96.69 294 PRO A C 1
ATOM 2117 O O . PRO A 1 294 ? -7.374 -15.477 -7.296 1.00 96.69 294 PRO A O 1
ATOM 2120 N N . ALA A 1 295 ? -5.688 -16.398 -6.137 1.00 94.88 295 ALA A N 1
ATOM 2121 C CA . ALA A 1 295 ? -6.010 -15.695 -4.897 1.00 94.88 295 ALA A CA 1
ATOM 2122 C C . ALA A 1 295 ? -5.752 -14.188 -5.040 1.00 94.88 295 ALA A C 1
ATOM 2124 O O . ALA A 1 295 ? -6.598 -13.393 -4.648 1.00 94.88 295 ALA A O 1
ATOM 2125 N N . LEU A 1 296 ? -4.649 -13.794 -5.684 1.00 97.62 296 LEU A N 1
ATOM 2126 C CA . LEU A 1 296 ? -4.335 -12.383 -5.935 1.00 97.62 296 LEU A CA 1
ATOM 2127 C C . LEU A 1 296 ? -5.183 -11.789 -7.073 1.00 97.62 296 LEU A C 1
ATOM 2129 O O . LEU A 1 296 ? -5.730 -10.695 -6.949 1.00 97.62 296 LEU A O 1
ATOM 2133 N N . THR A 1 297 ? -5.322 -12.512 -8.186 1.00 97.06 297 THR A N 1
ATOM 2134 C CA . THR A 1 297 ? -5.979 -12.005 -9.414 1.00 97.06 297 THR A CA 1
ATOM 2135 C C . THR A 1 297 ? -7.510 -11.969 -9.352 1.00 97.06 297 THR A C 1
ATOM 2137 O O . THR A 1 297 ? -8.156 -11.440 -10.259 1.00 97.06 297 THR A O 1
ATOM 2140 N N . SER A 1 298 ? -8.114 -12.547 -8.309 1.00 94.31 298 SER A N 1
ATOM 2141 C CA . SER A 1 298 ? -9.566 -12.503 -8.090 1.00 94.31 298 SER A CA 1
ATOM 2142 C C . SER A 1 298 ? -9.994 -11.705 -6.858 1.00 94.31 298 SER A C 1
ATOM 2144 O O . SER A 1 298 ? -11.188 -11.437 -6.717 1.00 94.31 298 SER A O 1
ATOM 2146 N N . ASP A 1 299 ? -9.056 -11.291 -6.000 1.00 96.00 299 ASP A N 1
ATOM 2147 C CA . ASP A 1 299 ? -9.350 -10.464 -4.830 1.00 96.00 299 ASP A CA 1
ATOM 2148 C C . ASP A 1 299 ? -9.419 -8.978 -5.233 1.00 96.00 299 ASP A C 1
ATOM 2150 O O . ASP A 1 299 ? -8.403 -8.393 -5.620 1.00 96.00 299 ASP A O 1
ATOM 2154 N N . PRO A 1 300 ? -10.596 -8.331 -5.139 1.00 95.12 300 PRO A N 1
ATOM 2155 C CA . PRO A 1 300 ? -10.753 -6.926 -5.503 1.00 95.12 300 PRO A CA 1
ATOM 2156 C C . PRO A 1 300 ? -10.041 -5.963 -4.539 1.00 95.12 300 PRO A C 1
ATOM 2158 O O . PRO A 1 300 ? -10.005 -4.767 -4.813 1.00 95.12 300 PRO A O 1
ATOM 2161 N N . GLY A 1 301 ? -9.502 -6.435 -3.412 1.00 96.38 301 GLY A N 1
ATOM 2162 C CA . GLY A 1 301 ? -8.652 -5.641 -2.524 1.00 96.38 301 GLY A CA 1
ATOM 2163 C C . GLY A 1 301 ? -7.156 -5.723 -2.822 1.00 96.38 301 GLY A C 1
ATOM 2164 O O . GLY A 1 301 ? -6.364 -5.157 -2.070 1.00 96.38 301 GLY A O 1
ATOM 2165 N N . ILE A 1 302 ? -6.767 -6.408 -3.902 1.00 98.38 302 ILE A N 1
ATOM 2166 C CA . ILE A 1 302 ? -5.399 -6.404 -4.423 1.00 98.38 302 ILE A CA 1
ATOM 2167 C C . ILE A 1 302 ? -5.287 -5.383 -5.559 1.00 98.38 302 ILE A C 1
ATOM 2169 O O . ILE A 1 302 ? -5.980 -5.475 -6.579 1.00 98.38 302 ILE A O 1
ATOM 2173 N N . ILE A 1 303 ? -4.373 -4.435 -5.388 1.00 98.69 303 ILE A N 1
ATOM 2174 C CA . ILE A 1 303 ? -3.943 -3.447 -6.377 1.00 98.69 303 ILE A CA 1
ATOM 2175 C C . ILE A 1 303 ? -2.561 -3.880 -6.877 1.00 98.69 303 ILE A C 1
ATOM 2177 O O . ILE A 1 303 ? -1.705 -4.251 -6.075 1.00 98.69 303 ILE A O 1
ATOM 2181 N N . LEU A 1 304 ? -2.335 -3.857 -8.190 1.00 98.56 304 LEU A N 1
ATOM 2182 C CA . LEU A 1 304 ? -1.060 -4.260 -8.792 1.00 98.56 304 LEU A CA 1
ATOM 2183 C C . LEU A 1 304 ? -0.317 -3.019 -9.294 1.00 98.56 304 LEU A C 1
ATOM 2185 O O . LEU A 1 304 ? -0.731 -2.411 -10.283 1.00 98.56 304 LEU A O 1
ATOM 2189 N N . GLY A 1 305 ? 0.757 -2.634 -8.611 1.00 97.88 305 GLY A N 1
ATOM 2190 C CA . GLY A 1 305 ? 1.645 -1.547 -9.017 1.00 97.88 305 GLY A CA 1
ATOM 2191 C C . GLY A 1 305 ? 2.703 -2.045 -9.988 1.00 97.88 305 GLY A C 1
ATOM 2192 O O . GLY A 1 305 ? 3.585 -2.802 -9.595 1.00 97.88 305 GLY A O 1
ATOM 2193 N N . ILE A 1 306 ? 2.582 -1.654 -11.263 1.00 96.75 306 ILE A N 1
ATOM 2194 C CA . ILE A 1 306 ? 3.278 -2.289 -12.398 1.00 96.75 306 ILE A CA 1
ATOM 2195 C C . ILE A 1 306 ? 4.789 -2.380 -12.176 1.00 96.75 306 ILE A C 1
ATOM 2197 O O . ILE A 1 306 ? 5.375 -3.443 -12.399 1.00 96.75 306 ILE A O 1
ATOM 2201 N N . PHE A 1 307 ? 5.382 -1.254 -11.779 1.00 95.38 307 PHE A N 1
ATOM 2202 C CA . PHE A 1 307 ? 6.804 -1.067 -11.525 1.00 95.38 307 PHE A CA 1
ATOM 2203 C C . PHE A 1 307 ? 7.003 0.253 -10.768 1.00 95.38 307 PHE A C 1
ATOM 2205 O O . PHE A 1 307 ? 6.384 1.264 -11.122 1.00 95.38 307 PHE A O 1
ATOM 2212 N N . ASN A 1 308 ? 7.838 0.235 -9.735 1.00 94.06 308 ASN A N 1
ATOM 2213 C CA . ASN A 1 308 ? 8.190 1.395 -8.923 1.00 94.06 308 ASN A CA 1
ATOM 2214 C C . ASN A 1 308 ? 9.181 2.318 -9.636 1.00 94.06 308 ASN A C 1
ATOM 2216 O O . ASN A 1 308 ? 10.179 1.841 -10.173 1.00 94.06 308 ASN A O 1
ATOM 2220 N N . GLU A 1 309 ? 8.958 3.630 -9.548 1.00 92.06 309 GLU A N 1
ATOM 2221 C CA . GLU A 1 309 ? 9.925 4.663 -9.957 1.00 92.06 309 GLU A CA 1
ATOM 2222 C C . GLU A 1 309 ? 10.563 4.446 -11.340 1.00 92.06 309 GLU A C 1
ATOM 2224 O O . GLU A 1 309 ? 11.794 4.358 -11.464 1.00 92.06 309 GLU A O 1
ATOM 2229 N N . PRO A 1 310 ? 9.746 4.336 -12.405 1.00 91.56 310 PRO A N 1
ATOM 2230 C CA . PRO A 1 310 ? 10.278 4.255 -13.748 1.00 91.56 310 PRO A CA 1
ATOM 2231 C C . PRO A 1 310 ? 11.042 5.542 -14.097 1.00 91.56 310 PRO A C 1
ATOM 2233 O O . PRO A 1 310 ? 10.580 6.653 -13.847 1.00 91.56 310 PRO A O 1
ATOM 2236 N N . ASP A 1 311 ? 12.204 5.391 -14.721 1.00 87.75 311 ASP A N 1
ATOM 2237 C CA . ASP A 1 311 ? 13.028 6.469 -15.255 1.00 87.75 311 ASP A CA 1
ATOM 2238 C C . ASP A 1 311 ? 13.569 6.057 -16.629 1.00 87.75 311 ASP A C 1
ATOM 2240 O O . ASP A 1 311 ? 14.586 5.361 -16.771 1.00 87.75 311 ASP A O 1
ATOM 2244 N N . ALA A 1 312 ? 12.877 6.521 -17.670 1.00 85.38 312 ALA A N 1
ATOM 2245 C CA . ALA A 1 312 ? 13.277 6.272 -19.045 1.00 85.38 312 ALA A CA 1
ATOM 2246 C C . ALA A 1 312 ? 14.610 6.950 -19.407 1.00 85.38 312 ALA A C 1
ATOM 2248 O O . ALA A 1 312 ? 15.354 6.443 -20.248 1.00 85.38 312 ALA A O 1
ATOM 2249 N N . SER A 1 313 ? 14.968 8.066 -18.764 1.00 77.88 313 SER A N 1
ATOM 2250 C CA . SER A 1 313 ? 16.217 8.775 -19.059 1.00 77.88 313 SER A CA 1
ATOM 2251 C C . SER A 1 313 ? 17.444 7.938 -18.676 1.00 77.88 313 SER A C 1
ATOM 2253 O O . SER A 1 313 ? 18.408 7.848 -19.450 1.00 77.88 313 SER A O 1
ATOM 2255 N N . LEU A 1 314 ? 17.368 7.245 -17.532 1.00 76.12 314 LEU A N 1
ATOM 2256 C CA . LEU A 1 314 ? 18.391 6.313 -17.062 1.00 76.12 314 LEU A CA 1
ATOM 2257 C C . LEU A 1 314 ? 18.405 5.017 -17.879 1.00 76.12 314 LEU A C 1
ATOM 2259 O O . LEU A 1 314 ? 19.485 4.570 -18.286 1.00 76.12 314 LEU A O 1
ATOM 2263 N N . ALA A 1 315 ? 17.230 4.443 -18.156 1.00 77.19 315 ALA A N 1
ATOM 2264 C CA . ALA A 1 315 ? 17.100 3.171 -18.867 1.00 77.19 315 ALA A CA 1
ATOM 2265 C C . ALA A 1 315 ? 17.538 3.258 -20.343 1.00 77.19 315 ALA A C 1
ATOM 2267 O O . ALA A 1 315 ? 18.211 2.365 -20.859 1.00 77.19 315 ALA A O 1
ATOM 2268 N N . CYS A 1 316 ? 17.217 4.357 -21.029 1.00 77.06 316 CYS A N 1
ATOM 2269 C CA . CYS A 1 316 ? 17.361 4.464 -22.483 1.00 77.06 316 CYS A CA 1
ATOM 2270 C C . CYS A 1 316 ? 18.681 5.109 -22.945 1.00 77.06 316 CYS A C 1
ATOM 2272 O O . CYS A 1 316 ? 18.840 5.399 -24.131 1.00 77.06 316 CYS A O 1
ATOM 2274 N N . ASN A 1 317 ? 19.655 5.312 -22.044 1.00 67.00 317 ASN A N 1
ATOM 2275 C CA . ASN A 1 317 ? 20.954 5.940 -22.342 1.00 67.00 317 ASN A CA 1
ATOM 2276 C C . ASN A 1 317 ? 20.845 7.340 -22.987 1.00 67.00 317 ASN A C 1
ATOM 2278 O O . ASN A 1 317 ? 21.693 7.712 -23.800 1.00 67.00 317 ASN A O 1
ATOM 2282 N N . LEU A 1 318 ? 19.831 8.131 -22.623 1.00 59.66 318 LEU A N 1
ATOM 2283 C CA . LEU A 1 318 ? 19.563 9.435 -23.252 1.00 59.66 318 LEU A CA 1
ATOM 2284 C C . LEU A 1 318 ? 20.494 10.570 -22.773 1.00 59.66 318 LEU A C 1
ATOM 2286 O O . LEU A 1 318 ? 20.441 11.674 -23.310 1.00 59.66 318 LEU A O 1
ATOM 2290 N N . GLY A 1 319 ? 21.393 10.309 -21.818 1.00 63.41 319 GLY A N 1
ATOM 2291 C CA . GLY A 1 319 ? 22.315 11.302 -21.254 1.00 63.41 319 GLY A CA 1
ATOM 2292 C C . GLY A 1 319 ? 21.868 11.781 -19.870 1.00 63.41 319 GLY A C 1
ATOM 2293 O O . GLY A 1 319 ? 21.442 10.969 -19.057 1.00 63.41 319 GLY A O 1
ATOM 2294 N N . SER A 1 320 ? 22.018 13.078 -19.574 1.00 58.06 320 SER A N 1
ATOM 2295 C CA . SER A 1 320 ? 21.508 13.686 -18.334 1.00 58.06 320 SER A CA 1
ATOM 2296 C C . SER A 1 320 ? 19.987 13.835 -18.378 1.00 58.06 320 SER A C 1
ATOM 2298 O O . SER A 1 320 ? 19.446 14.164 -19.437 1.00 58.06 320 SER A O 1
ATOM 2300 N N . TYR A 1 321 ? 19.331 13.678 -17.223 1.00 58.78 321 TYR A N 1
ATOM 2301 C CA . TYR A 1 321 ? 17.904 13.938 -17.024 1.00 58.78 321 TYR A CA 1
ATOM 2302 C C . TYR A 1 321 ? 17.527 15.290 -17.642 1.00 58.78 321 TYR A C 1
ATOM 2304 O O . TYR A 1 321 ? 17.969 16.335 -17.162 1.00 58.78 321 TYR A O 1
ATOM 2312 N N . THR A 1 322 ? 16.805 15.284 -18.765 1.00 58.38 322 THR A N 1
ATOM 2313 C CA . THR A 1 322 ? 16.446 16.534 -19.455 1.00 58.38 322 THR A CA 1
ATOM 2314 C C . THR A 1 322 ? 14.949 16.770 -19.560 1.00 58.38 322 THR A C 1
ATOM 2316 O O . THR A 1 322 ? 14.595 17.939 -19.624 1.00 58.38 322 THR A O 1
ATOM 2319 N N . GLN A 1 323 ? 14.098 15.743 -19.470 1.00 71.75 323 GLN A N 1
ATOM 2320 C CA . GLN A 1 323 ? 12.637 15.766 -19.250 1.00 71.75 323 GLN A CA 1
ATOM 2321 C C . GLN A 1 323 ? 12.133 14.298 -19.198 1.00 71.75 323 GLN A C 1
ATOM 2323 O O . GLN A 1 323 ? 12.864 13.419 -19.671 1.00 71.75 323 GLN A O 1
ATOM 2328 N N . PRO A 1 324 ? 10.914 14.016 -18.693 1.00 85.19 324 PRO A N 1
ATOM 2329 C CA . PRO A 1 324 ? 10.231 12.733 -18.896 1.00 85.19 324 PRO A CA 1
ATOM 2330 C C . PRO A 1 324 ? 10.167 12.316 -20.377 1.00 85.19 324 PRO A C 1
ATOM 2332 O O . PRO A 1 324 ? 9.782 13.115 -21.233 1.00 85.19 324 PRO A O 1
ATOM 2335 N N . ASP A 1 325 ? 10.496 11.059 -20.691 1.00 89.81 325 ASP A N 1
ATOM 2336 C CA . ASP A 1 325 ? 10.256 10.465 -22.017 1.00 89.81 325 ASP A CA 1
ATOM 2337 C C . ASP A 1 325 ? 9.044 9.533 -21.942 1.00 89.81 325 ASP A C 1
ATOM 2339 O O . ASP A 1 325 ? 9.142 8.360 -21.567 1.00 89.81 325 ASP A O 1
ATOM 2343 N N . TRP A 1 326 ? 7.866 10.076 -22.249 1.00 92.75 326 TRP A N 1
ATOM 2344 C CA . TRP A 1 326 ? 6.605 9.340 -22.149 1.00 92.75 326 TRP A CA 1
ATOM 2345 C C . TRP A 1 326 ? 6.452 8.240 -23.205 1.00 92.75 326 TRP A C 1
ATOM 2347 O O . TRP A 1 326 ? 5.744 7.268 -22.956 1.00 92.75 326 TRP A O 1
ATOM 2357 N N . ALA A 1 327 ? 7.145 8.341 -24.344 1.00 91.56 327 ALA A N 1
ATOM 2358 C CA . ALA A 1 327 ? 7.109 7.300 -25.367 1.00 91.56 327 ALA A CA 1
ATOM 2359 C C . ALA A 1 327 ? 7.895 6.065 -24.909 1.00 91.56 327 ALA A C 1
ATOM 2361 O O . ALA A 1 327 ? 7.396 4.944 -24.984 1.00 91.56 327 ALA A O 1
ATOM 2362 N N . ALA A 1 328 ? 9.097 6.272 -24.364 1.00 91.00 328 ALA A N 1
ATOM 2363 C CA . ALA A 1 328 ? 9.878 5.191 -23.772 1.00 91.00 328 ALA A CA 1
ATOM 2364 C C . ALA A 1 328 ? 9.218 4.615 -22.508 1.00 91.00 328 ALA A C 1
ATOM 2366 O O . ALA A 1 328 ? 9.266 3.407 -22.296 1.00 91.00 328 ALA A O 1
ATOM 2367 N N . TRP A 1 329 ? 8.558 5.445 -21.695 1.00 93.94 329 TRP A N 1
ATOM 2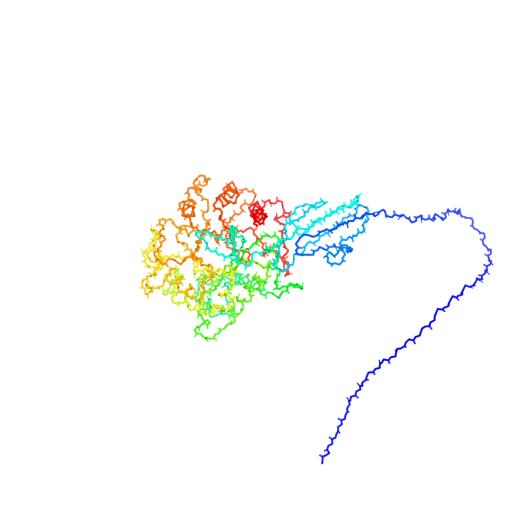368 C CA . TRP A 1 329 ? 7.741 4.972 -20.571 1.00 93.94 329 TRP A CA 1
ATOM 2369 C C . TRP A 1 329 ? 6.600 4.063 -21.040 1.00 93.94 329 TRP A C 1
ATOM 2371 O O . TRP A 1 329 ? 6.343 3.039 -20.414 1.00 93.94 329 TRP A O 1
ATOM 2381 N N . GLU A 1 330 ? 5.936 4.399 -22.150 1.00 94.62 330 GLU A N 1
ATOM 2382 C CA . GLU A 1 330 ? 4.804 3.636 -22.680 1.00 94.62 330 GLU A CA 1
ATOM 2383 C C . GLU A 1 330 ? 5.238 2.253 -23.175 1.00 94.62 330 GLU A C 1
ATOM 2385 O O . GLU A 1 330 ? 4.729 1.233 -22.700 1.00 94.62 330 GLU A O 1
ATOM 2390 N N . THR A 1 331 ? 6.177 2.216 -24.121 1.00 92.25 331 THR A N 1
ATOM 2391 C CA . THR A 1 331 ? 6.503 0.991 -24.862 1.00 92.25 331 THR A CA 1
ATOM 2392 C C . THR A 1 331 ? 7.797 0.327 -24.416 1.00 92.25 331 THR A C 1
ATOM 2394 O O . THR A 1 331 ? 7.996 -0.845 -24.698 1.00 92.25 331 THR A O 1
ATOM 2397 N N . GLY A 1 332 ? 8.666 1.029 -23.696 1.00 90.56 332 GLY A N 1
ATOM 2398 C CA . GLY A 1 332 ? 10.044 0.607 -23.464 1.00 90.56 332 GLY A CA 1
ATOM 2399 C C . GLY A 1 332 ? 10.985 1.164 -24.529 1.00 90.56 332 GLY A C 1
ATOM 2400 O O . GLY A 1 332 ? 10.596 1.937 -25.410 1.00 90.56 332 GLY A O 1
ATOM 2401 N N . CYS A 1 333 ? 12.261 0.791 -24.451 1.00 85.44 333 CYS A N 1
ATOM 2402 C CA . CYS A 1 333 ? 13.295 1.338 -25.325 1.00 85.44 333 CYS A CA 1
ATOM 2403 C C . CYS A 1 333 ? 14.492 0.395 -25.503 1.00 85.44 333 CYS A C 1
ATOM 2405 O O . CYS A 1 333 ? 14.625 -0.642 -24.850 1.00 85.44 333 CYS A O 1
ATOM 2407 N N . GLY A 1 334 ? 15.403 0.771 -26.406 1.00 79.31 334 GLY A N 1
ATOM 2408 C CA . GLY A 1 334 ? 16.665 0.063 -26.605 1.00 79.31 334 GLY A CA 1
ATOM 2409 C C . GLY A 1 334 ? 16.463 -1.401 -27.005 1.00 79.31 334 GLY A C 1
ATOM 2410 O O . GLY A 1 334 ? 15.909 -1.687 -28.063 1.00 79.31 334 GLY A O 1
ATOM 2411 N N . ALA A 1 335 ? 16.958 -2.321 -26.174 1.00 71.81 335 ALA A N 1
ATOM 2412 C CA . ALA A 1 335 ? 16.877 -3.764 -26.410 1.00 71.81 335 ALA A CA 1
ATOM 2413 C C . ALA A 1 335 ? 15.512 -4.381 -26.050 1.00 71.81 335 ALA A C 1
ATOM 2415 O O . ALA A 1 335 ? 15.267 -5.530 -26.408 1.00 71.81 335 ALA A O 1
ATOM 2416 N N . GLN A 1 336 ? 14.640 -3.634 -25.366 1.00 79.50 336 GLN A N 1
ATOM 2417 C CA . GLN A 1 336 ? 13.322 -4.086 -24.912 1.00 79.50 336 GLN A CA 1
ATOM 2418 C C . GLN A 1 336 ? 12.232 -3.065 -25.309 1.00 79.50 336 GLN A C 1
ATOM 2420 O O . GLN A 1 336 ? 11.573 -2.490 -24.448 1.00 79.50 336 GLN A O 1
ATOM 2425 N N . PRO A 1 337 ? 12.037 -2.787 -26.614 1.00 79.19 337 PRO A N 1
ATOM 2426 C CA . PRO A 1 337 ? 11.131 -1.734 -27.086 1.00 79.19 337 PRO A CA 1
ATOM 2427 C C . PRO A 1 337 ? 9.633 -2.048 -26.935 1.00 79.19 337 PRO A C 1
ATOM 2429 O O . PRO A 1 337 ? 8.827 -1.201 -27.302 1.00 79.19 337 PRO A O 1
ATOM 2432 N N . ASP A 1 338 ? 9.281 -3.242 -26.442 1.00 84.94 338 ASP A N 1
ATOM 2433 C CA . ASP A 1 338 ? 7.902 -3.680 -26.169 1.00 84.94 338 ASP A CA 1
ATOM 2434 C C . ASP A 1 338 ? 7.659 -3.944 -24.669 1.00 84.94 338 ASP A C 1
ATOM 2436 O O . ASP A 1 338 ? 6.647 -4.532 -24.284 1.00 84.94 338 ASP A O 1
ATOM 2440 N N . GLN A 1 339 ? 8.595 -3.545 -23.809 1.00 87.19 339 GLN A N 1
ATOM 2441 C CA . GLN A 1 339 ? 8.502 -3.685 -22.362 1.00 87.19 339 GLN A CA 1
ATOM 2442 C C . GLN A 1 339 ? 8.573 -2.300 -21.715 1.00 87.19 339 GLN A C 1
ATOM 2444 O O . GLN A 1 339 ? 9.632 -1.803 -21.354 1.00 87.19 339 GLN A O 1
ATOM 2449 N N . GLY A 1 340 ? 7.425 -1.646 -21.629 1.00 91.69 340 GLY A N 1
ATOM 2450 C CA . GLY A 1 340 ? 7.233 -0.390 -20.925 1.00 91.69 340 GLY A CA 1
ATOM 2451 C C . GLY A 1 340 ? 6.096 -0.520 -19.927 1.00 91.69 340 GLY A C 1
ATOM 2452 O O . GLY A 1 340 ? 5.477 -1.576 -19.766 1.00 91.69 340 GLY A O 1
ATOM 2453 N N . MET A 1 341 ? 5.792 0.580 -19.254 1.00 96.25 341 MET A N 1
ATOM 2454 C CA . MET A 1 341 ? 4.727 0.641 -18.261 1.00 96.25 341 MET A CA 1
ATOM 2455 C C . MET A 1 341 ? 3.378 0.267 -18.871 1.00 96.25 341 MET A C 1
ATOM 2457 O O . MET A 1 341 ? 2.660 -0.551 -18.292 1.00 96.25 341 MET A O 1
ATOM 2461 N N . LEU A 1 342 ? 3.044 0.791 -20.059 1.00 96.50 342 LEU A N 1
ATOM 2462 C CA . LEU A 1 342 ? 1.771 0.473 -20.706 1.00 96.50 342 LEU A CA 1
ATOM 2463 C C . LEU A 1 342 ? 1.717 -0.984 -21.167 1.00 96.50 342 LEU A C 1
ATOM 2465 O O . LEU A 1 342 ? 0.713 -1.653 -20.917 1.00 96.50 342 LEU A O 1
ATOM 2469 N N . THR A 1 343 ? 2.759 -1.487 -21.829 1.00 95.00 343 THR A N 1
ATOM 2470 C CA . THR A 1 343 ? 2.728 -2.843 -22.401 1.00 95.00 343 THR A CA 1
ATOM 2471 C C . THR A 1 343 ? 2.671 -3.913 -21.311 1.00 95.00 343 THR A C 1
ATOM 2473 O O . THR A 1 343 ? 1.814 -4.801 -21.372 1.00 95.00 343 THR A O 1
ATOM 2476 N N . VAL A 1 344 ? 3.472 -3.780 -20.249 1.00 95.50 344 VAL A N 1
ATOM 2477 C CA . VAL A 1 344 ? 3.404 -4.682 -19.088 1.00 95.50 344 VAL A CA 1
ATOM 2478 C C . VAL A 1 344 ? 2.076 -4.510 -18.346 1.00 95.50 344 VAL A C 1
ATOM 2480 O O . VAL A 1 344 ? 1.455 -5.498 -17.955 1.00 95.50 344 VAL A O 1
ATOM 2483 N N . GLY A 1 345 ? 1.555 -3.286 -18.229 1.00 96.69 345 GLY A N 1
ATOM 2484 C CA . GLY A 1 345 ? 0.229 -3.037 -17.661 1.00 96.69 345 GLY A CA 1
ATOM 2485 C C . GLY A 1 345 ? -0.910 -3.715 -18.434 1.00 96.69 345 GLY A C 1
ATOM 2486 O O . GLY A 1 345 ? -1.811 -4.302 -17.832 1.00 96.69 345 GLY A O 1
ATOM 2487 N N . GLN A 1 346 ? -0.867 -3.708 -19.767 1.00 96.31 346 GLN A N 1
ATOM 2488 C CA . GLN A 1 346 ? -1.822 -4.429 -20.617 1.00 96.31 346 GLN A CA 1
ATOM 2489 C C . GLN A 1 346 ? -1.690 -5.948 -20.466 1.00 96.31 346 GLN A C 1
ATOM 2491 O O . GLN A 1 346 ? -2.699 -6.660 -20.433 1.00 96.31 346 GLN A O 1
ATOM 2496 N N . TYR A 1 347 ? -0.463 -6.446 -20.320 1.00 94.56 347 TYR A N 1
ATOM 2497 C CA . TYR A 1 347 ? -0.220 -7.843 -19.997 1.00 94.56 347 TYR A CA 1
ATOM 2498 C C . TYR A 1 347 ? -0.850 -8.221 -18.645 1.00 94.56 347 TYR A C 1
ATOM 2500 O O . TYR A 1 347 ? -1.646 -9.164 -18.593 1.00 94.56 347 TYR A O 1
ATOM 2508 N N . LEU A 1 348 ? -0.614 -7.450 -17.577 1.00 95.62 348 LEU A N 1
ATOM 2509 C CA . LEU A 1 348 ? -1.240 -7.701 -16.272 1.00 95.62 348 LEU A CA 1
ATOM 2510 C C . LEU A 1 348 ? -2.759 -7.600 -16.329 1.00 95.62 348 LEU A C 1
ATOM 2512 O O . LEU A 1 348 ? -3.443 -8.441 -15.752 1.00 95.62 348 LEU A O 1
ATOM 2516 N N . ARG A 1 349 ? -3.308 -6.649 -17.091 1.00 96.38 349 ARG A N 1
ATOM 2517 C CA . ARG A 1 349 ? -4.755 -6.547 -17.326 1.00 96.38 349 ARG A CA 1
ATOM 2518 C C . ARG A 1 349 ? -5.343 -7.841 -17.894 1.00 96.38 349 ARG A C 1
ATOM 2520 O O . ARG A 1 349 ? -6.480 -8.177 -17.563 1.00 96.38 349 ARG A O 1
ATOM 2527 N N . SER A 1 350 ? -4.602 -8.556 -18.741 1.00 95.81 350 SER A N 1
ATOM 2528 C CA . SER A 1 350 ? -5.057 -9.831 -19.312 1.00 95.81 350 SER A CA 1
ATOM 2529 C C . SER A 1 350 ? -5.120 -10.965 -18.281 1.00 95.81 350 SER A C 1
ATOM 2531 O O . SER A 1 350 ? -5.965 -11.851 -18.405 1.00 95.81 350 SER A O 1
ATOM 2533 N N . LEU A 1 351 ? -4.270 -10.913 -17.251 1.00 94.81 351 LEU A N 1
ATOM 2534 C CA . LEU A 1 351 ? -4.220 -11.899 -16.169 1.00 94.81 351 LEU A CA 1
ATOM 2535 C C . LEU A 1 351 ? -5.154 -11.560 -15.003 1.00 94.81 351 LEU A C 1
ATOM 2537 O O . LEU A 1 351 ? -5.728 -12.452 -14.386 1.00 94.81 351 LEU A O 1
ATOM 2541 N N . ALA A 1 352 ? -5.298 -10.270 -14.714 1.00 95.75 352 ALA A N 1
ATOM 2542 C CA . ALA A 1 352 ? -5.978 -9.711 -13.555 1.00 95.75 352 ALA A CA 1
ATOM 2543 C C . ALA A 1 352 ? -7.023 -8.667 -14.009 1.00 95.75 352 ALA A C 1
ATOM 2545 O O . ALA A 1 352 ? -6.874 -7.464 -13.774 1.00 95.75 352 ALA A O 1
ATOM 2546 N N . PRO A 1 353 ? -8.098 -9.088 -14.705 1.00 95.06 353 PRO A N 1
ATOM 2547 C CA . PRO A 1 353 ? -9.022 -8.183 -15.391 1.00 95.06 353 PRO A CA 1
ATOM 2548 C C . PRO A 1 353 ? -9.951 -7.393 -14.461 1.00 95.06 353 PRO A C 1
ATOM 2550 O O . PRO A 1 353 ? -10.793 -6.644 -14.951 1.00 95.06 353 PRO A O 1
ATOM 2553 N N . ASN A 1 354 ? -9.855 -7.542 -13.142 1.00 93.56 354 ASN A N 1
ATOM 2554 C CA . ASN A 1 354 ? -10.692 -6.798 -12.196 1.00 93.56 354 ASN A CA 1
ATOM 2555 C C . ASN A 1 354 ? -9.883 -6.028 -11.147 1.00 93.56 354 ASN A C 1
ATOM 2557 O O . ASN A 1 354 ? -10.420 -5.086 -10.573 1.00 93.56 354 ASN A O 1
ATOM 2561 N N . ASN A 1 355 ? -8.614 -6.378 -10.928 1.00 97.75 355 ASN A N 1
ATOM 2562 C CA . ASN A 1 355 ? -7.726 -5.658 -10.018 1.00 97.75 355 ASN A CA 1
ATOM 2563 C C . ASN A 1 355 ? -7.461 -4.244 -10.528 1.00 97.75 355 ASN A C 1
ATOM 2565 O O . ASN A 1 355 ? -7.407 -4.026 -11.734 1.00 97.75 355 ASN A O 1
ATOM 2569 N N . VAL A 1 356 ? -7.264 -3.282 -9.635 1.00 98.44 356 VAL A N 1
ATOM 2570 C CA . VAL A 1 356 ? -6.777 -1.953 -10.030 1.00 98.44 356 VAL A CA 1
ATOM 2571 C C . VAL A 1 356 ? -5.297 -2.059 -10.402 1.00 98.44 356 VAL A C 1
ATOM 2573 O O . VAL A 1 356 ? -4.550 -2.797 -9.759 1.00 98.44 356 VAL A O 1
ATOM 2576 N N . LEU A 1 357 ? -4.883 -1.346 -11.450 1.00 98.44 357 LEU A N 1
ATOM 2577 C CA . LEU A 1 357 ? -3.492 -1.304 -11.905 1.00 98.44 357 LEU A CA 1
ATOM 2578 C C . LEU A 1 357 ? -2.913 0.080 -11.625 1.00 98.44 357 LEU A C 1
ATOM 2580 O O . LEU A 1 357 ? -3.448 1.067 -12.126 1.00 98.44 357 LEU A O 1
ATOM 2584 N N . PHE A 1 358 ? -1.847 0.149 -10.833 1.00 98.12 358 PHE A N 1
ATOM 2585 C CA . PHE A 1 358 ? -1.150 1.392 -10.508 1.00 98.12 358 PHE A CA 1
ATOM 2586 C C . PHE A 1 358 ? 0.030 1.604 -11.448 1.00 98.12 358 PHE A C 1
ATOM 2588 O O . PHE A 1 358 ? 0.935 0.775 -11.531 1.00 98.12 358 PHE A O 1
ATOM 2595 N N . PHE A 1 359 ? 0.010 2.732 -12.146 1.00 98.12 359 PHE A N 1
ATOM 2596 C CA . PHE A 1 359 ? 1.067 3.166 -13.044 1.00 98.12 359 PHE A CA 1
ATOM 2597 C C . PHE A 1 359 ? 1.819 4.313 -12.384 1.00 98.12 359 PHE A C 1
ATOM 2599 O O . PHE A 1 359 ? 1.249 5.385 -12.197 1.00 98.12 359 PHE A O 1
ATOM 2606 N N . ASN A 1 360 ? 3.079 4.084 -12.024 1.00 96.75 360 ASN A N 1
ATOM 2607 C CA . ASN A 1 360 ? 3.945 5.137 -11.505 1.00 96.75 360 ASN A CA 1
ATOM 2608 C C . ASN A 1 360 ? 4.320 6.114 -12.623 1.00 96.75 360 ASN A C 1
ATOM 2610 O O . ASN A 1 360 ? 4.611 5.697 -13.753 1.00 96.75 360 ASN A O 1
ATOM 2614 N N . GLY A 1 361 ? 4.301 7.405 -12.303 1.00 95.00 361 GLY A N 1
ATOM 2615 C CA . GLY A 1 361 ? 4.853 8.435 -13.171 1.00 95.00 361 GLY A CA 1
ATOM 2616 C C . GLY A 1 361 ? 6.378 8.386 -13.182 1.00 95.00 361 GLY A C 1
ATOM 2617 O O . GLY A 1 361 ? 7.001 7.494 -12.606 1.00 95.00 361 GLY A O 1
ATOM 2618 N N . GLN A 1 362 ? 6.996 9.330 -13.879 1.00 91.56 362 GLN A N 1
ATOM 2619 C CA . GLN A 1 362 ? 8.450 9.414 -13.965 1.00 91.56 362 GLN A CA 1
ATOM 2620 C C . GLN A 1 362 ? 8.894 10.850 -13.775 1.00 91.56 362 GLN A C 1
ATOM 2622 O O . GLN A 1 362 ? 8.152 11.791 -14.043 1.00 91.56 362 GLN A O 1
ATOM 2627 N N . GLY A 1 363 ? 10.150 11.009 -13.388 1.00 86.19 363 GLY A N 1
ATOM 2628 C CA . GLY A 1 363 ? 10.745 12.319 -13.281 1.00 86.19 363 GLY A CA 1
ATOM 2629 C C . GLY A 1 363 ? 10.633 12.946 -11.906 1.00 86.19 363 GLY A C 1
ATOM 2630 O O . GLY A 1 363 ? 10.860 12.275 -10.903 1.00 86.19 363 GLY A O 1
ATOM 2631 N N . VAL A 1 364 ? 10.357 14.249 -11.855 1.00 83.06 364 VAL A N 1
ATOM 2632 C CA . VAL A 1 364 ? 10.253 14.973 -10.585 1.00 83.06 364 VAL A CA 1
ATOM 2633 C C . VAL A 1 364 ? 9.048 14.438 -9.818 1.00 83.06 364 VAL A C 1
ATOM 2635 O O . VAL A 1 364 ? 7.963 14.334 -10.375 1.00 83.06 364 VAL A O 1
ATOM 2638 N N . ASP A 1 365 ? 9.262 14.037 -8.561 1.00 85.56 365 ASP A N 1
ATOM 2639 C CA . ASP A 1 365 ? 8.242 13.413 -7.702 1.00 85.56 365 ASP A CA 1
ATOM 2640 C C . ASP A 1 365 ? 7.548 12.191 -8.327 1.00 85.56 365 ASP A C 1
ATOM 2642 O O . ASP A 1 365 ? 6.464 11.792 -7.901 1.00 85.56 365 ASP A O 1
ATOM 2646 N N . PHE A 1 366 ? 8.149 11.608 -9.371 1.00 92.12 366 PHE A N 1
ATOM 2647 C CA . PHE A 1 366 ? 7.512 10.599 -10.216 1.00 92.12 366 PHE A CA 1
ATOM 2648 C C . PHE A 1 366 ? 6.111 11.031 -10.668 1.00 92.12 366 PHE A C 1
ATOM 2650 O O . PHE A 1 366 ? 5.169 10.240 -10.673 1.00 92.12 366 PHE A O 1
ATOM 2657 N N . GLY A 1 367 ? 5.988 12.314 -11.008 1.00 92.75 367 GLY A N 1
ATOM 2658 C CA . GLY A 1 367 ? 4.768 12.950 -11.464 1.00 92.75 367 GLY A CA 1
ATOM 2659 C C . GLY A 1 367 ? 4.426 12.644 -12.920 1.00 92.75 367 GLY A C 1
ATOM 2660 O O . GLY A 1 367 ? 4.971 11.752 -13.573 1.00 92.75 367 GLY A O 1
ATOM 2661 N N . PHE A 1 368 ? 3.478 13.421 -13.418 1.00 95.50 368 PHE A N 1
ATOM 2662 C CA . PHE A 1 368 ? 2.838 13.335 -14.721 1.00 95.50 368 PHE A CA 1
ATOM 2663 C C . PHE A 1 368 ? 2.892 14.678 -15.466 1.00 95.50 368 PHE A C 1
ATOM 2665 O O . PHE A 1 368 ? 2.050 14.927 -16.333 1.00 95.50 368 PHE A O 1
ATOM 2672 N N . ASP A 1 369 ? 3.873 15.544 -15.177 1.00 92.19 369 ASP A N 1
ATOM 2673 C CA . ASP A 1 369 ? 4.053 16.776 -15.951 1.00 92.19 369 ASP A CA 1
ATOM 2674 C C . ASP A 1 369 ? 4.257 16.455 -17.446 1.00 92.19 369 ASP A C 1
ATOM 2676 O O . ASP A 1 369 ? 4.999 15.550 -17.852 1.00 92.19 369 ASP A O 1
ATOM 2680 N N . GLY A 1 370 ? 3.508 17.162 -18.289 1.00 90.75 370 GLY A N 1
ATOM 2681 C CA . GLY A 1 370 ? 3.447 16.930 -19.730 1.00 90.75 370 GLY A CA 1
ATOM 2682 C C . GLY A 1 370 ? 2.899 15.559 -20.158 1.00 90.75 370 GLY A C 1
ATOM 2683 O O . GLY A 1 370 ? 2.939 15.248 -21.352 1.00 90.75 370 GLY A O 1
ATOM 2684 N N . PHE A 1 371 ? 2.388 14.730 -19.240 1.00 94.56 371 PHE A N 1
ATOM 2685 C CA . PHE A 1 371 ? 1.832 13.424 -19.577 1.00 94.56 371 PHE A CA 1
ATOM 2686 C C . PHE A 1 371 ? 0.496 13.561 -20.304 1.00 94.56 371 PHE A C 1
ATOM 2688 O O . PHE A 1 371 ? -0.371 14.363 -19.962 1.00 94.56 371 PHE A O 1
ATOM 2695 N N . THR A 1 372 ? 0.300 12.721 -21.314 1.00 94.19 372 THR A N 1
ATOM 2696 C CA . THR A 1 372 ? -0.998 12.521 -21.955 1.00 94.19 372 THR A CA 1
ATOM 2697 C C . THR A 1 372 ? -1.313 11.041 -21.896 1.00 94.19 372 THR A C 1
ATOM 2699 O O . THR A 1 372 ? -0.498 10.232 -22.331 1.00 94.19 372 THR A O 1
ATOM 2702 N N . VAL A 1 373 ? -2.498 10.689 -21.390 1.00 95.81 373 VAL A N 1
ATOM 2703 C CA . VAL A 1 373 ? -2.911 9.286 -21.284 1.00 95.81 373 VAL A CA 1
ATOM 2704 C C . VAL A 1 373 ? -2.872 8.628 -22.669 1.00 95.81 373 VAL A C 1
ATOM 2706 O O . VAL A 1 373 ? -3.600 9.067 -23.567 1.00 95.81 373 VAL A O 1
ATOM 2709 N N . PRO A 1 374 ? -2.045 7.586 -22.862 1.00 95.50 374 PRO A N 1
ATOM 2710 C CA . PRO A 1 374 ? -1.893 6.952 -24.159 1.00 95.50 374 PRO A CA 1
ATOM 2711 C C . PRO A 1 374 ? -3.127 6.128 -24.535 1.00 95.50 374 PRO A C 1
ATOM 2713 O O . PRO A 1 374 ? -3.926 5.692 -23.698 1.00 95.50 374 PRO A O 1
ATOM 2716 N N . ASN A 1 375 ? -3.277 5.875 -25.835 1.00 93.56 375 ASN A N 1
ATOM 2717 C CA . ASN A 1 375 ? -4.323 4.983 -26.321 1.00 93.56 375 ASN A CA 1
ATOM 2718 C C . ASN A 1 375 ? -4.084 3.557 -25.811 1.00 93.56 375 ASN A C 1
ATOM 2720 O O . ASN A 1 375 ? -2.971 3.049 -25.845 1.00 93.56 375 ASN A O 1
ATOM 2724 N N . GLY A 1 376 ? -5.152 2.876 -25.395 1.00 93.12 376 GLY A N 1
ATOM 2725 C CA . GLY A 1 376 ? -5.043 1.508 -24.882 1.00 93.12 376 GLY A CA 1
ATOM 2726 C C . GLY A 1 376 ? -4.656 1.420 -23.406 1.00 93.12 376 GLY A C 1
ATOM 2727 O O . GLY A 1 376 ? -4.449 0.308 -22.917 1.00 93.12 376 GLY A O 1
ATOM 2728 N N . MET A 1 377 ? -4.610 2.548 -22.688 1.00 96.12 377 MET A N 1
ATOM 2729 C CA . MET A 1 377 ? -4.547 2.544 -21.229 1.00 96.12 377 MET A CA 1
ATOM 2730 C C . MET A 1 377 ? -5.705 1.706 -20.649 1.00 96.12 377 MET A C 1
ATOM 2732 O O . MET A 1 377 ? -6.860 1.908 -21.047 1.00 96.12 377 MET A O 1
ATOM 2736 N N . PRO A 1 378 ? -5.442 0.755 -19.732 1.00 95.88 378 PRO A N 1
ATOM 2737 C CA . PRO A 1 378 ? -6.500 -0.049 -19.130 1.00 95.88 378 PRO A CA 1
ATOM 2738 C C . PRO A 1 378 ? -7.541 0.813 -18.399 1.00 95.88 378 PRO A C 1
ATOM 2740 O O . PRO A 1 378 ? -7.205 1.760 -17.698 1.00 95.88 378 PRO A O 1
ATOM 2743 N N . SER A 1 379 ? -8.828 0.468 -18.506 1.00 92.62 379 SER A N 1
ATOM 2744 C CA . SER A 1 379 ? -9.915 1.242 -17.874 1.00 92.62 379 SER A CA 1
ATOM 2745 C C . SER A 1 379 ? -9.920 1.184 -16.340 1.00 92.62 379 SER A C 1
ATOM 2747 O O . SER A 1 379 ? -10.630 1.946 -15.694 1.00 92.62 379 SER A O 1
ATOM 2749 N N . ASN A 1 380 ? -9.180 0.234 -15.773 1.00 94.88 380 ASN A N 1
ATOM 2750 C CA . ASN A 1 380 ? -8.932 0.025 -14.347 1.00 94.88 380 ASN A CA 1
ATOM 2751 C C . ASN A 1 380 ? -7.594 0.641 -13.887 1.00 94.88 380 ASN A C 1
ATOM 2753 O O . ASN A 1 380 ? -7.076 0.240 -12.845 1.00 94.88 380 ASN A O 1
ATOM 2757 N N . ALA A 1 381 ? -7.008 1.537 -14.685 1.00 97.56 381 ALA A N 1
ATOM 2758 C CA . ALA A 1 381 ? -5.775 2.225 -14.343 1.00 97.56 381 ALA A CA 1
ATOM 2759 C C . ALA A 1 381 ? -6.011 3.322 -13.299 1.00 97.56 381 ALA A C 1
ATOM 2761 O O . ALA A 1 381 ? -6.958 4.103 -13.393 1.00 97.56 381 ALA A O 1
ATOM 2762 N N . ALA A 1 382 ? -5.100 3.385 -12.341 1.00 97.81 382 ALA A N 1
ATOM 2763 C CA . ALA A 1 382 ? -4.871 4.511 -11.456 1.00 97.81 382 ALA A CA 1
ATOM 2764 C C . ALA A 1 382 ? -3.370 4.837 -11.469 1.00 97.81 382 ALA A C 1
ATOM 2766 O O . ALA A 1 382 ? -2.558 4.075 -12.002 1.00 97.81 382 ALA A O 1
ATOM 2767 N N . TYR A 1 383 ? -3.015 5.992 -10.933 1.00 98.25 383 TYR A N 1
ATOM 2768 C CA . TYR A 1 383 ? -1.722 6.621 -11.140 1.00 98.25 383 TYR A CA 1
ATOM 2769 C C . TYR A 1 383 ? -1.045 6.890 -9.801 1.00 98.25 383 TYR A C 1
ATOM 2771 O O . TYR A 1 383 ? -1.695 7.290 -8.837 1.00 98.25 383 TYR A O 1
ATOM 2779 N N . ALA A 1 384 ? 0.253 6.633 -9.751 1.00 97.81 384 ALA A N 1
ATOM 2780 C CA . ALA A 1 384 ? 1.059 6.663 -8.542 1.00 97.81 384 ALA A CA 1
ATOM 2781 C C . ALA A 1 384 ? 2.170 7.715 -8.675 1.00 97.81 384 ALA A C 1
ATOM 2783 O O . ALA A 1 384 ? 2.789 7.815 -9.736 1.00 97.81 384 ALA A O 1
ATOM 2784 N N . VAL A 1 385 ? 2.380 8.502 -7.618 1.00 97.12 385 VAL A N 1
ATOM 2785 C CA . VAL A 1 385 ? 3.389 9.577 -7.534 1.00 97.12 385 VAL A CA 1
ATOM 2786 C C . VAL A 1 385 ? 4.124 9.503 -6.199 1.00 97.12 385 VAL A C 1
ATOM 2788 O O . VAL A 1 385 ? 3.521 9.087 -5.207 1.00 97.12 385 VAL A O 1
ATOM 2791 N N . HIS A 1 386 ? 5.392 9.920 -6.140 1.00 93.50 386 HIS A N 1
ATOM 2792 C CA . HIS A 1 386 ? 6.189 9.952 -4.904 1.00 93.50 386 HIS A CA 1
ATOM 2793 C C . HIS A 1 386 ? 6.703 11.369 -4.598 1.00 93.50 386 HIS A C 1
ATOM 2795 O O . HIS A 1 386 ? 7.831 11.714 -4.961 1.00 93.50 386 HIS A O 1
ATOM 2801 N N . PRO A 1 387 ? 5.894 12.214 -3.937 1.00 90.75 387 PRO A N 1
ATOM 2802 C CA . PRO A 1 387 ? 6.210 13.618 -3.686 1.00 90.75 387 PRO A CA 1
ATOM 2803 C C . PRO A 1 387 ? 7.234 13.831 -2.561 1.00 90.75 387 PRO A C 1
ATOM 2805 O O . PRO A 1 387 ? 7.001 14.610 -1.645 1.00 90.75 387 PRO A O 1
ATOM 2808 N N . PHE A 1 388 ? 8.391 13.170 -2.622 1.00 82.12 388 PHE A N 1
ATOM 2809 C CA . PHE A 1 388 ? 9.467 13.329 -1.636 1.00 82.12 388 PHE A CA 1
ATOM 2810 C C . PHE A 1 388 ? 10.019 14.754 -1.586 1.00 82.12 388 PHE A C 1
ATOM 2812 O O . PHE A 1 388 ? 10.385 15.267 -0.536 1.00 82.12 388 PHE A O 1
ATOM 2819 N N . SER A 1 389 ? 10.058 15.444 -2.723 1.00 76.62 389 SER A N 1
ATOM 2820 C CA . SER A 1 389 ? 10.500 16.832 -2.773 1.00 76.62 389 SER A CA 1
ATOM 2821 C C . SER A 1 389 ? 9.303 17.777 -2.617 1.00 76.62 389 SER A C 1
ATOM 2823 O O . SER A 1 389 ? 9.086 18.657 -3.442 1.00 76.62 389 SER A O 1
ATOM 2825 N N . TYR A 1 390 ? 8.512 17.622 -1.557 1.00 79.25 390 TYR A N 1
ATOM 2826 C CA . TYR A 1 390 ? 7.264 18.373 -1.378 1.00 79.25 390 TYR A CA 1
ATOM 2827 C C . TYR A 1 390 ? 7.472 19.871 -1.075 1.00 79.25 390 TYR A C 1
ATOM 2829 O O . TYR A 1 390 ? 6.583 20.679 -1.337 1.00 79.25 390 TYR A O 1
ATOM 2837 N N . VAL A 1 391 ? 8.650 20.276 -0.587 1.00 83.94 391 VAL A N 1
ATOM 2838 C CA . VAL A 1 391 ? 8.985 21.682 -0.311 1.00 83.94 391 VAL A CA 1
ATOM 2839 C C . VAL A 1 391 ? 9.650 22.336 -1.522 1.00 83.94 391 VAL A C 1
ATOM 2841 O O . VAL A 1 391 ? 10.766 21.981 -1.903 1.00 83.94 391 VAL A O 1
ATOM 2844 N N . ALA A 1 392 ? 9.016 23.358 -2.101 1.00 86.00 392 ALA A N 1
ATOM 2845 C CA . ALA A 1 392 ? 9.603 24.162 -3.171 1.00 86.00 392 ALA A CA 1
ATOM 2846 C C . ALA A 1 392 ? 9.925 25.583 -2.687 1.00 86.00 392 ALA A C 1
ATOM 2848 O O . ALA A 1 392 ? 9.050 26.321 -2.239 1.00 86.00 392 ALA A O 1
ATOM 2849 N N . ASN A 1 393 ? 11.194 25.996 -2.805 1.00 85.94 393 ASN A N 1
ATOM 2850 C CA . ASN A 1 393 ? 11.676 27.339 -2.439 1.00 85.94 393 ASN A CA 1
ATOM 2851 C C . ASN A 1 393 ? 11.296 27.796 -1.012 1.00 85.94 393 ASN A C 1
ATOM 2853 O O . ASN A 1 393 ? 11.167 29.000 -0.778 1.00 85.94 393 ASN A O 1
ATOM 2857 N N . SER A 1 394 ? 11.072 26.856 -0.084 1.00 84.31 394 SER A N 1
ATOM 2858 C CA . SER A 1 394 ? 10.553 27.125 1.269 1.00 84.31 394 SER A CA 1
ATOM 2859 C C . SER A 1 394 ? 9.286 27.998 1.268 1.00 84.31 394 SER A C 1
ATOM 2861 O O . SER A 1 394 ? 9.098 28.844 2.141 1.00 84.31 394 SER A O 1
ATOM 2863 N N . SER A 1 395 ? 8.433 27.850 0.249 1.00 91.56 395 SER A N 1
ATOM 2864 C CA . SER A 1 395 ? 7.214 28.637 0.076 1.00 91.56 395 SER A CA 1
ATOM 2865 C C . SER A 1 395 ? 6.033 27.727 -0.209 1.00 91.56 395 SER A C 1
ATOM 2867 O O . SER A 1 395 ? 6.004 27.060 -1.236 1.00 91.56 395 SER A O 1
ATOM 2869 N N . GLU A 1 396 ? 5.012 27.805 0.640 1.00 92.62 396 GLU A N 1
ATOM 2870 C CA . GLU A 1 396 ? 3.733 27.107 0.468 1.00 92.62 396 GLU A CA 1
ATOM 2871 C C . GLU A 1 396 ? 3.150 27.297 -0.944 1.00 92.62 396 GLU A C 1
ATOM 2873 O O . GLU A 1 396 ? 2.894 26.331 -1.652 1.00 92.62 396 GLU A O 1
ATOM 2878 N N . SE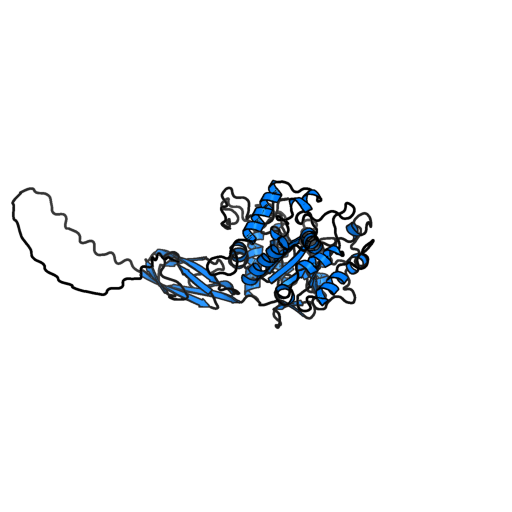R A 1 397 ? 3.056 28.543 -1.424 1.00 94.56 397 SER A N 1
ATOM 2879 C CA . SER A 1 397 ? 2.524 28.834 -2.765 1.00 94.56 397 SER A CA 1
ATOM 2880 C C . SER A 1 397 ? 3.344 28.226 -3.911 1.00 94.56 397 SER A C 1
ATOM 2882 O O . SER A 1 397 ? 2.785 27.847 -4.943 1.00 94.56 397 SER A O 1
ATOM 2884 N N . ALA A 1 398 ? 4.667 28.135 -3.745 1.00 95.25 398 ALA A N 1
ATOM 2885 C CA . ALA A 1 398 ? 5.532 27.508 -4.736 1.00 95.25 398 ALA A CA 1
ATOM 2886 C C . ALA A 1 398 ? 5.410 25.980 -4.676 1.00 95.25 398 ALA A C 1
ATOM 2888 O O . ALA A 1 398 ? 5.419 25.346 -5.729 1.00 95.25 398 ALA A O 1
ATOM 2889 N N . SER A 1 399 ? 5.253 25.409 -3.477 1.00 95.12 399 SER A N 1
ATOM 2890 C CA . SER A 1 399 ? 4.986 23.983 -3.282 1.00 95.12 399 SER A CA 1
ATOM 2891 C C . SER A 1 399 ? 3.659 23.579 -3.924 1.00 95.12 399 SER A C 1
ATOM 2893 O O . SER A 1 399 ? 3.667 22.689 -4.764 1.00 95.12 399 SER A O 1
ATOM 2895 N N . ILE A 1 400 ? 2.564 24.308 -3.665 1.00 95.62 400 ILE A N 1
ATOM 2896 C CA . ILE A 1 400 ? 1.254 24.072 -4.303 1.00 95.62 400 ILE A CA 1
ATOM 2897 C C . ILE A 1 400 ? 1.372 24.126 -5.828 1.00 95.62 400 ILE A C 1
ATOM 2899 O O . ILE A 1 400 ? 0.951 23.202 -6.515 1.00 95.62 400 ILE A O 1
ATOM 2903 N N . SER A 1 401 ? 2.015 25.170 -6.365 1.00 95.62 401 SER A N 1
ATOM 2904 C CA . SER A 1 401 ? 2.193 25.313 -7.818 1.00 95.62 401 SER A CA 1
ATOM 2905 C C . SER A 1 401 ? 2.962 24.139 -8.430 1.00 95.62 401 SER A C 1
ATOM 2907 O O . SER A 1 401 ? 2.705 23.754 -9.569 1.00 95.62 401 SER A O 1
ATOM 2909 N N . ARG A 1 402 ? 3.926 23.582 -7.690 1.00 94.44 402 ARG A N 1
ATOM 2910 C CA . ARG A 1 402 ? 4.673 22.402 -8.113 1.00 94.44 402 ARG A CA 1
ATOM 2911 C C . ARG A 1 402 ? 3.816 21.143 -8.035 1.00 94.44 402 ARG A C 1
ATOM 2913 O O . ARG A 1 402 ? 3.789 20.400 -9.005 1.00 94.44 402 ARG A O 1
ATOM 2920 N N . TRP A 1 403 ? 3.110 20.910 -6.931 1.00 95.94 403 TRP A N 1
ATOM 2921 C CA . TRP A 1 403 ? 2.219 19.755 -6.794 1.00 95.94 403 TRP A CA 1
ATOM 2922 C C . TRP A 1 403 ? 1.154 19.744 -7.893 1.00 95.94 403 TRP A C 1
ATOM 2924 O O . TRP A 1 403 ? 0.911 18.703 -8.499 1.00 95.94 403 TRP A O 1
ATOM 2934 N N . ASP A 1 404 ? 0.584 20.906 -8.223 1.00 96.19 404 ASP A N 1
ATOM 2935 C CA . ASP A 1 404 ? -0.369 21.058 -9.322 1.00 96.19 404 ASP A CA 1
ATOM 2936 C C . ASP A 1 404 ? 0.245 20.706 -10.680 1.00 96.19 404 ASP A C 1
ATOM 2938 O O . ASP A 1 404 ? -0.421 20.068 -11.498 1.00 96.19 404 ASP A O 1
ATOM 2942 N N . ALA A 1 405 ? 1.488 21.124 -10.933 1.00 94.12 405 ALA A N 1
ATOM 2943 C CA . ALA A 1 405 ? 2.191 20.830 -12.179 1.00 94.12 405 ALA A CA 1
ATOM 2944 C C . ALA A 1 405 ? 2.525 19.338 -12.305 1.00 94.12 405 ALA A C 1
ATOM 2946 O O . ALA A 1 405 ? 2.281 18.737 -13.349 1.00 94.12 405 ALA A O 1
ATOM 2947 N N . GLU A 1 406 ? 3.032 18.737 -11.229 1.00 94.19 406 GLU A N 1
ATOM 2948 C CA . GLU A 1 406 ? 3.485 17.351 -11.244 1.00 94.19 406 GLU A CA 1
ATOM 2949 C C . GLU A 1 406 ? 2.321 16.356 -11.174 1.00 94.19 406 GLU A C 1
ATOM 2951 O O . GLU A 1 406 ? 2.400 15.293 -11.776 1.00 94.19 406 GLU A O 1
ATOM 2956 N N . PHE A 1 407 ? 1.224 16.644 -10.466 1.00 95.75 407 PHE A N 1
ATOM 2957 C CA . PHE A 1 407 ? 0.149 15.653 -10.302 1.00 95.75 407 PHE A CA 1
ATOM 2958 C C . PHE A 1 407 ? -1.255 16.199 -10.028 1.00 95.75 407 PHE A C 1
ATOM 2960 O O . PHE A 1 407 ? -2.229 15.562 -10.435 1.00 95.75 407 PHE A O 1
ATOM 2967 N N . GLY A 1 408 ? -1.400 17.365 -9.397 1.00 95.75 408 GLY A N 1
ATOM 2968 C CA . GLY A 1 408 ? -2.707 17.927 -9.038 1.00 95.75 408 GLY A CA 1
ATOM 2969 C C . GLY A 1 408 ? -3.579 18.246 -10.249 1.00 95.75 408 GLY A C 1
ATOM 2970 O O . GLY A 1 408 ? -4.744 17.853 -10.299 1.00 95.75 408 GLY A O 1
ATOM 2971 N N . SER A 1 409 ? -3.011 18.874 -11.282 1.00 95.75 409 SER A N 1
ATOM 2972 C CA . SER A 1 409 ? -3.737 19.170 -12.526 1.00 95.75 409 SER A CA 1
ATOM 2973 C C . SER A 1 409 ? -4.167 17.894 -13.250 1.00 95.75 409 SER A C 1
ATOM 2975 O O . SER A 1 409 ? -5.230 17.850 -13.875 1.00 95.75 409 SER A O 1
ATOM 2977 N N . PHE A 1 410 ? -3.347 16.842 -13.167 1.00 96.25 410 PHE A N 1
ATOM 2978 C CA . PHE A 1 410 ? -3.648 15.553 -13.774 1.00 96.25 410 PHE A CA 1
ATOM 2979 C C . PHE A 1 410 ? -4.797 14.846 -13.042 1.00 96.25 410 PHE A C 1
ATOM 2981 O O . PHE A 1 410 ? -5.732 14.382 -13.696 1.00 96.25 410 PHE A O 1
ATOM 2988 N N . GLU A 1 411 ? -4.802 14.853 -11.707 1.00 96.06 411 GLU A N 1
ATOM 2989 C CA . GLU A 1 411 ? -5.930 14.373 -10.896 1.00 96.06 411 GLU A CA 1
ATOM 2990 C C . GLU A 1 411 ? -7.226 15.118 -11.250 1.00 96.06 411 GLU A C 1
ATOM 2992 O O . GLU A 1 411 ? -8.211 14.491 -11.655 1.00 96.06 411 GLU A O 1
ATOM 2997 N N . GLN A 1 412 ? -7.194 16.456 -11.243 1.00 95.00 412 GLN A N 1
ATOM 2998 C CA . GLN A 1 412 ? -8.358 17.303 -11.534 1.00 95.00 412 GLN A CA 1
ATOM 2999 C C . GLN A 1 412 ? -8.916 17.099 -12.950 1.00 95.00 412 GLN A C 1
ATOM 3001 O O . GLN A 1 412 ? -10.102 17.341 -13.200 1.00 95.00 412 GLN A O 1
ATOM 3006 N N . SER A 1 413 ? -8.090 16.622 -13.888 1.00 94.38 413 SER A N 1
ATOM 3007 C CA . SER A 1 413 ? -8.530 16.255 -15.238 1.00 94.38 413 SER A CA 1
ATOM 3008 C C . SER A 1 413 ? -9.380 14.970 -15.287 1.00 94.38 413 SER A C 1
ATOM 3010 O O . SER A 1 413 ? -9.933 14.629 -16.334 1.00 94.38 413 SER A O 1
ATOM 3012 N N . GLY A 1 414 ? -9.576 14.313 -14.138 1.00 93.31 414 GLY A N 1
ATOM 3013 C CA . GLY A 1 414 ? -10.472 13.178 -13.950 1.00 93.31 414 GLY A CA 1
ATOM 3014 C C . GLY A 1 414 ? -9.747 11.841 -13.852 1.00 93.31 414 GLY A C 1
ATOM 3015 O O . GLY A 1 414 ? -10.286 10.839 -14.323 1.00 93.31 414 GLY A O 1
ATOM 3016 N N . HIS A 1 415 ? -8.544 11.819 -13.279 1.00 95.50 415 HIS A N 1
ATOM 3017 C CA . HIS A 1 415 ? -7.731 10.615 -13.122 1.00 95.50 415 HIS A CA 1
ATOM 3018 C C . HIS A 1 415 ? -7.478 10.300 -11.647 1.00 95.50 415 HIS A C 1
ATOM 3020 O O . HIS A 1 415 ? -7.275 11.192 -10.834 1.00 95.50 415 HIS A O 1
ATOM 3026 N N . ALA A 1 416 ? -7.476 9.013 -11.299 1.00 96.44 416 ALA A N 1
ATOM 3027 C CA . ALA A 1 416 ? -7.269 8.575 -9.928 1.00 96.44 416 ALA A CA 1
ATOM 3028 C C . ALA A 1 416 ? -5.770 8.604 -9.640 1.00 96.44 416 ALA A C 1
ATOM 3030 O O . ALA A 1 416 ? -5.054 7.735 -10.136 1.00 96.44 416 ALA A O 1
ATOM 3031 N N . VAL A 1 417 ? -5.315 9.590 -8.870 1.00 97.56 417 VAL A N 1
ATOM 3032 C CA . VAL A 1 417 ? -3.908 9.749 -8.489 1.00 97.56 417 VAL A CA 1
ATOM 3033 C C . VAL A 1 417 ? -3.750 9.498 -6.991 1.00 97.56 417 VAL A C 1
ATOM 3035 O O . VAL A 1 417 ? -4.589 9.909 -6.192 1.00 97.56 417 VAL A O 1
ATOM 3038 N N . VAL A 1 418 ? -2.691 8.793 -6.605 1.00 97.38 418 VAL A N 1
ATOM 3039 C CA . VAL A 1 418 ? -2.382 8.448 -5.213 1.00 97.38 418 VAL A CA 1
ATOM 3040 C C . VAL A 1 418 ? -0.906 8.721 -4.959 1.00 97.38 418 VAL A C 1
ATOM 3042 O O . VAL A 1 418 ? -0.060 8.321 -5.759 1.00 97.38 418 VAL A O 1
ATOM 3045 N N . ALA A 1 419 ? -0.588 9.374 -3.842 1.00 95.81 419 ALA A N 1
ATOM 3046 C CA . ALA A 1 419 ? 0.789 9.496 -3.387 1.00 95.81 419 ALA A CA 1
ATOM 3047 C C . ALA A 1 419 ? 1.208 8.175 -2.724 1.00 95.81 419 ALA A C 1
ATOM 3049 O O . ALA A 1 419 ? 0.756 7.850 -1.629 1.00 95.81 419 ALA A O 1
ATOM 3050 N N . THR A 1 420 ? 2.011 7.361 -3.409 1.00 95.06 420 THR A N 1
ATOM 3051 C CA . THR A 1 420 ? 2.349 5.987 -2.983 1.00 95.06 420 THR A CA 1
ATOM 3052 C C . THR A 1 420 ? 3.663 5.878 -2.217 1.00 95.06 420 THR A C 1
ATOM 3054 O O . THR A 1 420 ? 3.989 4.807 -1.699 1.00 95.06 420 THR A O 1
ATOM 3057 N N . ALA A 1 421 ? 4.415 6.969 -2.119 1.00 88.69 421 ALA A N 1
ATOM 3058 C CA . ALA A 1 421 ? 5.544 7.089 -1.214 1.00 88.69 421 ALA A CA 1
ATOM 3059 C C . ALA A 1 421 ? 5.765 8.561 -0.865 1.00 88.69 421 ALA A C 1
ATOM 3061 O O . ALA A 1 421 ? 5.848 9.412 -1.746 1.00 88.69 421 ALA A O 1
ATOM 3062 N N . TRP A 1 422 ? 5.844 8.850 0.425 1.00 85.88 422 TRP A N 1
ATOM 3063 C CA . TRP A 1 422 ? 6.147 10.175 0.946 1.00 85.88 422 TRP A CA 1
ATOM 3064 C C . TRP A 1 422 ? 6.780 10.034 2.320 1.00 85.88 422 TRP A C 1
ATOM 3066 O O . TRP A 1 422 ? 6.339 9.207 3.121 1.00 85.88 422 TRP A O 1
ATOM 3076 N N . ASP A 1 423 ? 7.780 10.845 2.605 1.00 75.56 423 ASP A N 1
ATOM 3077 C CA . ASP A 1 423 ? 8.304 11.041 3.942 1.00 75.56 423 ASP A CA 1
ATOM 3078 C C . ASP A 1 423 ? 8.617 12.520 4.168 1.00 75.56 423 ASP A C 1
ATOM 3080 O O . ASP A 1 423 ? 8.564 13.357 3.263 1.00 75.56 423 ASP A O 1
ATOM 3084 N N . GLU A 1 424 ? 8.900 12.828 5.423 1.00 68.94 424 GLU A N 1
ATOM 3085 C CA . GLU A 1 424 ? 9.362 14.129 5.860 1.00 68.94 424 GLU A CA 1
ATOM 3086 C C . GLU A 1 424 ? 10.489 13.928 6.870 1.00 68.94 424 GLU A C 1
ATOM 3088 O O . GLU A 1 424 ? 10.405 13.090 7.779 1.00 68.94 424 GLU A O 1
ATOM 3093 N N . ASP A 1 425 ? 11.551 14.711 6.699 1.00 59.38 425 ASP A N 1
ATOM 3094 C CA . ASP A 1 425 ? 12.602 14.878 7.694 1.00 59.38 425 ASP A CA 1
ATOM 3095 C C . ASP A 1 425 ? 12.067 15.764 8.828 1.00 59.38 425 ASP A C 1
ATOM 3097 O O . ASP A 1 425 ? 12.187 16.984 8.770 1.00 59.38 425 ASP A O 1
ATOM 3101 N N . PHE A 1 426 ? 11.486 15.159 9.870 1.00 57.62 426 PHE A N 1
ATOM 3102 C CA . PHE A 1 426 ? 11.026 15.893 11.055 1.00 57.62 426 PHE A CA 1
ATOM 3103 C C . PHE A 1 426 ? 12.207 16.435 11.866 1.00 57.62 426 PHE A C 1
ATOM 3105 O O . PHE A 1 426 ? 12.654 15.814 12.841 1.00 57.62 426 PHE A O 1
ATOM 3112 N N . GLU A 1 427 ? 12.712 17.614 11.504 1.00 53.88 427 GLU A N 1
ATOM 3113 C CA . GLU A 1 427 ? 13.678 18.336 12.332 1.00 53.88 427 GLU A CA 1
ATOM 3114 C C . GLU A 1 427 ? 12.984 18.854 13.602 1.00 53.88 427 GLU A C 1
ATOM 3116 O O . GLU A 1 427 ? 12.333 19.889 13.654 1.00 53.88 427 GLU A O 1
ATOM 3121 N N . CYS A 1 428 ? 13.101 18.083 14.673 1.00 56.31 428 CYS A N 1
ATOM 3122 C CA . CYS A 1 428 ? 12.397 18.307 15.929 1.00 56.31 428 CYS A CA 1
ATOM 3123 C C . CYS A 1 428 ? 13.217 19.238 16.863 1.00 56.31 428 CYS A C 1
ATOM 3125 O O . CYS A 1 428 ? 14.403 18.953 17.067 1.00 56.31 428 CYS A O 1
ATOM 3127 N N . PRO A 1 429 ? 12.658 20.305 17.495 1.00 52.31 429 PRO A N 1
ATOM 3128 C CA . PRO A 1 429 ? 11.269 20.795 17.485 1.00 52.31 429 PRO A CA 1
ATOM 3129 C C . PRO A 1 429 ? 10.981 21.941 16.486 1.00 52.31 429 PRO A C 1
ATOM 3131 O O . PRO A 1 429 ? 9.897 22.519 16.539 1.00 52.31 429 PRO A O 1
ATOM 3134 N N . ASP A 1 430 ? 11.943 22.305 15.638 1.00 59.12 430 ASP A N 1
ATOM 3135 C CA . ASP A 1 430 ? 11.935 23.529 14.829 1.00 59.12 430 ASP A CA 1
ATOM 3136 C C . ASP A 1 430 ? 11.963 23.209 13.326 1.00 59.12 430 ASP A C 1
ATOM 3138 O O . ASP A 1 430 ? 12.795 23.760 12.603 1.00 59.12 430 ASP A O 1
ATOM 3142 N N . ASP A 1 431 ? 11.076 22.329 12.851 1.00 71.19 431 ASP A N 1
ATOM 3143 C CA . ASP A 1 431 ? 10.987 22.045 11.419 1.00 71.19 431 ASP A CA 1
ATOM 3144 C C . ASP A 1 431 ? 10.565 23.335 10.696 1.00 71.19 431 ASP A C 1
ATOM 3146 O O . ASP A 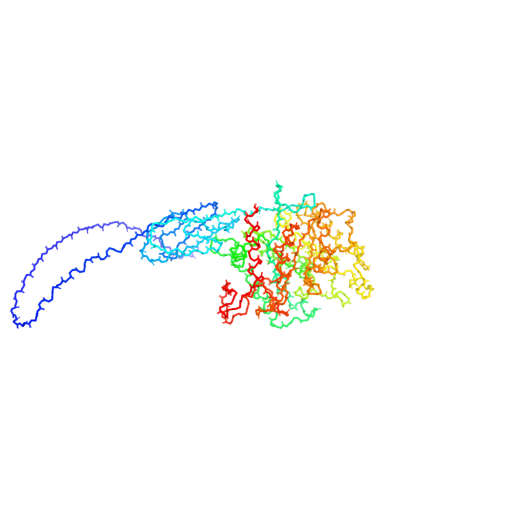1 431 ? 9.441 23.824 10.894 1.00 71.19 431 ASP A O 1
ATOM 3150 N N . PRO A 1 432 ? 11.444 23.934 9.871 1.00 72.62 432 PRO A N 1
ATOM 3151 C CA . PRO A 1 432 ? 11.134 25.187 9.199 1.00 72.62 432 PRO A CA 1
ATOM 3152 C C . PRO A 1 432 ? 10.014 25.043 8.157 1.00 72.62 432 PRO A C 1
ATOM 3154 O O . PRO A 1 432 ? 9.500 26.061 7.688 1.00 72.62 432 PRO A O 1
ATOM 3157 N N . ASN A 1 433 ? 9.642 23.815 7.787 1.00 79.38 433 ASN A N 1
ATOM 3158 C CA . ASN A 1 433 ? 8.666 23.507 6.752 1.00 79.38 433 ASN A CA 1
ATOM 3159 C C . ASN A 1 433 ? 7.335 22.976 7.298 1.00 79.38 433 ASN A C 1
ATOM 3161 O O . ASN A 1 433 ? 6.455 22.705 6.485 1.00 79.38 433 ASN A O 1
ATOM 3165 N N . GLN A 1 434 ? 7.131 22.925 8.621 1.00 80.31 434 GLN A N 1
ATOM 3166 C CA . GLN A 1 434 ? 5.900 22.391 9.225 1.00 80.31 434 GLN A CA 1
ATOM 3167 C C . GLN A 1 434 ? 4.619 22.980 8.606 1.00 80.31 434 GLN A C 1
ATOM 3169 O O . GLN A 1 434 ? 3.687 22.250 8.310 1.00 80.31 434 GLN A O 1
ATOM 3174 N N . THR A 1 435 ? 4.570 24.286 8.319 1.00 85.00 435 THR A N 1
ATOM 3175 C CA . THR A 1 435 ? 3.397 24.896 7.661 1.00 85.00 435 THR A CA 1
ATOM 3176 C C . THR A 1 435 ? 3.104 24.293 6.280 1.00 85.00 435 THR A C 1
ATOM 3178 O O . THR A 1 435 ? 1.950 24.168 5.887 1.00 85.00 435 THR A O 1
ATOM 3181 N N . ILE A 1 436 ? 4.144 23.935 5.522 1.00 88.00 436 ILE A N 1
ATOM 3182 C CA . ILE A 1 436 ? 4.008 23.326 4.191 1.00 88.00 436 ILE A CA 1
ATOM 3183 C C . ILE A 1 436 ? 3.522 21.882 4.328 1.00 88.00 436 ILE A C 1
ATOM 3185 O O . ILE A 1 436 ? 2.713 21.439 3.516 1.00 88.00 436 ILE A O 1
ATOM 3189 N N . THR A 1 437 ? 3.972 21.175 5.360 1.00 84.31 437 THR A N 1
ATOM 3190 C CA . THR A 1 437 ? 3.484 19.840 5.723 1.00 84.31 437 THR A CA 1
ATOM 3191 C C . THR A 1 437 ? 2.016 19.866 6.119 1.00 84.31 437 THR A C 1
ATOM 3193 O O . THR A 1 437 ? 1.230 19.097 5.563 1.00 84.31 437 THR A O 1
ATOM 3196 N N . ASP A 1 438 ? 1.626 20.786 7.007 1.00 85.69 438 ASP A N 1
ATOM 3197 C CA . ASP A 1 438 ? 0.233 20.992 7.406 1.00 85.69 438 ASP A CA 1
ATOM 3198 C C . ASP A 1 438 ? -0.634 21.233 6.167 1.00 85.69 438 ASP A C 1
ATOM 3200 O O . ASP A 1 438 ? -1.670 20.590 5.989 1.00 85.69 438 ASP A O 1
ATOM 3204 N N . GLU A 1 439 ? -0.187 22.125 5.278 1.00 90.88 439 GLU A N 1
ATOM 3205 C CA . GLU A 1 439 ? -0.900 22.430 4.040 1.00 90.88 439 GLU A CA 1
ATOM 3206 C C . GLU A 1 439 ? -1.002 21.202 3.130 1.00 90.88 439 GLU A C 1
ATOM 3208 O O . GLU A 1 439 ? -2.077 20.912 2.604 1.00 90.88 439 GLU A O 1
ATOM 3213 N N . PHE A 1 440 ? 0.077 20.436 2.968 1.00 90.81 440 PHE A N 1
ATOM 3214 C CA . PHE A 1 440 ? 0.067 19.246 2.124 1.00 90.81 440 PHE A CA 1
ATOM 3215 C C . PHE A 1 440 ? -0.898 18.176 2.656 1.00 90.81 440 PHE A C 1
ATOM 3217 O O . PHE A 1 440 ? -1.779 17.708 1.926 1.00 90.81 440 PHE A O 1
ATOM 3224 N N . LEU A 1 441 ? -0.765 17.815 3.936 1.00 87.50 441 LEU A N 1
ATOM 3225 C CA . LEU A 1 441 ? -1.504 16.715 4.555 1.00 87.50 441 LEU A CA 1
ATOM 3226 C C . LEU A 1 441 ? -2.961 17.073 4.862 1.00 87.50 441 LEU A C 1
ATOM 3228 O O . LEU A 1 441 ? -3.854 16.265 4.614 1.00 87.50 441 LEU A O 1
ATOM 3232 N N . GLN A 1 442 ? -3.218 18.263 5.409 1.00 87.00 442 GLN A N 1
ATOM 3233 C CA . GLN A 1 442 ? -4.539 18.628 5.935 1.00 87.00 442 GLN A CA 1
ATOM 3234 C C . GLN A 1 442 ? -5.399 19.404 4.934 1.00 87.00 442 GLN A C 1
ATOM 3236 O O . GLN A 1 442 ? -6.627 19.404 5.066 1.00 87.00 442 GLN A O 1
ATOM 3241 N N . THR A 1 443 ? -4.793 20.044 3.929 1.00 91.19 443 THR A N 1
ATOM 3242 C CA . THR A 1 443 ? -5.524 20.865 2.953 1.00 91.19 443 THR A CA 1
ATOM 3243 C C . THR A 1 443 ? -5.463 20.272 1.551 1.00 91.19 443 THR A C 1
ATOM 3245 O O . THR A 1 443 ? -6.507 19.957 0.974 1.00 91.19 443 THR A O 1
ATOM 3248 N N . TYR A 1 444 ? -4.262 20.108 0.997 1.00 94.38 444 TYR A N 1
ATOM 3249 C CA . TYR A 1 444 ? -4.071 19.792 -0.413 1.00 94.38 444 TYR A CA 1
ATOM 3250 C C . TYR A 1 444 ? -4.572 18.383 -0.759 1.00 94.38 444 TYR A C 1
ATOM 3252 O O . TYR A 1 444 ? -5.450 18.234 -1.612 1.00 94.38 444 TYR A O 1
ATOM 3260 N N . LEU A 1 445 ? -4.097 17.343 -0.061 1.00 92.81 445 LEU A N 1
ATOM 3261 C CA . LEU A 1 445 ? -4.523 15.962 -0.331 1.00 92.81 445 LEU A CA 1
ATOM 3262 C C . LEU A 1 445 ? -6.050 15.770 -0.195 1.00 92.81 445 LEU A C 1
ATOM 3264 O O . LEU A 1 445 ? -6.655 15.226 -1.127 1.00 92.81 445 LEU A O 1
ATOM 3268 N N . PRO A 1 446 ? -6.725 16.265 0.871 1.00 90.06 446 PRO A N 1
ATOM 3269 C CA . PRO A 1 446 ? -8.183 16.188 0.970 1.00 90.06 446 PRO A CA 1
ATOM 3270 C C . PRO A 1 446 ? -8.936 16.921 -0.146 1.00 90.06 446 PRO A C 1
ATOM 3272 O O . PRO A 1 446 ? -9.957 16.416 -0.618 1.00 90.06 446 PRO A O 1
ATOM 3275 N N . GLN A 1 447 ? -8.457 18.088 -0.600 1.00 91.94 447 GLN A N 1
ATOM 3276 C CA . GLN A 1 447 ? -9.097 18.828 -1.698 1.00 91.94 447 GLN A CA 1
ATOM 3277 C C . GLN A 1 447 ? -9.049 18.065 -3.027 1.00 91.94 447 GLN A C 1
ATOM 3279 O O . GLN A 1 447 ? -10.001 18.142 -3.805 1.00 91.94 447 GLN A O 1
ATOM 3284 N N . HIS A 1 448 ? -7.990 17.287 -3.244 1.00 90.62 448 HIS A N 1
ATOM 3285 C CA . HIS A 1 448 ? -7.812 16.440 -4.421 1.00 90.62 448 HIS A CA 1
ATOM 3286 C C . HIS A 1 448 ? -8.330 15.003 -4.233 1.00 90.62 448 HIS A C 1
ATOM 3288 O O . HIS A 1 448 ? -8.212 14.179 -5.134 1.00 90.62 448 HIS A O 1
ATOM 3294 N N . SER A 1 449 ? -8.916 14.666 -3.073 1.00 84.81 449 SER A N 1
ATOM 3295 C CA . SER A 1 449 ? -9.311 13.282 -2.736 1.00 84.81 449 SER A CA 1
ATOM 3296 C C . SER A 1 449 ? -8.181 12.261 -2.964 1.00 84.81 449 SER A C 1
ATOM 3298 O O . SER A 1 449 ? -8.438 11.111 -3.331 1.00 84.81 449 SER A O 1
ATOM 3300 N N . MET A 1 450 ? -6.932 12.695 -2.784 1.00 92.06 450 MET A N 1
ATOM 3301 C CA . MET A 1 450 ? -5.745 11.885 -3.026 1.00 92.06 450 MET A CA 1
ATOM 3302 C C . MET A 1 450 ? -5.350 11.143 -1.758 1.00 92.06 450 MET A C 1
ATOM 3304 O O . MET A 1 450 ? -5.264 11.725 -0.678 1.00 92.06 450 MET A O 1
ATOM 3308 N N . GLY A 1 451 ? -5.094 9.846 -1.913 1.00 92.62 451 GLY A N 1
ATOM 3309 C CA . GLY A 1 451 ? -4.565 9.020 -0.835 1.00 92.62 451 GLY A CA 1
ATOM 3310 C C . GLY A 1 451 ? -3.074 9.220 -0.627 1.00 92.62 451 GLY A C 1
ATOM 3311 O O . GLY A 1 451 ? -2.374 9.685 -1.530 1.00 92.62 451 GLY A O 1
ATOM 3312 N N . MET A 1 452 ? -2.609 8.813 0.550 1.00 91.94 452 MET A N 1
ATOM 3313 C CA . MET A 1 452 ? -1.216 8.883 0.956 1.00 91.94 452 MET A CA 1
ATOM 3314 C C . MET A 1 452 ? -0.743 7.564 1.557 1.00 91.94 452 MET A C 1
ATOM 3316 O O . MET A 1 452 ? -1.323 7.046 2.514 1.00 91.94 452 MET A O 1
ATOM 3320 N N . ILE A 1 453 ? 0.365 7.063 1.024 1.00 92.44 453 ILE A N 1
ATOM 3321 C CA . ILE A 1 453 ? 1.116 5.944 1.567 1.00 92.44 453 ILE A CA 1
ATOM 3322 C C . ILE A 1 453 ? 2.486 6.458 2.014 1.00 92.44 453 ILE A C 1
ATOM 3324 O O . ILE A 1 453 ? 3.356 6.760 1.196 1.00 92.44 453 ILE A O 1
ATOM 3328 N N . ALA A 1 454 ? 2.677 6.553 3.326 1.00 86.00 454 ALA A N 1
ATOM 3329 C CA . ALA A 1 454 ? 3.921 7.018 3.917 1.00 86.00 454 ALA A CA 1
ATOM 3330 C C . ALA A 1 454 ? 5.049 5.991 3.743 1.00 86.00 454 ALA A C 1
ATOM 3332 O O . ALA A 1 454 ? 4.846 4.772 3.832 1.00 86.00 454 ALA A O 1
ATOM 3333 N N . TYR A 1 455 ? 6.256 6.481 3.480 1.00 79.62 455 TYR A N 1
ATOM 3334 C CA . TYR A 1 455 ? 7.412 5.647 3.217 1.00 79.62 455 TYR A CA 1
ATOM 3335 C C . TYR A 1 455 ? 8.009 5.054 4.506 1.00 79.62 455 TYR A C 1
ATOM 3337 O O . TYR A 1 455 ? 8.153 5.714 5.530 1.00 79.62 455 TYR A O 1
ATOM 3345 N N . ALA A 1 456 ? 8.271 3.751 4.362 1.00 64.31 456 ALA A N 1
ATOM 3346 C CA . ALA A 1 456 ? 8.871 2.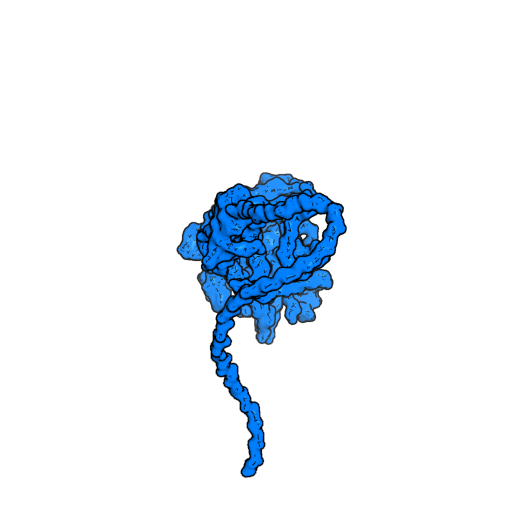707 5.193 1.00 64.31 456 ALA A CA 1
ATOM 3347 C C . ALA A 1 456 ? 8.511 2.594 6.690 1.00 64.31 456 ALA A C 1
ATOM 3349 O O . ALA A 1 456 ? 9.296 2.931 7.570 1.00 64.31 456 ALA A O 1
ATOM 3350 N N . TRP A 1 457 ? 7.391 1.917 6.972 1.00 69.62 457 TRP A N 1
ATOM 3351 C CA . TRP A 1 457 ? 6.982 1.468 8.318 1.00 69.62 457 TRP A CA 1
ATOM 3352 C C . TRP A 1 457 ? 8.032 0.615 9.062 1.00 69.62 457 TRP A C 1
ATOM 3354 O O . TRP A 1 457 ? 8.126 0.623 10.293 1.00 69.62 457 TRP A O 1
ATOM 3364 N N . ASP A 1 458 ? 8.787 -0.176 8.306 1.00 67.12 458 ASP A N 1
ATOM 3365 C CA . ASP A 1 458 ? 9.707 -1.219 8.768 1.00 67.12 458 ASP A CA 1
ATOM 3366 C C . ASP A 1 458 ? 11.107 -1.095 8.132 1.00 67.12 458 ASP A C 1
ATOM 3368 O O . ASP A 1 458 ? 11.907 -2.027 8.196 1.00 67.12 458 ASP A O 1
ATOM 3372 N N . GLY A 1 459 ? 11.402 0.025 7.462 1.00 57.12 459 GLY A N 1
ATOM 3373 C CA . GLY A 1 459 ? 12.640 0.200 6.707 1.00 57.12 459 GLY A CA 1
ATOM 3374 C C . GLY A 1 459 ? 13.817 0.723 7.540 1.00 57.12 459 GLY A C 1
ATOM 3375 O O . GLY A 1 459 ? 13.629 1.472 8.496 1.00 57.12 459 GLY A O 1
ATOM 3376 N N . PRO A 1 460 ? 15.058 0.369 7.164 1.00 50.56 460 PRO A N 1
ATOM 3377 C CA . PRO A 1 460 ? 16.266 0.864 7.815 1.00 50.56 460 PRO A CA 1
ATOM 3378 C C . PRO A 1 460 ? 16.539 2.364 7.594 1.00 50.56 460 PRO A C 1
ATOM 3380 O O . PRO A 1 460 ? 16.250 2.919 6.534 1.00 50.56 460 PRO A O 1
ATOM 3383 N N . TYR A 1 461 ? 17.190 2.991 8.583 1.00 50.62 461 TYR A N 1
ATOM 3384 C CA . TYR A 1 461 ? 17.630 4.393 8.584 1.00 50.62 461 TYR A CA 1
ATOM 3385 C C . TYR A 1 461 ? 18.639 4.697 7.464 1.00 50.62 461 TYR A C 1
ATOM 3387 O O . TYR A 1 461 ? 19.768 4.200 7.483 1.00 50.62 461 TYR A O 1
ATOM 3395 N N . PHE A 1 462 ? 18.259 5.587 6.547 1.00 44.59 462 PHE A N 1
ATOM 3396 C CA . PHE A 1 462 ? 19.180 6.339 5.699 1.00 44.59 462 PHE A CA 1
ATOM 3397 C C . PHE A 1 462 ? 18.634 7.757 5.502 1.00 44.59 462 PHE A C 1
ATOM 3399 O O . PHE A 1 462 ? 17.936 8.006 4.531 1.00 44.59 462 PHE A O 1
ATOM 3406 N N . GLY A 1 463 ? 18.963 8.695 6.395 1.00 42.94 463 GLY A N 1
ATOM 3407 C CA . GLY A 1 463 ? 18.942 10.111 6.003 1.00 42.94 463 GLY A CA 1
ATOM 3408 C C . GLY A 1 463 ? 18.254 11.120 6.912 1.00 42.94 463 GLY A C 1
ATOM 3409 O O . GLY A 1 463 ? 18.698 12.255 6.860 1.00 42.94 463 GLY A O 1
ATOM 3410 N N . GLY A 1 464 ? 17.313 10.757 7.790 1.00 40.34 464 GLY A N 1
ATOM 3411 C CA . GLY A 1 464 ? 16.753 11.739 8.740 1.00 40.34 464 GLY A CA 1
ATOM 3412 C C . GLY A 1 464 ? 15.243 11.719 8.963 1.00 40.34 464 GLY A C 1
ATOM 3413 O O . GLY A 1 464 ? 14.811 12.226 9.993 1.00 40.34 464 GLY A O 1
ATOM 3414 N N . GLY A 1 465 ? 14.459 11.080 8.098 1.00 39.81 465 GLY A N 1
ATOM 3415 C CA . GLY A 1 465 ? 13.006 11.206 8.152 1.00 39.81 465 GLY A CA 1
ATOM 3416 C C . GLY A 1 465 ? 12.329 9.866 8.321 1.00 39.81 465 GLY A C 1
ATOM 3417 O O . GLY A 1 465 ? 12.475 9.005 7.467 1.00 39.81 465 GLY A O 1
ATOM 3418 N N . TYR A 1 466 ? 11.592 9.691 9.419 1.00 51.44 466 TYR A N 1
ATOM 3419 C CA . TYR A 1 466 ? 10.404 8.841 9.435 1.00 51.44 466 TYR A CA 1
ATOM 3420 C C . TYR A 1 466 ? 9.411 9.337 10.480 1.00 51.44 466 TYR A C 1
ATOM 3422 O O . TYR A 1 466 ? 9.772 9.717 11.594 1.00 51.44 466 TYR A O 1
ATOM 3430 N N . LEU A 1 467 ? 8.138 9.207 10.115 1.00 47.16 467 LEU A N 1
ATOM 3431 C CA . LEU A 1 467 ? 6.969 9.381 10.975 1.00 47.16 467 LEU A CA 1
ATOM 3432 C C . LEU A 1 467 ? 6.885 8.305 12.078 1.00 47.16 467 LEU A C 1
ATOM 3434 O O . LEU A 1 467 ? 6.196 8.503 13.074 1.00 47.16 467 LEU A O 1
ATOM 3438 N N . VAL A 1 468 ? 7.526 7.139 11.886 1.00 48.38 468 VAL A N 1
ATOM 3439 C CA . VAL A 1 468 ? 7.365 5.953 12.748 1.00 48.38 468 VAL A CA 1
ATOM 3440 C C . VAL A 1 468 ? 8.709 5.259 12.981 1.00 48.38 468 VAL A C 1
ATOM 3442 O O . VAL A 1 468 ? 9.127 4.387 12.225 1.00 48.38 468 VAL A O 1
ATOM 3445 N N . ASN A 1 469 ? 9.406 5.619 14.059 1.00 41.53 469 ASN A N 1
ATOM 3446 C CA . ASN A 1 469 ? 10.599 4.893 14.495 1.00 41.53 469 ASN A CA 1
ATOM 3447 C C . ASN A 1 469 ? 10.186 3.612 15.243 1.00 41.53 469 ASN A C 1
ATOM 3449 O O . ASN A 1 469 ? 9.985 3.631 16.455 1.00 41.53 469 ASN A O 1
ATOM 3453 N N . SER A 1 470 ? 10.040 2.492 14.532 1.00 41.66 470 SER A N 1
ATOM 3454 C CA . SER A 1 470 ? 9.775 1.187 15.161 1.00 41.66 470 SER A CA 1
ATOM 3455 C C . SER A 1 470 ? 11.052 0.428 15.571 1.00 41.66 470 SER A C 1
ATOM 3457 O O . SER A 1 470 ? 10.956 -0.621 16.216 1.00 41.66 470 SER A O 1
ATOM 3459 N N . TYR A 1 471 ? 12.247 0.952 15.254 1.00 37.06 471 TYR A N 1
ATOM 3460 C CA . TYR A 1 471 ? 13.489 0.168 15.299 1.00 37.06 471 TYR A CA 1
ATOM 3461 C C . TYR A 1 471 ? 14.589 0.647 16.254 1.00 37.06 471 TYR A C 1
ATOM 3463 O O . TYR A 1 471 ? 15.414 -0.185 16.636 1.00 37.06 471 TYR A O 1
ATOM 3471 N N . ASP A 1 472 ? 14.614 1.905 16.708 1.00 34.34 472 ASP A N 1
ATOM 3472 C CA . ASP A 1 472 ? 15.724 2.399 17.542 1.00 34.34 472 ASP A CA 1
ATOM 3473 C C . ASP A 1 472 ? 15.390 2.502 19.041 1.00 34.34 472 ASP A C 1
ATOM 3475 O O . ASP A 1 472 ? 15.383 3.576 19.643 1.00 34.34 472 ASP A O 1
ATOM 3479 N N . TYR A 1 473 ? 15.140 1.351 19.678 1.00 31.98 473 TYR A N 1
ATOM 3480 C CA . TYR A 1 473 ? 15.255 1.244 21.135 1.00 31.98 473 TYR A CA 1
ATOM 3481 C C . TYR A 1 473 ? 16.003 -0.026 21.551 1.00 31.98 473 TYR A C 1
ATOM 3483 O O . TYR A 1 473 ? 15.618 -1.156 21.228 1.00 31.98 473 TYR A O 1
ATOM 3491 N N . THR A 1 474 ? 17.079 0.159 22.321 1.00 28.05 474 THR A N 1
ATOM 3492 C CA . THR A 1 474 ? 17.862 -0.925 22.927 1.00 28.05 474 THR A CA 1
ATOM 3493 C C . THR A 1 474 ? 17.002 -1.682 23.943 1.00 28.05 474 THR A C 1
ATOM 3495 O O . THR A 1 474 ? 16.899 -1.320 25.110 1.00 28.05 474 THR A O 1
ATOM 3498 N N . GLY A 1 475 ? 16.345 -2.747 23.480 1.00 34.69 475 GLY A N 1
ATOM 3499 C CA . GLY A 1 475 ? 15.429 -3.552 24.291 1.00 34.69 475 GLY A CA 1
ATOM 3500 C C . GLY A 1 475 ? 14.209 -4.100 23.551 1.00 34.69 475 GLY A C 1
ATOM 3501 O O . GLY A 1 475 ? 13.422 -4.814 24.176 1.00 34.69 475 GLY A O 1
ATOM 3502 N N . ASN A 1 476 ? 14.041 -3.811 22.252 1.00 36.56 476 ASN A N 1
ATOM 3503 C CA . ASN A 1 476 ? 12.906 -4.321 21.486 1.00 36.56 476 ASN A CA 1
ATOM 3504 C C . ASN A 1 476 ? 12.969 -5.856 21.343 1.00 36.56 476 ASN A C 1
ATOM 3506 O O . ASN A 1 476 ? 13.689 -6.424 20.524 1.00 36.56 476 ASN A O 1
ATOM 3510 N N . THR A 1 477 ? 12.214 -6.529 22.206 1.00 31.70 477 THR A N 1
ATOM 3511 C CA . THR A 1 477 ? 11.922 -7.958 22.150 1.00 31.70 477 THR A CA 1
ATOM 3512 C C . THR A 1 477 ? 10.522 -8.110 21.577 1.00 31.70 477 THR A C 1
ATOM 3514 O O . THR A 1 477 ? 9.557 -8.162 22.328 1.00 31.70 477 THR A O 1
ATOM 3517 N N . ALA A 1 478 ? 10.410 -8.144 20.247 1.00 33.47 478 ALA A N 1
ATOM 3518 C CA . ALA A 1 478 ? 9.213 -8.581 19.515 1.00 33.47 478 ALA A CA 1
ATOM 3519 C C . ALA A 1 478 ? 7.868 -7.947 19.940 1.00 33.47 478 ALA A C 1
ATOM 3521 O O . ALA A 1 478 ? 6.809 -8.523 19.698 1.00 33.47 478 ALA A O 1
ATOM 3522 N N . ASN A 1 479 ? 7.893 -6.760 20.541 1.00 34.41 479 ASN A N 1
ATOM 3523 C CA . ASN A 1 479 ? 6.703 -5.991 20.842 1.00 34.41 479 ASN A CA 1
ATOM 3524 C C . ASN A 1 479 ? 6.864 -4.686 20.084 1.00 34.41 479 ASN A C 1
ATOM 3526 O O . ASN A 1 479 ? 7.740 -3.892 20.417 1.00 34.41 479 ASN A O 1
ATOM 3530 N N . TYR A 1 480 ? 6.011 -4.474 19.086 1.00 43.34 480 TYR A N 1
ATOM 3531 C CA . TYR A 1 480 ? 5.720 -3.164 18.514 1.00 43.34 480 TYR A CA 1
ATOM 3532 C C . TYR A 1 480 ? 5.144 -2.267 19.618 1.00 43.34 480 TYR A C 1
ATOM 3534 O O . TYR A 1 480 ? 3.954 -1.973 19.656 1.00 43.34 480 TYR A O 1
ATOM 3542 N N . GLN A 1 481 ? 5.962 -1.921 20.611 1.00 34.31 481 GLN A N 1
ATOM 3543 C CA . GLN A 1 481 ? 5.626 -0.889 21.560 1.00 34.31 481 GLN A CA 1
ATOM 3544 C C . GLN A 1 481 ? 5.794 0.402 20.792 1.00 34.31 481 GLN A C 1
ATOM 3546 O O . GLN A 1 481 ? 6.913 0.834 20.526 1.00 34.31 481 GLN A O 1
ATOM 3551 N N . LEU A 1 482 ? 4.644 0.953 20.409 1.00 41.91 482 LEU A N 1
ATOM 3552 C CA . LEU A 1 482 ? 4.464 2.370 20.172 1.00 41.91 482 LEU A CA 1
ATOM 3553 C C . LEU A 1 482 ? 5.312 3.113 21.200 1.00 41.91 482 LEU A C 1
ATOM 3555 O O . LEU A 1 482 ? 4.989 3.151 22.391 1.00 41.91 482 LEU A O 1
ATOM 3559 N N . VAL A 1 483 ? 6.423 3.671 20.741 1.00 37.72 483 VAL A N 1
ATOM 3560 C CA . VAL A 1 483 ? 6.939 4.847 21.406 1.00 37.72 483 VAL A CA 1
ATOM 3561 C C . VAL A 1 483 ? 5.856 5.879 21.096 1.00 37.72 483 VAL A C 1
ATOM 3563 O O . VAL A 1 483 ? 5.575 6.153 19.930 1.00 37.72 483 VAL A O 1
ATOM 3566 N N . ASP A 1 484 ? 5.191 6.394 22.134 1.00 38.38 484 ASP A N 1
ATOM 3567 C CA . ASP A 1 484 ? 4.688 7.774 22.101 1.00 38.38 484 ASP A CA 1
ATOM 3568 C C . ASP A 1 484 ? 5.710 8.597 21.300 1.00 38.38 484 ASP A C 1
ATOM 3570 O O . ASP A 1 484 ? 6.898 8.342 21.520 1.00 38.38 484 ASP A O 1
ATOM 3574 N N . PRO A 1 485 ? 5.354 9.482 20.353 1.00 40.72 485 PRO A N 1
ATOM 3575 C CA . PRO A 1 485 ? 6.321 10.424 19.806 1.00 40.72 485 PRO A CA 1
ATOM 3576 C C . PRO A 1 485 ? 6.909 11.261 20.955 1.00 40.72 485 PRO A C 1
ATOM 3578 O O . PRO A 1 485 ? 6.458 12.351 21.275 1.00 40.72 485 PRO A O 1
ATOM 3581 N N . ASP A 1 486 ? 7.929 10.667 21.559 1.00 38.84 486 ASP A N 1
ATOM 3582 C CA . ASP A 1 486 ? 8.864 11.090 22.565 1.00 38.84 486 ASP A CA 1
ATOM 3583 C C . ASP A 1 486 ? 8.394 11.427 24.014 1.00 38.84 486 ASP A C 1
ATOM 3585 O O . ASP A 1 486 ? 7.844 12.498 24.275 1.00 38.84 486 ASP A O 1
ATOM 3589 N N . PRO A 1 487 ? 8.787 10.626 25.035 1.00 40.81 487 PRO A N 1
ATOM 3590 C CA . PRO A 1 487 ? 8.766 11.038 26.448 1.00 40.81 487 PRO A CA 1
ATOM 3591 C C . PRO A 1 487 ? 9.837 12.092 26.826 1.00 40.81 487 PRO A C 1
ATOM 3593 O O . PRO A 1 487 ? 9.870 12.544 27.973 1.00 40.81 487 PRO A O 1
ATOM 3596 N N . SER A 1 488 ? 10.720 12.484 25.900 1.00 44.22 488 SER A N 1
ATOM 3597 C CA . SER A 1 488 ? 11.702 13.574 26.029 1.00 44.22 488 SER A CA 1
ATOM 3598 C C . SER A 1 488 ? 11.146 14.961 25.661 1.00 44.22 488 SER A C 1
ATOM 3600 O O . SER A 1 488 ? 11.816 15.972 25.889 1.00 44.22 488 SER A O 1
ATOM 3602 N N . GLY A 1 489 ? 9.869 15.037 25.253 1.00 44.91 489 GLY A N 1
ATOM 3603 C CA . GLY A 1 489 ? 9.139 16.292 25.087 1.00 44.91 489 GLY A CA 1
ATOM 3604 C C . GLY A 1 489 ? 9.216 16.906 23.689 1.00 44.91 489 GLY A C 1
ATOM 3605 O O . GLY A 1 489 ? 8.848 18.075 23.563 1.00 44.91 489 GLY A O 1
ATOM 3606 N N . CYS A 1 490 ? 9.659 16.170 22.658 1.00 48.84 490 CYS A N 1
ATOM 3607 C CA . CYS A 1 490 ? 9.566 16.644 21.279 1.00 48.84 490 CYS A CA 1
ATOM 3608 C C . CYS A 1 490 ? 8.212 16.312 20.631 1.00 48.84 490 CYS A C 1
ATOM 3610 O O . CYS A 1 490 ? 7.885 15.143 20.430 1.00 48.84 490 CYS A O 1
ATOM 3612 N N . PRO A 1 491 ? 7.412 17.311 20.230 1.00 51.09 491 PRO A N 1
ATOM 3613 C CA . PRO A 1 491 ? 6.183 17.052 19.510 1.00 51.09 491 PRO A CA 1
ATOM 3614 C C . PRO A 1 491 ? 6.497 16.678 18.046 1.00 51.09 491 PRO A C 1
ATOM 3616 O O . PRO A 1 491 ? 6.541 17.560 17.206 1.00 51.09 491 PRO A O 1
ATOM 3619 N N . GLN A 1 492 ? 6.589 15.387 17.696 1.00 56.81 492 GLN A N 1
ATOM 3620 C CA . GLN A 1 492 ? 6.564 14.952 16.279 1.00 56.81 492 GLN A CA 1
ATOM 3621 C C . GLN A 1 492 ? 5.195 15.242 15.624 1.00 56.81 492 GLN A C 1
ATOM 3623 O O . GLN A 1 492 ? 4.278 14.421 15.692 1.00 56.81 492 GLN A O 1
ATOM 3628 N N . ASN A 1 493 ? 5.012 16.450 15.084 1.00 63.88 493 ASN A N 1
ATOM 3629 C CA . ASN A 1 493 ? 3.719 16.952 14.606 1.00 63.88 493 ASN A CA 1
ATOM 3630 C C . ASN A 1 493 ? 3.214 16.214 13.360 1.00 63.88 493 ASN A C 1
ATOM 3632 O O . ASN A 1 493 ? 2.097 15.705 13.418 1.00 63.88 493 ASN A O 1
ATOM 3636 N N . GLY A 1 494 ? 4.024 16.027 12.312 1.00 67.75 494 GLY A N 1
ATOM 3637 C CA . GLY A 1 494 ? 3.535 15.386 11.080 1.00 67.75 494 GLY A CA 1
ATOM 3638 C C . GLY A 1 494 ? 3.119 13.922 11.242 1.00 67.75 494 GLY A C 1
ATOM 3639 O O . GLY A 1 494 ? 2.154 13.487 10.625 1.00 67.75 494 GLY A O 1
ATOM 3640 N N . ALA A 1 495 ? 3.741 13.160 12.151 1.00 70.69 495 ALA A N 1
ATOM 3641 C CA . ALA A 1 495 ? 3.287 11.803 12.487 1.00 70.69 495 ALA A CA 1
ATOM 3642 C C . ALA A 1 495 ? 1.879 11.808 13.100 1.00 70.69 495 ALA A C 1
ATOM 3644 O O . ALA A 1 495 ? 1.018 11.007 12.724 1.00 70.69 495 ALA A O 1
ATOM 3645 N N . ARG A 1 496 ? 1.620 12.752 14.013 1.00 71.94 496 ARG A N 1
ATOM 3646 C CA . ARG A 1 496 ? 0.290 12.944 14.601 1.00 71.94 496 ARG A CA 1
ATOM 3647 C C . ARG A 1 496 ? -0.711 13.481 13.589 1.00 71.94 496 ARG A C 1
ATOM 3649 O O . ARG A 1 496 ? -1.858 13.054 13.608 1.00 71.94 496 ARG A O 1
ATOM 3656 N N . GLU A 1 497 ? -0.304 14.393 12.719 1.00 75.44 497 GLU A N 1
ATOM 3657 C CA . GLU A 1 497 ? -1.149 14.937 11.655 1.00 75.44 497 GLU A CA 1
ATOM 3658 C C . GLU A 1 497 ? -1.524 13.876 10.633 1.00 75.44 497 GLU A C 1
ATOM 3660 O O . GLU A 1 497 ? -2.688 13.803 10.252 1.00 75.44 497 GLU A O 1
ATOM 3665 N N . LEU A 1 498 ? -0.588 13.011 10.243 1.00 80.06 498 LEU A N 1
ATOM 3666 C CA . LEU A 1 498 ? -0.865 11.893 9.352 1.00 80.06 498 LEU A CA 1
ATOM 3667 C C . LEU A 1 498 ? -1.822 10.891 10.005 1.00 80.06 498 LEU A C 1
ATOM 3669 O O . LEU A 1 498 ? -2.812 10.493 9.398 1.00 80.06 498 LEU A O 1
ATOM 3673 N N . GLN A 1 499 ? -1.587 10.530 11.269 1.00 77.81 499 GLN A N 1
ATOM 3674 C CA . GLN A 1 499 ? -2.518 9.684 12.017 1.00 77.81 499 GLN A CA 1
ATOM 3675 C C . GLN A 1 499 ? -3.905 10.340 12.123 1.00 77.81 499 GLN A C 1
ATOM 3677 O O . GLN A 1 499 ? -4.928 9.676 11.966 1.00 77.81 499 GLN A O 1
ATOM 3682 N N . GLN A 1 500 ? -3.957 11.654 12.359 1.00 77.31 500 GLN A N 1
ATOM 3683 C CA . GLN A 1 500 ? -5.198 12.421 12.435 1.00 77.31 500 GLN A CA 1
ATOM 3684 C C . GLN A 1 500 ? -5.910 12.514 11.079 1.00 77.31 500 GLN A C 1
ATOM 3686 O O . GLN A 1 500 ? -7.143 12.460 11.044 1.00 77.31 500 GLN A O 1
ATOM 3691 N N . LEU A 1 501 ? -5.156 12.610 9.981 1.00 82.75 501 LEU A N 1
ATOM 3692 C CA . LEU A 1 501 ? -5.660 12.548 8.614 1.00 82.75 501 LEU A CA 1
ATOM 3693 C C . LEU A 1 501 ? -6.347 11.200 8.389 1.00 82.75 501 LEU A C 1
ATOM 3695 O O . LEU A 1 501 ? -7.555 11.186 8.146 1.00 82.75 501 LEU A O 1
ATOM 3699 N N . PHE A 1 502 ? -5.626 10.096 8.617 1.00 85.62 502 PHE A N 1
ATOM 3700 C CA . PHE A 1 502 ? -6.139 8.730 8.451 1.00 85.62 502 PHE A CA 1
ATOM 3701 C C . PHE A 1 502 ? -7.401 8.493 9.282 1.00 85.62 502 PHE A C 1
ATOM 3703 O O . PHE A 1 502 ? -8.405 7.952 8.813 1.00 85.62 502 PHE A O 1
ATOM 3710 N N . LEU A 1 503 ? -7.399 9.000 10.513 1.00 76.44 503 LEU A N 1
ATOM 3711 C CA . LEU A 1 503 ? -8.562 9.002 11.391 1.00 76.44 503 LEU A CA 1
ATOM 3712 C C . LEU A 1 503 ? -9.769 9.735 10.802 1.00 76.44 503 LEU A C 1
ATOM 3714 O O . LEU A 1 503 ? -10.887 9.214 10.820 1.00 76.44 503 LEU A O 1
ATOM 3718 N N . THR A 1 504 ? -9.569 10.965 10.328 1.00 76.56 504 THR A N 1
ATOM 3719 C CA . THR A 1 504 ? -10.668 11.804 9.831 1.00 76.56 504 THR A CA 1
ATOM 3720 C C . THR A 1 504 ? -11.282 11.260 8.552 1.00 76.56 504 THR A C 1
ATOM 3722 O O . THR A 1 504 ? -12.508 11.266 8.425 1.00 76.56 504 THR A O 1
ATOM 3725 N N . GLN A 1 505 ? -10.465 10.747 7.633 1.00 74.56 505 GLN A N 1
ATOM 3726 C CA . GLN A 1 505 ? -10.962 10.195 6.380 1.00 74.56 505 GLN A CA 1
ATOM 3727 C C . GLN A 1 505 ? -11.631 8.839 6.590 1.00 74.56 505 GLN A C 1
ATOM 3729 O O . GLN A 1 505 ? -12.710 8.610 6.047 1.00 74.56 505 GLN A O 1
ATOM 3734 N N . SER A 1 506 ? -11.078 7.985 7.454 1.00 66.69 506 SER A N 1
ATOM 3735 C CA . SER A 1 506 ? -11.705 6.711 7.823 1.00 66.69 506 SER A CA 1
ATOM 3736 C C . SER A 1 506 ? -13.088 6.877 8.465 1.00 66.69 506 SER A C 1
ATOM 3738 O O . SER A 1 506 ? -13.932 5.996 8.338 1.00 66.69 506 SER A O 1
ATOM 3740 N N . ALA A 1 507 ? -13.350 7.995 9.151 1.00 60.47 507 ALA A N 1
ATOM 3741 C CA . ALA A 1 507 ? -14.676 8.309 9.692 1.00 60.47 507 ALA A CA 1
ATOM 3742 C C . ALA A 1 507 ? -15.663 8.857 8.639 1.00 60.47 507 ALA A C 1
ATOM 3744 O O . ALA A 1 507 ? -16.870 8.888 8.894 1.00 60.47 507 ALA A O 1
ATOM 3745 N N . ALA A 1 508 ? -15.161 9.333 7.496 1.00 57.91 508 ALA A N 1
ATOM 3746 C CA . ALA A 1 508 ? -15.952 9.895 6.401 1.00 57.91 508 ALA A CA 1
ATOM 3747 C C . ALA A 1 508 ? -16.310 8.865 5.311 1.00 57.91 508 ALA A C 1
ATOM 3749 O O . ALA A 1 508 ? -17.254 9.102 4.549 1.00 57.91 508 ALA A O 1
ATOM 3750 N N . GLN A 1 509 ? -15.560 7.759 5.239 1.00 54.78 509 GLN A N 1
ATOM 3751 C CA . GLN A 1 509 ? -15.811 6.589 4.386 1.00 54.78 509 GLN A CA 1
ATOM 3752 C C . GLN A 1 509 ? -16.864 5.660 5.007 1.00 54.78 509 GLN A C 1
ATOM 3754 O O . GLN A 1 509 ? -17.678 5.109 4.224 1.00 54.78 509 GLN A O 1
#